Protein AF-V5GGE5-F1 (afdb_monomer_lite)

Organism: Kalmanozyma brasiliensis (strain GHG001) (NCBI:txid1365824)

Radius of gyration: 38.35 Å; chains: 1; bounding box: 83×91×104 Å

InterPro domains:
  IPR012340 Nucleic acid-binding, OB-fold [G3DSA:2.40.50.140] (105-230)
  IPR012340 Nucleic acid-binding, OB-fold [G3DSA:2.40.50.140] (231-319)
  IPR012340 Nucleic acid-binding, OB-fold [G3DSA:2.40.50.140] (383-501)
  IPR012340 Nucleic acid-binding, OB-fold [SSF50249] (105-232)
  IPR012340 Nucleic acid-binding, OB-fold [SSF50249] (233-500)
  IPR015187 BRCA2, OB1 [PF09103] (106-227)
  IPR015187 BRCA2, OB1 [cd04493] (118-226)
  IPR015525 Breast cancer type 2 susceptibility protein [PTHR11289] (1-304)
  IPR036315 BRCA2 helical domain superfamily [SSF81872] (1-104)

Sequence (501 aa):
MQMIAKGVPDEIVVILNDASKAAQYAFESSDGTLLTQHVALEELLARGCSAAKLPWVQNHWTLILWKLAALVRLEPSSAPERWSWDELIRQLLYRYEREVHLAQRSCLKRIQEHDSSAARPMVLLVSKIFEEETEVQDRSGAIVPRKSTILELSDGWYRIQAQIDATLTCACQRGRLRIGQKLAVTGATLDAVGDGNEVLAAYHMTSLILAANSVSLARWDAKLGFSATPFCASLRSLTPGGGLVSLMDVVLTRVHPLAYMDADRANFNPSAARGEQEEEEAREAWVKKREDAVQQLQLQAESDNGRLYDLVEALSDLLGDSFLPSVPDDPTGHLMAVANQLFDQLRAQPNPASAVNQLVVAAGHTSLVPWLHNLAKGAILAGEGMGGSRLSEDLDKLCPPRKVREFRVVKFRDARLPPPPPAAAQQSNGNGAGPKKKNPYAREVLLTVYDAGKLGDELREGRRFLVTNLMPSERSAWRKADEAADISLCTRRDTKWRPLS

Foldseek 3Di:
DVLVVLVADPVLVVCLVALLCLLVDFDADPVRDTHHLVNLQVVCVVVVLVPDDSLQSSFLSSLLSNVLSVVCVVPVVCCVVSVDPVNSSVVVVVCSCCCPVVVPDFQLQCVLQVVDFPQFKFKKFFNDKDWDWDFDQDPVRDTDTDIFIWTWIHLSNAIAIAGAFPVVVVCVVVVVDDGGWMKTAHGKHKDADDHRDGRSVCRVGIYIYGFQLRIDTDDSPDRGGGDPDGDAGALLSDALRRWWRFKAKWAFADWFAKWKDFPPPPDDDVVRIHHPVRVVVVVVVLVVQLVVLLVVLVVVLVVLLVLLVLQLVLLVVLVPPPVADDQPDDPPCPLLVVLVVLLVVLSPDPRSSVCCCVSCVVVPNSSSSNSSSVVSVVVSVCCVVCVVVVSVVVSCVSRNDGRMWMKIKTKIHGPPDDDDDPPVVVPPDPDDPDDDDADSPQEIEIEIETPCVVVPPVPDHRWIKIKGTKHFDPNVQDDHSRHRGYTYIYDDPPIDIDTDD

Secondary structure (DSSP, 8-state):
-TTGGGT--HHHHHHHH-GGGGGG--EEPTTS-EE-HHHHHHHHHHTT-TT--HHHHHHHHHHHHHHHHHHHHH-GGGHHHHSSHHHHHHHHHHHHIIIIIS----HHHHHHTTSS-TTS-EEEEEEEEEEEEEEEE-TTS-EEEEEEEEEEEE-SS-EEEEEE-HHHHHHHHTTSS-TT-EEEE-S-EEEESSS---TTGGGGTEEEEE-GGGEEEPPTTPPSEE-SSPPPPPTTT--TTS--EEEEEEEEEEEEEEEEEETTSSS--GGG-B-HHHHHHHHHHHHHHHHHHHHHHHHHHHHHHHHHHHHHHHHHHHHTT-SS--PPP-TTSHHHHHHHHHHHHHHTSSSHHHHHIIIIITTT-GGGHHHHHHHHHHHHHHHHHHHHHHHHHHHHHHSPPP-EEEEEEEEEEETTSPPPPPGGGTS--SS--SPPPP-TTSEEEEEEEETGGGGGGG--TT-EEEEEEEEE--GGG---TTS-EEEEEEE-TT--EEEE-

Structure (mmCIF, N/CA/C/O backbone):
data_AF-V5GGE5-F1
#
_entry.id   AF-V5GGE5-F1
#
loop_
_atom_site.group_PDB
_atom_site.id
_atom_site.type_symbol
_atom_site.label_atom_id
_atom_site.label_alt_id
_atom_site.label_comp_id
_atom_site.label_asym_id
_atom_site.label_entity_id
_atom_site.label_seq_id
_atom_site.pdbx_PDB_ins_code
_atom_site.Cartn_x
_atom_site.Cartn_y
_atom_site.Cartn_z
_atom_site.occupancy
_atom_site.B_iso_or_equiv
_atom_site.auth_seq_id
_atom_site.auth_comp_id
_atom_site.auth_asym_id
_atom_site.auth_atom_id
_atom_site.pdbx_PDB_model_num
ATOM 1 N N . MET A 1 1 ? 32.468 -12.314 -19.638 1.00 51.00 1 MET A N 1
ATOM 2 C CA . MET A 1 1 ? 33.446 -13.217 -20.290 1.00 51.00 1 MET A CA 1
ATOM 3 C C . MET A 1 1 ? 32.837 -13.959 -21.484 1.00 51.00 1 MET A C 1
ATOM 5 O O . MET A 1 1 ? 33.257 -13.673 -22.590 1.00 51.00 1 MET A O 1
ATOM 9 N N . GLN A 1 2 ? 31.802 -14.807 -21.340 1.00 61.22 2 GLN A N 1
ATOM 10 C CA . GLN A 1 2 ? 31.196 -15.497 -22.506 1.00 61.22 2 GLN A CA 1
ATOM 11 C C . GLN A 1 2 ? 30.422 -14.591 -23.493 1.00 61.22 2 GLN A C 1
ATOM 13 O O . GLN A 1 2 ? 30.280 -14.965 -24.650 1.00 61.22 2 GLN A O 1
ATOM 18 N N . MET A 1 3 ? 29.916 -13.424 -23.066 1.00 62.66 3 MET A N 1
ATOM 19 C CA . MET A 1 3 ? 29.215 -12.472 -23.953 1.00 62.66 3 MET A CA 1
ATOM 20 C C . MET A 1 3 ? 30.175 -11.648 -24.821 1.00 62.66 3 MET A C 1
ATOM 22 O O . MET A 1 3 ? 29.946 -11.511 -26.014 1.00 62.66 3 MET A O 1
ATOM 26 N N . ILE A 1 4 ? 31.274 -11.168 -24.236 1.00 62.56 4 ILE A N 1
ATOM 27 C CA . ILE A 1 4 ? 32.313 -10.389 -24.935 1.00 62.56 4 ILE A CA 1
ATOM 28 C C . ILE A 1 4 ? 32.948 -11.242 -26.042 1.00 62.56 4 ILE A C 1
ATOM 30 O O . ILE A 1 4 ? 33.092 -10.801 -27.175 1.00 62.56 4 ILE A O 1
ATOM 34 N N . ALA A 1 5 ? 33.189 -12.529 -25.760 1.00 61.50 5 ALA A N 1
ATOM 35 C CA . ALA A 1 5 ? 33.658 -13.501 -26.750 1.00 61.50 5 ALA A CA 1
ATOM 36 C C . ALA A 1 5 ? 32.681 -13.737 -27.926 1.00 61.50 5 ALA A C 1
ATOM 38 O O . ALA A 1 5 ? 33.061 -14.348 -28.919 1.00 61.50 5 ALA A O 1
ATOM 39 N N . LYS A 1 6 ? 31.428 -13.277 -27.816 1.00 66.12 6 LYS A N 1
ATOM 40 C CA . LYS A 1 6 ? 30.396 -13.346 -28.863 1.00 66.12 6 LYS A CA 1
ATOM 41 C C . LYS A 1 6 ? 30.150 -11.993 -29.549 1.00 66.12 6 LYS A C 1
ATOM 43 O O . LYS A 1 6 ? 29.143 -11.855 -30.232 1.00 66.12 6 LYS A O 1
ATOM 48 N N . GLY A 1 7 ? 31.039 -11.011 -29.365 1.00 69.62 7 GLY A N 1
ATOM 49 C CA . GLY A 1 7 ? 30.946 -9.698 -30.016 1.00 69.62 7 GLY A CA 1
ATOM 50 C C . GLY A 1 7 ? 29.936 -8.742 -29.377 1.00 69.62 7 GLY A C 1
ATOM 51 O O . GLY A 1 7 ? 29.459 -7.827 -30.038 1.00 69.62 7 GLY A O 1
ATOM 52 N N . VAL A 1 8 ? 29.574 -8.960 -28.108 1.00 76.88 8 VAL A N 1
ATOM 53 C CA . VAL A 1 8 ? 28.674 -8.057 -27.379 1.00 76.88 8 VAL A CA 1
ATOM 54 C C . VAL A 1 8 ? 29.472 -6.878 -26.800 1.00 76.88 8 VAL A C 1
ATOM 56 O O . VAL A 1 8 ? 30.440 -7.154 -26.087 1.00 76.88 8 VAL A O 1
ATOM 59 N N . PRO A 1 9 ? 29.065 -5.611 -27.036 1.00 81.75 9 PRO A N 1
ATOM 60 C CA . PRO A 1 9 ? 29.757 -4.433 -26.505 1.00 81.75 9 PRO A CA 1
ATOM 61 C C . PRO A 1 9 ? 29.842 -4.419 -24.971 1.00 81.75 9 PRO A C 1
ATOM 63 O O . PRO A 1 9 ? 28.913 -4.862 -24.283 1.00 81.75 9 PRO A O 1
ATOM 66 N N . ASP A 1 10 ? 30.937 -3.890 -24.424 1.00 84.94 10 ASP A N 1
ATOM 67 C CA . ASP A 1 10 ? 31.195 -3.865 -22.977 1.00 84.94 10 ASP A CA 1
ATOM 68 C C . ASP A 1 10 ? 30.185 -2.984 -22.221 1.00 84.94 10 ASP A C 1
ATOM 70 O O . ASP A 1 10 ? 29.801 -3.280 -21.083 1.00 84.94 10 ASP A O 1
ATOM 74 N N . GLU A 1 11 ? 29.663 -1.949 -22.877 1.00 87.31 11 GLU A N 1
ATOM 75 C CA . GLU A 1 11 ? 28.700 -0.998 -22.320 1.00 87.31 11 GLU A CA 1
ATOM 76 C C . GLU A 1 11 ? 27.378 -1.676 -21.944 1.00 87.31 11 GLU A C 1
ATOM 78 O O . GLU A 1 11 ? 26.719 -1.270 -20.98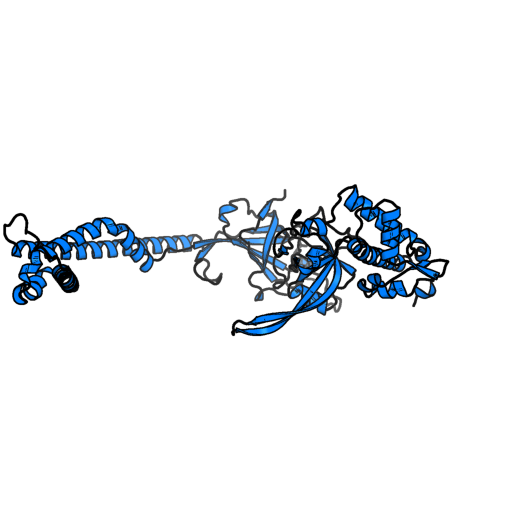3 1.00 87.31 11 GLU A O 1
ATOM 83 N N . ILE A 1 12 ? 27.016 -2.769 -22.626 1.00 87.69 12 ILE A N 1
ATOM 84 C CA . ILE A 1 12 ? 25.835 -3.577 -22.295 1.00 87.69 12 ILE A CA 1
ATOM 85 C C . ILE A 1 12 ? 25.955 -4.153 -20.885 1.00 87.69 12 ILE A C 1
ATOM 87 O O . ILE A 1 12 ? 24.986 -4.149 -20.124 1.00 87.69 12 ILE A O 1
ATOM 91 N N . VAL A 1 13 ? 27.142 -4.628 -20.502 1.00 86.75 13 VAL A N 1
ATOM 92 C CA . VAL A 1 13 ? 27.377 -5.186 -19.163 1.00 86.75 13 VAL A CA 1
ATOM 93 C C . VAL A 1 13 ? 27.299 -4.086 -18.105 1.00 86.75 13 VAL A C 1
ATOM 95 O O . VAL A 1 13 ? 26.706 -4.299 -17.046 1.00 86.75 13 VAL A O 1
ATOM 98 N N . VAL A 1 14 ? 27.835 -2.901 -18.406 1.00 89.94 14 VAL A N 1
ATOM 99 C CA . VAL A 1 14 ? 27.775 -1.731 -17.518 1.00 89.94 14 VAL A CA 1
ATOM 100 C C . VAL A 1 14 ? 26.322 -1.320 -17.258 1.00 89.94 14 VAL A C 1
ATOM 102 O O . VAL A 1 14 ? 25.913 -1.215 -16.102 1.00 89.94 14 VAL A O 1
ATOM 105 N N . ILE A 1 15 ? 25.519 -1.179 -18.316 1.00 92.44 15 ILE A N 1
ATOM 106 C CA . ILE A 1 15 ? 24.105 -0.778 -18.233 1.00 92.44 15 ILE A CA 1
ATOM 107 C C . ILE A 1 15 ? 23.247 -1.833 -17.521 1.00 92.44 15 ILE A C 1
ATOM 109 O O . ILE A 1 15 ? 22.285 -1.500 -16.831 1.00 92.44 15 ILE A O 1
ATOM 113 N N . LEU A 1 16 ? 23.578 -3.120 -17.652 1.00 89.75 16 LEU A N 1
ATOM 114 C CA . LEU A 1 16 ? 22.858 -4.183 -16.946 1.00 89.75 16 LEU A CA 1
ATOM 115 C C . LEU A 1 16 ? 23.094 -4.178 -15.438 1.00 89.75 16 LEU A C 1
ATOM 117 O O . LEU A 1 16 ? 22.194 -4.580 -14.697 1.00 89.75 16 LEU A O 1
ATOM 121 N N . ASN A 1 17 ? 24.279 -3.754 -15.003 1.00 85.62 17 ASN A N 1
ATOM 122 C CA . ASN A 1 17 ? 24.611 -3.626 -13.588 1.00 85.62 17 ASN A CA 1
ATOM 123 C C . ASN A 1 17 ? 24.004 -2.356 -12.983 1.00 85.62 17 ASN A C 1
ATOM 125 O O . ASN A 1 17 ? 23.528 -2.391 -11.849 1.00 85.62 17 ASN A O 1
ATOM 129 N N . ASP A 1 18 ? 23.993 -1.260 -13.742 1.00 87.31 18 ASP A N 1
ATOM 130 C CA . ASP A 1 18 ? 23.407 0.011 -13.330 1.00 87.31 18 ASP A CA 1
ATOM 131 C C . ASP A 1 18 ? 22.723 0.697 -14.517 1.00 87.31 18 ASP A C 1
ATOM 133 O O . ASP A 1 18 ? 23.366 1.296 -15.383 1.00 87.31 18 ASP A O 1
ATOM 137 N N . ALA A 1 19 ? 21.389 0.649 -14.523 1.00 87.69 19 ALA A N 1
ATOM 138 C CA . ALA A 1 19 ? 20.578 1.243 -15.578 1.00 87.69 19 ALA A CA 1
ATOM 139 C C . ALA A 1 19 ? 20.810 2.755 -15.715 1.00 87.69 19 ALA A C 1
ATOM 141 O O . ALA A 1 19 ? 20.673 3.289 -16.812 1.00 87.69 19 ALA A O 1
ATOM 142 N N . SER A 1 20 ? 21.199 3.456 -14.641 1.00 87.19 20 SER A N 1
ATOM 143 C CA . SER A 1 20 ? 21.439 4.903 -14.692 1.00 87.19 20 SER A CA 1
ATOM 144 C C . SER A 1 20 ? 22.628 5.276 -15.582 1.00 87.19 20 SER A C 1
ATOM 146 O O . SER A 1 20 ? 22.656 6.371 -16.142 1.00 87.19 20 SER A O 1
ATOM 148 N N . LYS A 1 21 ? 23.564 4.345 -15.812 1.00 90.56 21 LYS A N 1
ATOM 149 C CA . LYS A 1 21 ? 24.692 4.536 -16.734 1.00 90.56 21 LYS A CA 1
ATOM 150 C C . LYS A 1 21 ? 24.259 4.647 -18.190 1.00 90.56 21 LYS A C 1
ATOM 152 O O . LYS A 1 21 ? 24.955 5.285 -18.973 1.00 90.56 21 LYS A O 1
ATOM 157 N N . ALA A 1 22 ? 23.081 4.132 -18.547 1.00 91.38 22 ALA A N 1
ATOM 158 C CA . ALA A 1 22 ? 22.536 4.315 -19.889 1.00 91.38 22 ALA A CA 1
ATOM 159 C C . ALA A 1 22 ? 22.290 5.796 -20.223 1.00 91.38 22 ALA A C 1
ATOM 161 O O . ALA A 1 22 ? 22.334 6.166 -21.393 1.00 91.38 22 ALA A O 1
ATOM 162 N N . ALA A 1 23 ? 22.096 6.656 -19.216 1.00 89.44 23 ALA A N 1
ATOM 163 C CA . ALA A 1 23 ? 21.948 8.094 -19.417 1.00 89.44 23 ALA A CA 1
ATOM 164 C C . ALA A 1 23 ? 23.242 8.785 -19.897 1.00 89.44 23 ALA A C 1
ATOM 166 O O . ALA A 1 23 ? 23.177 9.908 -20.382 1.00 89.44 23 ALA A O 1
ATOM 167 N N . GLN A 1 24 ? 24.402 8.139 -19.767 1.00 89.31 24 GLN A N 1
ATOM 168 C CA . GLN A 1 24 ? 25.702 8.671 -20.202 1.00 89.31 24 GLN A CA 1
ATOM 169 C C . GLN A 1 24 ? 26.193 8.022 -21.502 1.00 89.31 24 GLN A C 1
ATOM 171 O O . GLN A 1 24 ? 27.220 8.422 -22.039 1.00 89.31 24 GLN A O 1
ATOM 176 N N . TYR A 1 25 ? 25.475 7.013 -21.998 1.00 93.38 25 TYR A N 1
ATOM 177 C CA . TYR A 1 25 ? 25.845 6.297 -23.210 1.00 93.38 25 TYR A CA 1
ATOM 178 C C . TYR A 1 25 ? 25.557 7.134 -24.461 1.00 93.38 25 TYR A C 1
ATOM 180 O O . TYR A 1 25 ? 24.529 7.811 -24.538 1.00 93.38 25 TYR A O 1
ATOM 188 N N . ALA A 1 26 ? 26.442 7.025 -25.449 1.00 93.44 26 ALA A N 1
ATOM 189 C CA . ALA A 1 26 ? 26.286 7.575 -26.788 1.00 93.44 26 ALA A CA 1
ATOM 190 C C . ALA A 1 26 ? 26.671 6.500 -27.809 1.00 93.44 26 ALA A C 1
ATOM 192 O O . ALA A 1 26 ? 27.587 5.715 -27.561 1.00 93.44 26 ALA A O 1
ATOM 193 N N . PHE A 1 27 ? 25.973 6.467 -28.942 1.00 93.00 27 PHE A N 1
ATOM 194 C CA . PHE A 1 27 ? 26.394 5.636 -30.069 1.00 93.00 27 PHE A CA 1
ATOM 195 C C . PHE A 1 27 ? 27.470 6.372 -30.867 1.00 93.00 27 PHE A C 1
ATOM 197 O O . PHE A 1 27 ? 27.483 7.599 -30.904 1.00 93.00 27 PHE A O 1
ATOM 204 N N . GLU A 1 28 ? 28.353 5.631 -31.521 1.00 91.81 28 GLU A N 1
ATOM 205 C CA . GLU A 1 28 ? 29.325 6.192 -32.457 1.00 91.81 28 GLU A CA 1
ATOM 206 C C . GLU A 1 28 ? 28.797 6.016 -33.884 1.00 91.81 28 GLU A C 1
ATOM 208 O O . GLU A 1 28 ? 28.394 4.919 -34.277 1.00 91.81 28 GLU A O 1
ATOM 213 N N . SER A 1 29 ? 28.735 7.113 -34.639 1.00 89.69 29 SER A N 1
ATOM 214 C CA . SER A 1 29 ? 28.386 7.091 -36.061 1.00 89.69 29 SER A CA 1
ATOM 215 C C . SER A 1 29 ? 29.547 6.554 -36.906 1.00 89.69 29 SER A C 1
ATOM 217 O O . SER A 1 29 ? 30.694 6.545 -36.461 1.00 89.69 29 SER A O 1
ATOM 219 N N . SER A 1 30 ? 29.284 6.196 -38.169 1.00 85.06 30 SER A N 1
ATOM 220 C CA . SER A 1 30 ? 30.328 5.835 -39.146 1.00 85.06 30 SER A CA 1
ATOM 221 C C . SER A 1 30 ? 31.410 6.906 -39.299 1.00 85.06 30 SER A C 1
ATOM 223 O O . SER A 1 30 ? 32.553 6.593 -39.620 1.00 85.06 30 SER A O 1
ATOM 225 N N . ASP A 1 31 ? 31.041 8.160 -39.039 1.00 86.38 31 ASP A N 1
ATOM 226 C CA . ASP A 1 31 ? 31.891 9.337 -39.211 1.00 86.38 31 ASP A CA 1
ATOM 227 C C . ASP A 1 31 ? 32.637 9.712 -37.912 1.00 86.38 31 ASP A C 1
ATOM 229 O O . ASP A 1 31 ? 33.262 10.770 -37.833 1.00 86.38 31 ASP A O 1
ATOM 233 N N . GLY A 1 32 ? 32.542 8.879 -36.866 1.00 85.38 32 GLY A N 1
ATOM 234 C CA . GLY A 1 32 ? 33.153 9.106 -35.549 1.00 85.38 32 GLY A CA 1
ATOM 235 C C . GLY A 1 32 ? 32.421 10.133 -34.676 1.00 85.38 32 GLY A C 1
ATOM 236 O O . GLY A 1 32 ? 32.898 10.504 -33.602 1.00 85.38 32 GLY A O 1
ATOM 237 N N . THR A 1 33 ? 31.260 10.629 -35.114 1.00 91.75 33 THR A N 1
ATOM 238 C CA . THR A 1 33 ? 30.434 11.551 -34.328 1.00 91.75 33 THR A CA 1
ATOM 239 C C . THR A 1 33 ? 29.647 10.808 -33.252 1.00 91.75 33 THR A C 1
ATOM 241 O O . THR A 1 33 ? 29.109 9.724 -33.479 1.00 91.75 33 THR A O 1
ATOM 244 N N . LEU A 1 34 ? 29.562 11.405 -32.062 1.00 93.56 34 LEU A N 1
ATOM 245 C CA . LEU A 1 34 ? 28.813 10.832 -30.947 1.00 93.56 34 LEU A CA 1
ATOM 246 C C . LEU A 1 34 ? 27.328 11.181 -31.058 1.00 93.56 34 LEU A C 1
ATOM 248 O O . LEU A 1 34 ? 26.922 12.340 -30.943 1.00 93.56 34 LEU A O 1
ATOM 252 N N . LEU A 1 35 ? 26.507 10.153 -31.222 1.00 95.00 35 LEU A N 1
ATOM 253 C CA . LEU A 1 35 ? 25.058 10.235 -31.273 1.00 95.00 35 LEU A CA 1
ATOM 254 C C . LEU A 1 35 ? 24.506 10.170 -29.843 1.00 95.00 35 LEU A C 1
ATOM 256 O O . LEU A 1 35 ? 24.386 9.106 -29.225 1.00 95.00 35 LEU A O 1
ATOM 260 N N . THR A 1 36 ? 24.218 11.349 -29.296 1.00 95.38 36 THR A N 1
ATOM 261 C CA . THR A 1 36 ? 23.756 11.541 -27.915 1.00 95.38 36 THR A CA 1
ATOM 262 C C . THR A 1 36 ? 22.234 11.708 -27.835 1.00 95.38 36 THR A C 1
ATOM 264 O O . THR A 1 36 ? 21.529 11.788 -28.840 1.00 95.38 36 THR A O 1
ATOM 267 N N . GLN A 1 37 ? 21.708 11.837 -26.615 1.00 96.00 37 GLN A N 1
ATOM 268 C CA . GLN A 1 37 ? 20.291 12.140 -26.364 1.00 96.00 37 GLN A CA 1
ATOM 269 C C . GLN A 1 37 ? 19.822 13.456 -27.004 1.00 96.00 37 GLN A C 1
ATOM 271 O O . GLN A 1 37 ? 18.651 13.569 -27.359 1.00 96.00 37 GLN A O 1
ATOM 276 N N . HIS A 1 38 ? 20.717 14.439 -27.160 1.00 96.38 38 HIS A N 1
ATOM 277 C CA . HIS A 1 38 ? 20.403 15.693 -27.849 1.00 96.38 38 HIS A CA 1
ATOM 278 C C . HIS A 1 38 ? 20.189 15.460 -29.345 1.00 96.38 38 HIS A C 1
ATOM 280 O O . HIS A 1 38 ? 19.181 15.903 -29.885 1.00 96.38 38 HIS A O 1
ATOM 286 N N . VAL A 1 39 ? 21.067 14.675 -29.976 1.00 96.44 39 VAL A N 1
ATOM 287 C CA . VAL A 1 39 ? 20.938 14.298 -31.392 1.00 96.44 39 VAL A CA 1
ATOM 288 C C . VAL A 1 39 ? 19.652 13.500 -31.622 1.00 96.44 39 VAL A C 1
ATOM 290 O O . VAL A 1 39 ? 18.932 13.739 -32.585 1.00 96.44 39 VAL A O 1
ATOM 293 N N . ALA A 1 40 ? 19.292 12.610 -30.690 1.00 97.12 40 ALA A N 1
ATOM 294 C CA . ALA A 1 40 ? 18.034 11.871 -30.776 1.00 97.12 40 ALA A CA 1
ATOM 295 C C . ALA A 1 40 ? 16.812 12.795 -30.688 1.00 97.12 40 ALA A C 1
ATOM 297 O O . ALA A 1 40 ? 15.828 12.577 -31.391 1.00 97.12 40 ALA A O 1
ATOM 298 N N . LEU A 1 41 ? 16.856 13.828 -29.840 1.00 97.75 41 LEU A N 1
ATOM 299 C CA . LEU A 1 41 ? 15.793 14.829 -29.777 1.00 97.75 41 LEU A CA 1
ATOM 300 C C . LEU A 1 41 ? 15.684 15.606 -31.094 1.00 97.75 41 LEU A C 1
ATOM 302 O O . LEU A 1 41 ? 14.579 15.759 -31.606 1.00 97.75 41 LEU A O 1
ATOM 306 N N . GLU A 1 42 ? 16.804 16.065 -31.649 1.00 97.25 42 GLU A N 1
ATOM 307 C CA . GLU A 1 42 ? 16.835 16.764 -32.939 1.00 97.25 42 GLU A CA 1
ATOM 308 C C . GLU A 1 42 ? 16.258 15.899 -34.065 1.00 97.25 42 GLU A C 1
ATOM 310 O O . GLU A 1 42 ? 15.428 16.371 -34.840 1.00 97.25 42 GLU A O 1
ATOM 315 N N . GLU A 1 43 ? 16.608 14.611 -34.109 1.00 97.06 43 GLU A N 1
ATOM 316 C CA . GLU A 1 43 ? 16.075 13.665 -35.092 1.00 97.06 43 GLU A CA 1
ATOM 317 C C . GLU A 1 43 ? 14.564 13.433 -34.925 1.00 97.06 43 GLU A C 1
ATOM 319 O O . GLU A 1 43 ? 13.825 13.383 -35.912 1.00 97.06 43 GLU A O 1
ATOM 324 N N . LEU A 1 44 ? 14.070 13.337 -33.685 1.00 97.56 44 LEU A N 1
ATOM 325 C CA . LEU A 1 44 ? 12.632 13.256 -33.410 1.00 97.56 44 LEU A CA 1
ATOM 326 C C . LEU A 1 44 ? 11.901 14.523 -33.879 1.00 97.56 44 LEU A C 1
ATOM 328 O O . LEU A 1 44 ? 10.855 14.423 -34.526 1.00 97.56 44 LEU A O 1
ATOM 332 N N . LEU A 1 45 ? 12.453 15.705 -33.592 1.00 97.56 45 LEU A N 1
ATOM 333 C CA . LEU A 1 45 ? 11.891 16.989 -34.021 1.00 97.56 45 LEU A CA 1
ATOM 334 C C . LEU A 1 45 ? 11.873 17.112 -35.548 1.00 97.56 45 LEU A C 1
ATOM 336 O O . LEU A 1 45 ? 10.848 17.489 -36.115 1.00 97.56 45 LEU A O 1
ATOM 340 N N . ALA A 1 46 ? 12.958 16.718 -36.220 1.00 97.19 46 ALA A N 1
ATOM 341 C CA . ALA A 1 46 ? 13.050 16.698 -37.679 1.00 97.19 46 ALA A CA 1
ATOM 342 C C . ALA A 1 46 ? 12.008 15.763 -38.320 1.00 97.19 46 ALA A C 1
ATOM 344 O O . ALA A 1 46 ? 11.522 16.029 -39.417 1.00 97.19 46 ALA A O 1
ATOM 345 N N . ARG A 1 47 ? 11.613 14.695 -37.616 1.00 96.31 47 ARG A N 1
ATOM 346 C CA . ARG A 1 47 ? 10.546 13.765 -38.025 1.00 96.31 47 ARG A CA 1
ATOM 347 C C . ARG A 1 47 ? 9.137 14.197 -37.602 1.00 96.31 47 ARG A C 1
ATOM 349 O O . ARG A 1 47 ? 8.203 13.409 -37.719 1.00 96.31 47 ARG A O 1
ATOM 356 N N . GLY A 1 48 ? 8.964 15.429 -37.122 1.00 94.81 48 GLY A N 1
ATOM 357 C CA . GLY A 1 48 ? 7.655 16.002 -36.796 1.00 94.81 48 GLY A CA 1
ATOM 358 C C . GLY A 1 48 ? 7.163 15.737 -35.370 1.00 94.81 48 GLY A C 1
ATOM 359 O O . GLY A 1 48 ? 6.023 16.075 -35.057 1.00 94.81 48 GLY A O 1
ATOM 360 N N . CYS A 1 49 ? 7.997 15.190 -34.479 1.00 95.50 49 CYS A N 1
ATOM 361 C CA . CYS A 1 49 ? 7.635 14.947 -33.078 1.00 95.50 49 CYS A CA 1
ATOM 362 C C . CYS A 1 49 ? 7.749 16.228 -32.228 1.00 95.50 49 CYS A C 1
ATOM 364 O O . CYS A 1 49 ? 8.522 16.288 -31.272 1.00 95.50 49 CYS A O 1
ATOM 366 N N . SER A 1 50 ? 6.995 17.273 -32.576 1.00 93.31 50 SER A N 1
ATOM 367 C CA . SER A 1 50 ? 7.147 18.642 -32.046 1.00 93.31 50 SER A CA 1
ATOM 368 C C . SER A 1 50 ? 6.973 18.780 -30.527 1.00 93.31 50 SER A C 1
ATOM 370 O O . SER A 1 50 ? 7.530 19.691 -29.920 1.00 93.31 50 SER A O 1
ATOM 372 N N . ALA A 1 51 ? 6.222 17.874 -29.897 1.00 92.94 51 ALA A N 1
ATOM 373 C CA . ALA A 1 51 ? 6.001 17.874 -28.447 1.00 92.94 51 ALA A CA 1
ATOM 374 C C . ALA A 1 51 ? 7.094 17.141 -27.641 1.00 92.94 51 ALA A C 1
ATOM 376 O O . ALA A 1 51 ? 7.033 17.119 -26.409 1.00 92.94 51 ALA A O 1
ATOM 377 N N . ALA A 1 52 ? 8.068 16.506 -28.305 1.00 94.62 52 ALA A N 1
ATOM 378 C CA . ALA A 1 52 ? 9.152 15.811 -27.623 1.00 94.62 52 ALA A CA 1
ATOM 379 C C . ALA A 1 52 ? 10.050 16.819 -26.891 1.00 94.62 52 ALA A C 1
ATOM 381 O O . ALA A 1 52 ? 10.467 17.832 -27.447 1.00 94.62 52 ALA A O 1
ATOM 382 N N . LYS A 1 53 ? 10.362 16.530 -25.625 1.00 96.12 53 LYS A N 1
ATOM 383 C CA . LYS A 1 53 ? 11.266 17.341 -24.797 1.00 96.12 53 LYS A CA 1
ATOM 384 C C . LYS A 1 53 ? 12.477 16.519 -24.393 1.00 96.12 53 LYS A C 1
ATOM 386 O O . LYS A 1 53 ? 12.381 15.300 -24.254 1.00 96.12 53 LYS A O 1
ATOM 391 N N . LEU A 1 54 ? 13.590 17.192 -24.108 1.00 96.56 54 LEU A N 1
ATOM 392 C CA . LEU A 1 54 ? 14.815 16.519 -23.682 1.00 96.56 54 LEU A CA 1
ATOM 393 C C . LEU A 1 54 ? 14.593 15.583 -22.474 1.00 96.56 54 LEU A C 1
ATOM 395 O O . LEU A 1 54 ? 14.933 14.412 -22.611 1.00 96.56 54 LEU A O 1
ATOM 399 N N . PRO A 1 55 ? 13.935 15.982 -21.362 1.00 96.25 55 PRO A N 1
ATOM 400 C CA . PRO A 1 55 ? 13.716 15.072 -20.228 1.00 96.25 55 PRO A CA 1
ATOM 401 C C . PRO A 1 55 ? 12.940 13.794 -20.591 1.00 96.25 55 PRO A C 1
ATOM 403 O O . PRO A 1 55 ? 13.214 12.717 -20.058 1.00 96.25 55 PRO A O 1
ATOM 406 N N . TRP A 1 56 ? 12.002 13.894 -21.538 1.00 96.81 56 TRP A N 1
ATOM 407 C CA . TRP A 1 56 ? 11.243 12.750 -22.048 1.00 96.81 56 TRP A CA 1
ATOM 408 C C . TRP A 1 56 ? 12.154 11.777 -22.808 1.00 96.81 56 TRP A C 1
ATOM 410 O O . TRP A 1 56 ? 12.135 10.571 -22.541 1.00 96.81 56 TRP A O 1
ATOM 420 N N . VAL A 1 57 ? 13.023 12.308 -23.679 1.00 97.56 57 VAL A N 1
ATOM 421 C CA . VAL A 1 57 ? 14.032 11.516 -24.399 1.00 97.56 57 VAL A CA 1
ATOM 422 C C . VAL A 1 57 ? 14.994 10.860 -23.414 1.00 97.56 57 VAL A C 1
ATOM 424 O O . VAL A 1 57 ? 15.189 9.653 -23.492 1.00 97.56 57 VAL A O 1
ATOM 427 N N . GLN A 1 58 ? 15.527 11.597 -22.437 1.00 96.38 58 GLN A N 1
ATOM 428 C CA . GLN A 1 58 ? 16.471 11.078 -21.436 1.00 96.38 58 GLN A CA 1
ATOM 429 C C . GLN A 1 58 ? 15.893 9.907 -20.630 1.00 96.38 58 GLN A C 1
ATOM 431 O O . GLN A 1 58 ? 16.547 8.874 -20.431 1.00 96.38 58 GLN A O 1
ATOM 436 N N . ASN A 1 59 ? 14.641 10.042 -20.188 1.00 96.12 59 ASN A N 1
ATOM 437 C CA . ASN A 1 59 ? 13.952 8.988 -19.459 1.00 96.12 59 ASN A CA 1
ATOM 438 C C . ASN A 1 59 ? 13.777 7.727 -20.318 1.00 96.12 59 ASN A C 1
ATOM 440 O O . ASN A 1 59 ? 14.130 6.625 -19.890 1.00 96.12 59 ASN A O 1
ATOM 444 N N . HIS A 1 60 ? 13.250 7.866 -21.535 1.00 97.44 60 HIS A N 1
ATOM 445 C CA . HIS A 1 60 ? 12.984 6.703 -22.377 1.00 97.44 60 HIS A CA 1
ATOM 446 C C . HIS A 1 60 ? 14.239 6.085 -22.973 1.00 97.44 60 HIS A C 1
ATOM 448 O O . HIS A 1 60 ? 14.299 4.862 -23.051 1.00 97.44 60 HIS A O 1
ATOM 454 N N . TRP A 1 61 ? 15.244 6.887 -23.312 1.00 97.44 61 TRP A N 1
ATOM 455 C CA . TRP A 1 61 ? 16.574 6.438 -23.715 1.00 97.44 61 TRP A CA 1
ATOM 456 C C . TRP A 1 61 ? 17.127 5.422 -22.715 1.00 97.44 61 TRP A C 1
ATOM 458 O O . TRP A 1 61 ? 17.429 4.284 -23.071 1.00 97.44 61 TRP A O 1
ATOM 468 N N . THR A 1 62 ? 17.140 5.796 -21.434 1.00 96.06 62 THR A N 1
ATOM 469 C CA . THR A 1 62 ? 17.627 4.955 -20.334 1.00 96.06 62 THR A CA 1
ATOM 470 C C . THR A 1 62 ? 16.884 3.615 -20.268 1.00 96.06 62 THR A C 1
ATOM 472 O O . THR A 1 62 ? 17.499 2.549 -20.221 1.00 96.06 62 THR A O 1
ATOM 475 N N . LEU A 1 63 ? 15.548 3.645 -20.314 1.00 96.38 63 LEU A N 1
ATOM 476 C CA . LEU A 1 63 ? 14.716 2.440 -20.212 1.00 96.38 63 LEU A CA 1
ATOM 477 C C . LEU A 1 63 ? 14.795 1.552 -21.463 1.00 96.38 63 LEU A C 1
ATOM 479 O O . LEU A 1 63 ? 14.743 0.325 -21.353 1.00 96.38 63 LEU A O 1
ATOM 483 N N . ILE A 1 64 ? 14.899 2.153 -22.651 1.00 97.62 64 ILE A N 1
ATOM 484 C CA . ILE A 1 64 ? 15.040 1.433 -23.918 1.00 97.62 64 ILE A CA 1
ATOM 485 C C . ILE A 1 64 ? 16.382 0.714 -23.948 1.00 97.62 64 ILE A C 1
ATOM 487 O O . ILE A 1 64 ? 16.393 -0.496 -24.169 1.00 97.62 64 ILE A O 1
ATOM 491 N N . LEU A 1 65 ? 17.484 1.411 -23.666 1.00 96.75 65 LEU A N 1
ATOM 492 C CA . LEU A 1 65 ? 18.807 0.796 -23.642 1.00 96.75 65 LEU A CA 1
ATOM 493 C C . LEU A 1 65 ? 18.891 -0.302 -22.589 1.00 96.75 65 LEU A C 1
ATOM 495 O O . LEU A 1 65 ? 19.352 -1.396 -22.892 1.00 96.75 65 LEU A O 1
ATOM 499 N N . TRP A 1 66 ? 18.358 -0.096 -21.384 1.00 96.00 66 TRP A N 1
ATOM 500 C CA . TRP A 1 66 ? 18.375 -1.157 -20.376 1.00 96.00 66 TRP A CA 1
ATOM 501 C C . TRP A 1 66 ? 17.601 -2.408 -20.823 1.00 96.00 66 TRP A C 1
ATOM 503 O O . TRP A 1 66 ? 18.059 -3.540 -20.640 1.00 96.00 66 TRP A O 1
ATOM 513 N N . LYS A 1 67 ? 16.460 -2.221 -21.498 1.00 95.94 67 LYS A N 1
ATOM 514 C CA . LYS A 1 67 ? 15.697 -3.318 -22.104 1.00 95.94 67 LYS A CA 1
ATOM 515 C C . LYS A 1 67 ? 16.481 -4.011 -23.222 1.00 95.94 67 LYS A C 1
ATOM 517 O O . LYS A 1 67 ? 16.524 -5.239 -23.248 1.00 95.94 67 LYS A O 1
ATOM 522 N N . LEU A 1 68 ? 17.071 -3.256 -24.148 1.00 95.75 68 LEU A N 1
ATOM 523 C CA . LEU A 1 68 ? 17.847 -3.800 -25.266 1.00 95.75 68 LEU A CA 1
ATOM 524 C C . LEU A 1 68 ? 19.061 -4.580 -24.757 1.00 95.75 68 LEU A C 1
ATOM 526 O O . LEU A 1 68 ? 19.268 -5.714 -25.175 1.00 95.75 68 LEU A O 1
ATOM 530 N N . ALA A 1 69 ? 19.770 -4.045 -23.764 1.00 94.31 69 ALA A N 1
ATOM 531 C CA . ALA A 1 69 ? 20.890 -4.706 -23.106 1.00 94.31 69 ALA A CA 1
ATOM 532 C C . ALA A 1 69 ? 20.463 -6.055 -22.503 1.00 94.31 69 ALA A C 1
ATOM 534 O O . ALA A 1 69 ? 21.148 -7.070 -22.653 1.00 94.31 69 ALA A O 1
ATOM 535 N N . ALA A 1 70 ? 19.289 -6.100 -21.862 1.00 93.12 70 ALA A N 1
ATOM 536 C CA . ALA A 1 70 ? 18.750 -7.327 -21.282 1.00 93.12 70 ALA A CA 1
ATOM 537 C C . ALA A 1 70 ? 18.352 -8.364 -22.342 1.00 93.12 70 ALA A C 1
ATOM 539 O O . ALA A 1 70 ? 18.566 -9.558 -22.123 1.00 93.12 70 ALA A O 1
ATOM 540 N N . LEU A 1 71 ? 17.810 -7.922 -23.482 1.00 93.06 71 LEU A N 1
ATOM 541 C CA . LEU A 1 71 ? 17.484 -8.793 -24.615 1.00 93.06 71 LEU A CA 1
ATOM 542 C C . LEU A 1 71 ? 18.746 -9.350 -25.278 1.00 93.06 71 LEU A C 1
ATOM 544 O O . LEU A 1 71 ? 18.816 -10.551 -25.515 1.00 93.06 71 LEU A O 1
ATOM 548 N N . VAL A 1 72 ? 19.767 -8.520 -25.487 1.00 93.38 72 VAL A N 1
ATOM 549 C CA . VAL A 1 72 ? 21.058 -8.957 -26.037 1.00 93.38 72 VAL A CA 1
ATOM 550 C C . VAL A 1 72 ? 21.765 -9.927 -25.090 1.00 93.38 72 VAL A C 1
ATOM 552 O O . VAL A 1 72 ? 22.367 -10.898 -25.534 1.00 93.38 72 VAL A O 1
ATOM 555 N N . ARG A 1 73 ? 21.645 -9.754 -23.768 1.00 90.56 73 ARG A N 1
ATOM 556 C CA . ARG A 1 73 ? 22.139 -10.766 -22.819 1.00 90.56 73 ARG A CA 1
ATOM 557 C C . ARG A 1 73 ? 21.445 -12.118 -22.986 1.00 90.56 73 ARG A C 1
ATOM 559 O O . ARG A 1 73 ? 22.097 -13.147 -22.819 1.00 90.56 73 ARG A O 1
ATOM 566 N N . LEU A 1 74 ? 20.141 -12.121 -23.254 1.00 89.38 74 LEU A N 1
ATOM 567 C CA . LEU A 1 74 ? 19.378 -13.350 -23.467 1.00 89.38 74 LEU A CA 1
ATOM 568 C C . LEU A 1 74 ? 19.733 -14.004 -24.812 1.00 89.38 74 LEU A C 1
ATOM 570 O O . LEU A 1 74 ? 19.882 -15.221 -24.877 1.00 89.38 74 LEU A O 1
ATOM 574 N N . GLU A 1 75 ? 19.909 -13.193 -25.854 1.00 90.31 75 GLU A N 1
ATOM 575 C CA . GLU A 1 75 ? 20.219 -13.612 -27.222 1.00 90.31 75 GLU A CA 1
ATOM 576 C C . GLU A 1 75 ? 21.387 -12.777 -27.793 1.00 90.31 75 GLU A C 1
ATOM 578 O O . GLU A 1 75 ? 21.157 -11.792 -28.503 1.00 90.31 75 GLU A O 1
ATOM 583 N N . PRO A 1 76 ? 22.652 -13.153 -27.508 1.00 89.50 76 PRO A N 1
ATOM 584 C CA . PRO A 1 76 ? 23.825 -12.375 -27.924 1.00 89.50 76 PRO A CA 1
ATOM 585 C C . PRO A 1 76 ? 23.963 -12.177 -29.437 1.00 89.50 76 PRO A C 1
ATOM 587 O O . PRO A 1 76 ? 24.473 -11.151 -29.869 1.00 89.50 76 PRO A O 1
ATOM 590 N N . SER A 1 77 ? 23.475 -13.122 -30.247 1.00 88.25 77 SER A N 1
ATOM 591 C CA . SER A 1 77 ? 23.495 -13.033 -31.715 1.00 88.25 77 SER A CA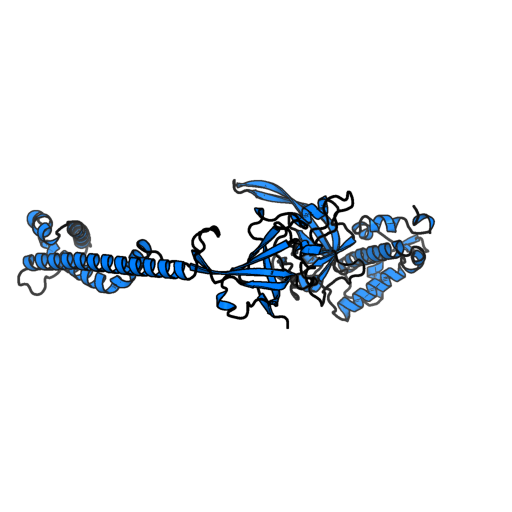 1
ATOM 592 C C . SER A 1 77 ? 22.661 -11.877 -32.266 1.00 88.25 77 SER A C 1
ATOM 594 O O . SER A 1 77 ? 22.917 -11.423 -33.373 1.00 88.25 77 SER A O 1
ATOM 596 N N . SER A 1 78 ? 21.690 -11.380 -31.496 1.00 89.56 78 SER A N 1
ATOM 597 C CA . SER A 1 78 ? 20.834 -10.261 -31.896 1.00 89.56 78 SER A CA 1
ATOM 598 C C . SER A 1 78 ? 21.452 -8.882 -31.631 1.00 89.56 78 SER A C 1
ATOM 600 O O . SER A 1 78 ? 20.809 -7.869 -31.902 1.00 89.56 78 SER A O 1
ATOM 602 N N . ALA A 1 79 ? 22.680 -8.814 -31.095 1.00 87.94 79 ALA A N 1
ATOM 603 C CA . ALA A 1 79 ? 23.336 -7.553 -30.744 1.00 87.94 79 ALA A CA 1
ATOM 604 C C . ALA A 1 79 ? 23.431 -6.547 -31.908 1.00 87.94 79 ALA A C 1
ATOM 606 O O . ALA A 1 79 ? 23.043 -5.404 -31.679 1.00 87.94 79 ALA A O 1
ATOM 607 N N . PRO A 1 80 ? 23.848 -6.923 -33.136 1.00 87.56 80 PRO A N 1
ATOM 608 C CA . PRO A 1 80 ? 23.986 -5.959 -34.233 1.00 87.56 80 PRO A CA 1
ATOM 609 C C . PRO A 1 80 ? 22.658 -5.311 -34.639 1.00 87.56 80 PRO A C 1
ATOM 611 O O . PRO A 1 80 ? 22.616 -4.140 -34.996 1.00 87.56 80 PRO A O 1
ATOM 614 N N . GLU A 1 81 ? 21.560 -6.064 -34.553 1.00 89.25 81 GLU A N 1
ATOM 615 C CA . GLU A 1 81 ? 20.225 -5.573 -34.902 1.00 89.25 81 GLU A CA 1
ATOM 616 C C . GLU A 1 81 ? 19.613 -4.755 -33.759 1.00 89.25 81 GLU A C 1
ATOM 618 O O . GLU A 1 81 ? 19.072 -3.670 -33.973 1.00 89.25 81 GLU A O 1
ATOM 623 N N . ARG A 1 82 ? 19.691 -5.274 -32.526 1.00 91.06 82 ARG A N 1
ATOM 624 C CA . ARG A 1 82 ? 19.002 -4.702 -31.361 1.00 91.06 82 ARG A CA 1
ATOM 625 C C . ARG A 1 82 ? 19.766 -3.561 -30.697 1.00 91.06 82 ARG A C 1
ATOM 627 O O . ARG A 1 82 ? 19.129 -2.691 -30.114 1.00 91.06 82 ARG A O 1
ATOM 634 N N . TRP A 1 83 ? 21.096 -3.583 -30.700 1.00 93.31 83 TRP A N 1
ATOM 635 C CA . TRP A 1 83 ? 21.942 -2.568 -30.065 1.00 93.31 83 TRP A CA 1
ATOM 636 C C . TRP A 1 83 ? 22.430 -1.550 -31.100 1.00 93.31 83 TRP A C 1
ATOM 638 O O . TRP A 1 83 ? 23.623 -1.419 -31.354 1.00 93.31 83 TRP A O 1
ATOM 648 N N . SER A 1 84 ? 21.486 -0.847 -31.724 1.00 93.50 84 SER A N 1
ATOM 649 C CA . SER A 1 84 ? 21.751 0.113 -32.798 1.00 93.50 84 SER A CA 1
ATOM 650 C C . SER A 1 84 ? 21.032 1.441 -32.558 1.00 93.50 84 SER A C 1
ATOM 652 O O . SER A 1 84 ? 20.010 1.499 -31.862 1.00 93.50 84 SER A O 1
ATOM 654 N N . TRP A 1 85 ? 21.565 2.509 -33.159 1.00 95.62 85 TRP A N 1
ATOM 655 C CA . TRP A 1 85 ? 20.930 3.828 -33.170 1.00 95.62 85 TRP A CA 1
ATOM 656 C C . TRP A 1 85 ? 19.522 3.763 -33.771 1.00 95.62 85 TRP A C 1
ATOM 658 O O . TRP A 1 85 ? 18.564 4.237 -33.161 1.00 95.62 85 TRP A O 1
ATOM 668 N N . ASP A 1 86 ? 19.379 3.087 -34.913 1.00 95.56 86 ASP A N 1
ATOM 669 C CA . ASP A 1 86 ? 18.103 2.956 -35.616 1.00 95.56 86 ASP A CA 1
ATOM 670 C C . ASP A 1 86 ? 17.037 2.273 -34.753 1.00 95.56 86 ASP A C 1
ATOM 672 O O . ASP A 1 86 ? 15.902 2.745 -34.673 1.00 95.56 86 ASP A O 1
ATOM 676 N N . GLU A 1 87 ? 17.388 1.192 -34.047 1.00 97.00 87 GLU A N 1
ATOM 677 C CA . GLU A 1 87 ? 16.457 0.499 -33.154 1.00 97.00 87 GLU A CA 1
ATOM 678 C C . GLU A 1 87 ? 16.044 1.375 -31.963 1.00 97.00 87 GLU A C 1
ATOM 680 O O . GLU A 1 87 ? 14.873 1.376 -31.561 1.00 97.00 87 GLU A O 1
ATOM 685 N N . LEU A 1 88 ? 16.980 2.145 -31.403 1.00 97.38 88 LEU A N 1
ATOM 686 C CA . LEU A 1 88 ? 16.680 3.098 -30.341 1.00 97.38 88 LEU A CA 1
ATOM 687 C C . LEU A 1 88 ? 15.708 4.181 -30.832 1.00 97.38 88 LEU A C 1
ATOM 689 O O . LEU A 1 88 ? 14.674 4.398 -30.190 1.00 97.38 88 LEU A O 1
ATOM 693 N N . ILE A 1 89 ? 16.004 4.839 -31.957 1.00 97.94 89 ILE A N 1
ATOM 694 C CA . ILE A 1 89 ? 15.144 5.897 -32.493 1.00 97.94 89 ILE A CA 1
ATOM 695 C C . ILE A 1 89 ? 13.779 5.336 -32.895 1.00 97.94 89 ILE A C 1
ATOM 697 O O . ILE A 1 89 ? 12.752 5.935 -32.571 1.00 97.94 89 ILE A O 1
ATOM 701 N N . ARG A 1 90 ? 13.728 4.147 -33.504 1.00 98.25 90 ARG A N 1
ATOM 702 C CA . ARG A 1 90 ? 12.471 3.455 -33.824 1.00 98.25 90 ARG A CA 1
ATOM 703 C C . ARG A 1 90 ? 11.605 3.257 -32.581 1.00 98.25 90 ARG A C 1
ATOM 705 O O . ARG A 1 90 ? 10.390 3.450 -32.631 1.00 98.25 90 ARG A O 1
ATOM 712 N N . GLN A 1 91 ? 12.205 2.891 -31.448 1.00 98.38 91 GLN A N 1
ATOM 713 C CA . GLN A 1 91 ? 11.470 2.757 -30.191 1.00 98.38 91 GLN A CA 1
ATOM 714 C C . GLN A 1 91 ? 11.069 4.095 -29.564 1.00 98.38 91 GLN A C 1
ATOM 716 O O . GLN A 1 91 ? 10.002 4.157 -28.951 1.00 98.38 91 GLN A O 1
ATOM 721 N N . LEU A 1 92 ? 11.878 5.147 -29.703 1.00 98.44 92 LEU A N 1
ATOM 722 C CA . LEU A 1 92 ? 11.496 6.496 -29.279 1.00 98.44 92 LEU A CA 1
ATOM 723 C C . LEU A 1 92 ? 10.301 7.004 -30.095 1.00 98.44 92 LEU A C 1
ATOM 725 O O . LEU A 1 92 ? 9.314 7.428 -29.502 1.00 98.44 92 LEU A O 1
ATOM 729 N N . LEU A 1 93 ? 10.325 6.851 -31.421 1.00 98.38 93 LEU A N 1
ATOM 730 C CA . LEU A 1 93 ? 9.192 7.161 -32.300 1.00 98.38 93 LEU A CA 1
ATOM 731 C C . LEU A 1 93 ? 7.941 6.369 -31.906 1.00 98.38 93 LEU A C 1
ATOM 733 O O . LEU A 1 93 ? 6.867 6.943 -31.761 1.00 98.38 93 LEU A O 1
ATOM 737 N N . TYR A 1 94 ? 8.078 5.064 -31.644 1.00 98.25 94 TYR A N 1
ATOM 738 C CA . TYR A 1 94 ? 6.963 4.244 -31.164 1.00 98.25 94 TYR A CA 1
ATOM 739 C C . TYR A 1 94 ? 6.383 4.763 -29.841 1.00 98.25 94 TYR A C 1
ATOM 741 O O . TYR A 1 94 ? 5.165 4.803 -29.671 1.00 98.25 94 TYR A O 1
ATOM 749 N N . ARG A 1 95 ? 7.232 5.151 -28.881 1.00 98.25 95 ARG A N 1
ATOM 750 C CA . ARG A 1 95 ? 6.764 5.706 -27.603 1.00 98.25 95 ARG A CA 1
ATOM 751 C C . ARG A 1 95 ? 6.066 7.045 -27.797 1.00 98.25 95 ARG A C 1
ATOM 753 O O . ARG A 1 95 ? 5.026 7.252 -27.181 1.00 98.25 95 ARG A O 1
ATOM 760 N N . TYR A 1 96 ? 6.600 7.900 -28.665 1.00 97.94 96 TYR A N 1
ATOM 761 C CA . TYR A 1 96 ? 6.005 9.189 -28.993 1.00 97.94 96 TYR A CA 1
ATOM 762 C C . TYR A 1 96 ? 4.619 9.015 -29.625 1.00 97.94 96 TYR A C 1
ATOM 764 O O . TYR A 1 96 ? 3.646 9.571 -29.128 1.00 97.94 96 TYR A O 1
ATOM 772 N N . GLU A 1 97 ? 4.501 8.148 -30.632 1.00 97.56 97 GLU A N 1
ATOM 773 C CA . GLU A 1 97 ? 3.226 7.806 -31.270 1.00 97.56 97 GLU A CA 1
ATOM 774 C C . GLU A 1 97 ? 2.195 7.322 -30.241 1.00 97.56 97 GLU A C 1
ATOM 776 O O . GLU A 1 97 ? 1.070 7.805 -30.162 1.00 97.56 97 GLU A O 1
ATOM 781 N N . ARG A 1 98 ? 2.590 6.376 -29.390 1.00 97.69 98 ARG A N 1
ATOM 782 C CA . ARG A 1 98 ? 1.707 5.780 -28.383 1.00 97.69 98 ARG A CA 1
ATOM 783 C C . ARG A 1 98 ? 1.244 6.790 -27.343 1.00 97.69 98 ARG A C 1
ATOM 785 O O . ARG A 1 98 ? 0.066 6.814 -27.003 1.00 97.69 98 ARG A O 1
ATOM 792 N N . GLU A 1 99 ? 2.170 7.553 -26.784 1.00 96.44 99 GLU A N 1
ATOM 793 C CA . GLU A 1 99 ? 1.896 8.398 -25.629 1.00 96.44 99 GLU A CA 1
ATOM 794 C C . GLU A 1 99 ? 1.330 9.759 -26.025 1.00 96.44 99 GLU A C 1
ATOM 796 O O . GLU A 1 99 ? 0.402 10.232 -25.375 1.00 96.44 99 GLU A O 1
ATOM 801 N N . VAL A 1 100 ? 1.876 10.370 -27.078 1.00 94.81 100 VAL A N 1
ATOM 802 C CA . VAL A 1 100 ? 1.536 11.730 -27.498 1.00 94.81 100 VAL A CA 1
ATOM 803 C C . VAL A 1 100 ? 0.421 11.707 -28.536 1.00 94.81 100 VAL A C 1
ATOM 805 O O . VAL A 1 100 ? -0.631 12.287 -28.288 1.00 94.81 100 VAL A O 1
ATOM 808 N N . HIS A 1 101 ? 0.595 11.008 -29.662 1.00 94.00 101 HIS A N 1
ATOM 809 C CA . HIS A 1 101 ? -0.417 11.011 -30.728 1.00 94.00 101 HIS A CA 1
ATOM 810 C C . HIS A 1 101 ? -1.671 10.215 -30.353 1.00 94.00 101 HIS A C 1
ATOM 812 O O . HIS A 1 101 ? -2.789 10.702 -30.497 1.00 94.00 101 HIS A O 1
ATOM 818 N N . LEU A 1 102 ? -1.498 8.999 -29.830 1.00 96.94 102 LEU A N 1
ATOM 819 C CA . LEU A 1 102 ? -2.608 8.124 -29.444 1.00 96.94 102 LEU A CA 1
ATOM 820 C C . LEU A 1 102 ? -3.093 8.357 -28.003 1.00 96.94 102 LEU A C 1
ATOM 822 O O . LEU A 1 102 ? -4.012 7.664 -27.558 1.00 96.94 102 LEU A O 1
ATOM 826 N N . ALA A 1 103 ? -2.468 9.277 -27.259 1.00 95.56 103 ALA A N 1
ATOM 827 C CA . ALA A 1 103 ? -2.791 9.599 -25.865 1.00 95.56 103 ALA A CA 1
ATOM 828 C C . ALA A 1 103 ? -2.834 8.374 -24.915 1.00 95.56 103 ALA A C 1
ATOM 830 O O . ALA A 1 103 ? -3.564 8.350 -23.917 1.00 95.56 103 ALA A O 1
ATOM 831 N N . GLN A 1 104 ? -2.058 7.321 -25.201 1.00 96.44 104 GLN A N 1
ATOM 832 C CA . GLN A 1 104 ? -2.052 6.082 -24.420 1.00 96.44 104 GLN A CA 1
ATOM 833 C C . GLN A 1 104 ? -1.068 6.174 -23.260 1.00 96.44 104 GLN A C 1
ATOM 835 O O . GLN A 1 104 ? 0.099 5.793 -23.353 1.00 96.44 104 GLN A O 1
ATOM 840 N N . ARG A 1 105 ? -1.578 6.652 -22.128 1.00 95.69 105 ARG A N 1
ATOM 841 C CA . ARG A 1 105 ? -0.787 6.876 -20.918 1.00 95.69 105 ARG A CA 1
ATOM 842 C C . ARG A 1 105 ? -0.467 5.576 -20.189 1.00 95.69 105 ARG A C 1
ATOM 844 O O . ARG A 1 105 ? -1.312 4.685 -20.053 1.00 95.69 105 ARG A O 1
ATOM 851 N N . SER A 1 106 ? 0.771 5.482 -19.712 1.00 97.12 106 SER A N 1
ATOM 852 C CA . SER A 1 106 ? 1.275 4.314 -18.994 1.00 97.12 106 SER A CA 1
ATOM 853 C C . SER A 1 106 ? 0.673 4.190 -17.586 1.00 97.12 106 SER A C 1
ATOM 855 O O . SER A 1 106 ? -0.057 5.062 -17.114 1.00 97.12 106 SER A O 1
ATOM 857 N N . CYS A 1 107 ? 0.979 3.084 -16.906 1.00 96.88 107 CYS A N 1
ATOM 858 C CA . CYS A 1 107 ? 0.478 2.800 -15.564 1.00 96.88 107 CYS A CA 1
ATOM 859 C C . CYS A 1 107 ? 0.894 3.879 -14.559 1.00 96.88 107 CYS A C 1
ATOM 861 O O . CYS A 1 107 ? 0.039 4.440 -13.882 1.00 96.88 107 CYS A O 1
ATOM 863 N N . LEU A 1 108 ? 2.192 4.183 -14.486 1.00 97.19 108 LEU A N 1
ATOM 864 C CA . LEU A 1 108 ? 2.720 5.170 -13.545 1.00 97.19 108 LEU A CA 1
ATOM 865 C C . LEU A 1 108 ? 2.335 6.594 -13.930 1.00 97.19 108 LEU A C 1
ATOM 867 O O . LEU A 1 108 ? 2.008 7.368 -13.039 1.00 97.19 108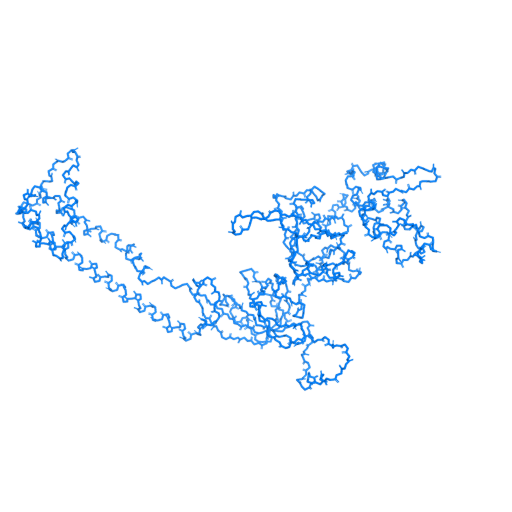 LEU A O 1
ATOM 871 N N . LYS A 1 109 ? 2.271 6.911 -15.231 1.00 96.75 109 LYS A N 1
ATOM 872 C CA . LYS A 1 109 ? 1.789 8.216 -15.700 1.00 96.75 109 LYS A CA 1
ATOM 873 C C . LYS A 1 109 ? 0.369 8.492 -15.210 1.00 96.75 109 LYS A C 1
ATOM 875 O O . LYS A 1 109 ? 0.127 9.505 -14.572 1.00 96.75 109 LYS A O 1
ATOM 880 N N . ARG A 1 110 ? -0.546 7.532 -15.390 1.00 97.00 110 ARG A N 1
ATOM 881 C CA . ARG A 1 110 ? -1.926 7.654 -14.893 1.00 97.00 110 ARG A CA 1
ATOM 882 C C . ARG A 1 110 ? -2.026 7.722 -13.370 1.00 97.00 110 ARG A C 1
ATOM 884 O O . ARG A 1 110 ? -2.970 8.316 -12.873 1.00 97.00 110 ARG A O 1
ATOM 891 N N . ILE A 1 111 ? -1.117 7.077 -12.639 1.00 96.06 111 ILE A N 1
ATOM 892 C CA . ILE A 1 111 ? -1.110 7.133 -11.171 1.00 96.06 111 ILE A CA 1
ATOM 893 C C . ILE A 1 111 ? -0.617 8.499 -10.686 1.00 96.06 111 ILE A C 1
ATOM 895 O O . ILE A 1 111 ? -1.277 9.092 -9.844 1.00 96.06 111 ILE A O 1
ATOM 899 N N . GLN A 1 112 ? 0.497 9.008 -11.219 1.00 94.31 112 GLN A N 1
ATOM 900 C CA . GLN A 1 112 ? 1.071 10.293 -10.798 1.00 94.31 112 GLN A CA 1
ATOM 901 C C . GLN A 1 112 ? 0.217 11.496 -11.224 1.00 94.31 112 GLN A C 1
ATOM 903 O O . GLN A 1 112 ? 0.108 12.460 -10.477 1.00 94.31 112 GLN A O 1
ATOM 908 N N . GLU A 1 113 ? -0.470 11.400 -12.365 1.00 93.81 113 GLU A N 1
ATOM 909 C CA . GLU A 1 113 ? -1.460 12.392 -12.814 1.00 93.81 113 GLU A CA 1
ATOM 910 C C . GLU A 1 113 ? -2.824 12.242 -12.102 1.00 93.81 113 GLU A C 1
ATOM 912 O O . GLU A 1 113 ? -3.781 12.912 -12.467 1.00 93.81 113 GLU A O 1
ATOM 917 N N . HIS A 1 114 ? -2.944 11.350 -11.109 1.00 92.56 114 HIS A N 1
ATOM 918 C CA . HIS A 1 114 ? -4.164 11.079 -10.325 1.00 92.56 114 HIS A CA 1
ATOM 919 C C . HIS A 1 114 ? -5.385 10.566 -11.125 1.00 92.56 114 HIS A C 1
ATOM 921 O O . HIS A 1 114 ? -6.488 10.440 -10.595 1.00 92.56 114 HIS A O 1
ATOM 927 N N . ASP A 1 115 ? -5.176 10.124 -12.362 1.00 94.25 115 ASP A N 1
ATOM 928 C CA . ASP A 1 115 ? -6.204 9.560 -13.248 1.00 94.25 115 ASP A CA 1
ATOM 929 C C . ASP A 1 115 ? -6.482 8.065 -13.016 1.00 94.25 115 ASP A C 1
ATOM 931 O O . ASP A 1 115 ? -7.321 7.433 -13.677 1.00 94.25 115 ASP A O 1
ATOM 935 N N . SER A 1 116 ? -5.724 7.414 -12.137 1.00 95.25 116 SER A N 1
ATOM 936 C CA . SER A 1 116 ? -5.935 6.023 -11.737 1.00 95.25 116 SER A CA 1
ATOM 937 C C . SER A 1 116 ? -5.414 5.758 -10.337 1.00 95.25 116 SER A C 1
ATOM 939 O O . SER A 1 116 ? -4.344 6.212 -9.956 1.00 95.25 116 SER A O 1
ATOM 941 N N . SER A 1 117 ? -6.150 4.940 -9.586 1.00 94.50 117 SER A N 1
ATOM 942 C CA . SER A 1 117 ? -5.745 4.558 -8.235 1.00 94.50 117 SER A CA 1
ATOM 943 C C . SER A 1 117 ? -4.487 3.684 -8.239 1.00 94.50 117 SER A C 1
ATOM 945 O O . SER A 1 117 ? -4.438 2.660 -8.929 1.00 94.50 117 SER A O 1
ATOM 947 N N . ALA A 1 118 ? -3.526 4.025 -7.375 1.00 95.38 118 ALA A N 1
ATOM 948 C CA . ALA A 1 118 ? -2.363 3.191 -7.061 1.00 95.38 118 ALA A CA 1
ATOM 949 C C . ALA A 1 118 ? -2.738 1.832 -6.436 1.00 95.38 118 ALA A C 1
ATOM 951 O O . ALA A 1 118 ? -1.946 0.892 -6.476 1.00 95.38 118 ALA A O 1
ATOM 952 N N . ALA A 1 119 ? -3.963 1.679 -5.920 1.00 94.44 119 ALA A N 1
ATOM 953 C CA . ALA A 1 119 ? -4.430 0.416 -5.355 1.00 94.44 119 ALA A CA 1
ATOM 954 C C . ALA A 1 119 ? -4.702 -0.657 -6.425 1.00 94.44 119 ALA A C 1
ATOM 956 O O . ALA A 1 119 ? -4.821 -1.845 -6.105 1.00 94.44 119 ALA A O 1
ATOM 957 N N . ARG A 1 120 ? -4.818 -0.261 -7.700 1.00 95.50 120 ARG A N 1
ATOM 958 C CA . ARG A 1 120 ? -5.104 -1.180 -8.804 1.00 95.50 120 ARG A CA 1
ATOM 959 C C . ARG A 1 120 ? -3.958 -2.195 -8.981 1.00 95.50 120 ARG A C 1
ATOM 961 O O . ARG A 1 120 ? -2.794 -1.807 -8.912 1.00 95.50 120 ARG A O 1
ATOM 968 N N . PRO A 1 121 ? -4.254 -3.482 -9.256 1.00 96.56 121 PRO A N 1
ATOM 969 C CA . PRO A 1 121 ? -3.222 -4.481 -9.510 1.00 96.56 121 PRO A CA 1
ATOM 970 C C . PRO A 1 121 ? -2.295 -4.069 -10.654 1.00 96.56 121 PRO A C 1
ATOM 972 O O . PRO A 1 121 ? -2.757 -3.696 -11.736 1.00 96.56 121 PRO A O 1
ATOM 975 N N . MET A 1 122 ? -0.990 -4.173 -10.434 1.00 97.81 122 MET A N 1
ATOM 976 C CA . MET A 1 122 ? 0.025 -3.800 -11.417 1.00 97.81 122 MET A CA 1
ATOM 977 C C . MET A 1 122 ? 1.296 -4.628 -11.263 1.00 97.81 122 MET A C 1
ATOM 979 O O . MET A 1 122 ? 1.564 -5.194 -10.204 1.00 97.81 122 MET A O 1
ATOM 983 N N . VAL A 1 123 ? 2.074 -4.703 -12.340 1.00 98.38 123 VAL A N 1
ATOM 984 C CA . VAL A 1 123 ? 3.408 -5.300 -12.342 1.00 98.38 123 VAL A CA 1
ATOM 985 C C . VAL A 1 123 ? 4.438 -4.210 -12.601 1.00 98.38 123 VAL A C 1
ATOM 987 O O . VAL A 1 123 ? 4.398 -3.553 -13.641 1.00 98.38 123 VAL A O 1
ATOM 990 N N . LEU A 1 124 ? 5.372 -4.042 -11.671 1.00 98.38 124 LEU A N 1
ATOM 991 C CA . LEU A 1 124 ? 6.445 -3.055 -11.752 1.00 98.38 124 LEU A CA 1
ATOM 992 C C . LEU A 1 124 ? 7.809 -3.744 -11.693 1.00 98.38 124 LEU A C 1
ATOM 994 O O . LEU A 1 124 ? 7.960 -4.802 -11.096 1.00 98.38 124 LEU A O 1
ATOM 998 N N . LEU A 1 125 ? 8.811 -3.159 -12.330 1.00 97.56 125 LEU A N 1
ATOM 999 C CA . LEU A 1 125 ? 10.197 -3.612 -12.336 1.00 97.56 125 LEU A CA 1
ATOM 1000 C C . LEU A 1 125 ? 10.989 -2.841 -11.282 1.00 97.56 125 LEU A C 1
ATOM 1002 O O . LEU A 1 125 ? 10.895 -1.621 -11.249 1.00 97.56 125 LEU A O 1
ATOM 1006 N N . VAL A 1 126 ? 11.809 -3.517 -10.479 1.00 97.19 126 VAL A N 1
ATOM 1007 C CA . VAL A 1 126 ? 12.771 -2.842 -9.593 1.00 97.19 126 VAL A CA 1
ATOM 1008 C C . VAL A 1 126 ? 13.922 -2.295 -10.432 1.00 97.19 126 VAL A C 1
ATOM 1010 O O . VAL A 1 126 ? 14.729 -3.079 -10.934 1.00 97.19 126 VAL A O 1
ATOM 1013 N N . SER A 1 127 ? 14.006 -0.975 -10.602 1.00 94.94 127 SER A N 1
ATOM 1014 C CA . SER A 1 127 ? 15.083 -0.313 -11.351 1.00 94.94 127 SER A CA 1
ATOM 1015 C C . SER A 1 127 ? 16.275 0.054 -10.480 1.00 94.94 127 SER A C 1
ATOM 1017 O O . SER A 1 127 ? 17.413 -0.075 -10.925 1.00 94.94 127 SER A O 1
ATOM 1019 N N . LYS A 1 128 ? 16.038 0.439 -9.225 1.00 94.38 128 LYS A N 1
ATOM 1020 C CA . LYS A 1 128 ? 17.098 0.793 -8.278 1.00 94.38 128 LYS A CA 1
ATOM 1021 C C . LYS A 1 128 ? 16.685 0.451 -6.850 1.00 94.38 128 LYS A C 1
ATOM 1023 O O . LYS A 1 128 ? 15.501 0.428 -6.526 1.00 94.38 128 LYS A O 1
ATOM 1028 N N . ILE A 1 129 ? 17.673 0.187 -6.003 1.00 95.00 129 ILE A N 1
ATOM 1029 C CA . ILE A 1 129 ? 17.519 0.059 -4.551 1.00 95.00 129 ILE A CA 1
ATOM 1030 C C . ILE A 1 129 ? 18.561 0.988 -3.941 1.00 95.00 129 ILE A C 1
ATOM 1032 O O . ILE A 1 129 ? 19.738 0.879 -4.287 1.00 95.00 129 ILE A O 1
ATOM 1036 N N . PHE A 1 130 ? 18.140 1.914 -3.090 1.00 93.06 130 PHE A N 1
ATOM 1037 C CA . PHE A 1 130 ? 19.037 2.852 -2.421 1.00 93.06 130 PHE A CA 1
ATOM 1038 C C . PHE A 1 130 ? 18.565 3.124 -0.992 1.00 93.06 130 PHE A C 1
ATOM 1040 O O . PHE A 1 130 ? 17.449 2.762 -0.619 1.00 93.06 130 PHE A O 1
ATOM 1047 N N . GLU A 1 131 ? 19.442 3.700 -0.178 1.00 92.31 131 GLU A N 1
ATOM 1048 C CA . GLU A 1 131 ? 19.124 4.117 1.186 1.00 92.31 131 GLU A CA 1
ATOM 1049 C C . GLU A 1 131 ? 19.031 5.639 1.239 1.00 92.31 131 GLU A C 1
ATOM 1051 O O . GLU A 1 131 ? 19.836 6.332 0.615 1.00 92.31 131 GLU A O 1
ATOM 1056 N N . GLU A 1 132 ? 18.051 6.141 1.978 1.00 88.31 132 GLU A N 1
ATOM 1057 C CA . GLU A 1 132 ? 17.879 7.555 2.286 1.00 88.31 132 GLU A CA 1
ATOM 1058 C C . GLU A 1 132 ? 17.901 7.738 3.806 1.00 88.31 132 GLU A C 1
ATOM 1060 O O . GLU A 1 132 ? 17.296 6.961 4.554 1.00 88.31 132 GLU A O 1
ATOM 1065 N N . GLU A 1 133 ? 18.638 8.745 4.268 1.00 85.88 133 GLU A N 1
ATOM 1066 C CA . GLU A 1 133 ? 18.690 9.137 5.673 1.00 85.88 133 GLU A CA 1
ATOM 1067 C C . GLU A 1 133 ? 17.682 10.257 5.909 1.00 85.88 133 GLU A C 1
ATOM 1069 O O . GLU A 1 133 ? 17.799 11.340 5.344 1.00 85.88 133 GLU A O 1
ATOM 1074 N N . THR A 1 134 ? 16.686 9.989 6.749 1.00 80.62 134 THR A N 1
ATOM 1075 C CA . THR A 1 134 ? 15.700 10.991 7.159 1.00 80.62 134 THR A CA 1
ATOM 1076 C C . THR A 1 134 ? 15.862 11.273 8.642 1.00 80.62 134 THR A C 1
ATOM 1078 O O . THR A 1 134 ? 15.926 10.350 9.457 1.00 80.62 134 THR A O 1
ATOM 1081 N N . GLU A 1 135 ? 15.909 12.544 9.013 1.00 81.56 135 GLU A N 1
ATOM 1082 C CA . GLU A 1 135 ? 15.887 12.963 10.409 1.00 81.56 135 GLU A CA 1
ATOM 1083 C C . GLU A 1 135 ? 14.470 12.820 10.967 1.00 81.56 135 GLU A C 1
ATOM 1085 O O . GLU A 1 135 ? 13.528 13.449 10.484 1.00 81.56 135 GLU A O 1
ATOM 1090 N N . VAL A 1 136 ? 14.301 11.959 11.971 1.00 78.00 136 VAL A N 1
ATOM 1091 C CA . VAL A 1 136 ? 13.005 11.733 12.617 1.00 78.00 136 VAL A CA 1
ATOM 1092 C C . VAL A 1 136 ? 13.112 12.131 14.079 1.00 78.00 136 VAL A C 1
ATOM 1094 O O . VAL A 1 136 ? 14.044 11.731 14.778 1.00 78.00 136 VAL A O 1
ATOM 1097 N N . GLN A 1 137 ? 12.138 12.907 14.550 1.00 75.75 137 GLN A N 1
ATOM 1098 C CA . GLN A 1 137 ? 12.017 13.232 15.963 1.00 75.75 137 GLN A CA 1
ATOM 1099 C C . GLN A 1 137 ? 11.500 12.007 16.726 1.00 75.75 137 GLN A C 1
ATOM 1101 O O . GLN A 1 137 ? 10.408 11.501 16.456 1.00 75.75 137 GLN A O 1
ATOM 1106 N N . ASP A 1 138 ? 12.297 11.509 17.664 1.00 75.94 138 ASP A N 1
ATOM 1107 C CA . ASP A 1 138 ? 11.905 10.402 18.527 1.00 75.94 138 ASP A CA 1
ATOM 1108 C C . ASP A 1 138 ? 10.912 10.869 19.608 1.00 75.94 138 ASP A C 1
ATOM 1110 O O . ASP A 1 138 ? 10.722 12.063 19.850 1.00 75.94 138 ASP A O 1
ATOM 1114 N N . ARG A 1 139 ? 10.289 9.922 20.316 1.00 74.25 139 ARG A N 1
ATOM 1115 C CA . ARG A 1 139 ? 9.342 10.185 21.418 1.00 74.25 139 ARG A CA 1
ATOM 1116 C C . ARG A 1 139 ? 9.947 11.003 22.565 1.00 74.25 139 ARG A C 1
ATOM 1118 O O . ARG A 1 139 ? 9.207 11.578 23.354 1.00 74.25 139 ARG A O 1
ATOM 1125 N N . SER A 1 140 ? 11.274 11.037 22.661 1.00 77.25 140 SER A N 1
ATOM 1126 C CA . SER A 1 140 ? 12.063 11.837 23.605 1.00 77.25 140 SER A CA 1
ATOM 1127 C C . SER A 1 140 ? 12.313 13.278 23.133 1.00 77.25 140 SER A C 1
ATOM 1129 O O . SER A 1 140 ? 12.939 14.051 23.851 1.00 77.25 140 SER A O 1
ATOM 1131 N N . GLY A 1 141 ? 11.858 13.641 21.928 1.00 77.25 141 GLY A N 1
ATOM 1132 C CA . GLY A 1 141 ? 12.107 14.938 21.300 1.00 77.25 141 GLY A CA 1
ATOM 1133 C C . GLY A 1 141 ? 13.469 15.055 20.608 1.00 77.25 141 GLY A C 1
ATOM 1134 O O . GLY A 1 141 ? 13.712 16.064 19.948 1.00 77.25 141 GLY A O 1
ATOM 1135 N N . ALA A 1 142 ? 14.338 14.041 20.715 1.00 79.38 142 ALA A N 1
ATOM 1136 C CA . ALA A 1 142 ? 15.644 14.009 20.062 1.00 79.38 142 ALA A CA 1
ATOM 1137 C C . ALA A 1 142 ? 15.519 13.725 18.557 1.00 79.38 142 ALA A C 1
ATOM 1139 O O . ALA A 1 142 ? 14.758 12.849 18.145 1.00 79.38 142 ALA A O 1
ATOM 1140 N N . ILE A 1 143 ? 16.289 14.444 17.742 1.00 82.19 143 ILE A N 1
ATOM 1141 C CA . ILE A 1 143 ? 16.368 14.224 16.296 1.00 82.19 143 ILE A CA 1
ATOM 1142 C C . ILE A 1 143 ? 17.373 13.101 16.047 1.00 82.19 143 ILE A C 1
ATOM 1144 O O . ILE A 1 143 ? 18.556 13.246 16.356 1.00 82.19 143 ILE A O 1
ATOM 1148 N N . VAL A 1 144 ? 16.899 11.968 15.527 1.00 81.81 144 VAL A N 1
ATOM 1149 C CA . VAL A 1 144 ? 17.739 10.801 15.237 1.00 81.81 144 VAL A CA 1
ATOM 1150 C C . VAL A 1 144 ? 17.705 10.515 13.733 1.00 81.81 144 VAL A C 1
ATOM 1152 O O . VAL A 1 144 ? 16.613 10.417 13.162 1.00 81.81 144 VAL A O 1
ATOM 1155 N N . PRO A 1 145 ? 18.867 10.348 13.071 1.00 79.81 145 PRO A N 1
ATOM 1156 C CA . PRO A 1 145 ? 18.906 9.965 11.668 1.00 79.81 145 PRO A CA 1
ATOM 1157 C C . PRO A 1 145 ? 18.428 8.519 11.512 1.00 79.81 145 PRO A C 1
ATOM 1159 O O . PRO A 1 145 ? 18.957 7.588 12.127 1.00 79.81 145 PRO A O 1
ATOM 1162 N N . ARG A 1 146 ? 17.415 8.316 10.671 1.00 81.31 146 ARG A N 1
ATOM 1163 C CA . ARG A 1 146 ? 16.851 7.005 10.363 1.00 81.31 146 ARG A CA 1
ATOM 1164 C C . ARG A 1 146 ? 17.113 6.658 8.906 1.00 81.31 146 ARG A C 1
ATOM 1166 O O . ARG A 1 146 ? 16.617 7.313 7.997 1.00 81.31 146 ARG A O 1
ATOM 1173 N N . LYS A 1 147 ? 17.845 5.564 8.698 1.00 85.44 147 LYS A N 1
ATOM 1174 C CA . LYS A 1 147 ? 18.044 4.967 7.374 1.00 85.44 147 LYS A CA 1
ATOM 1175 C C . LYS A 1 147 ? 16.785 4.241 6.930 1.00 85.44 147 LYS A C 1
ATOM 1177 O O . LYS A 1 147 ? 16.301 3.344 7.626 1.00 85.44 147 LYS A O 1
ATOM 1182 N N . SER A 1 148 ? 16.278 4.610 5.764 1.00 88.25 148 SER A N 1
ATOM 1183 C CA . SER A 1 148 ? 15.176 3.936 5.092 1.00 88.25 148 SER A CA 1
ATOM 1184 C C . SER A 1 148 ? 15.650 3.396 3.745 1.00 88.25 148 SER A C 1
ATOM 1186 O O . SER A 1 148 ? 16.347 4.071 2.994 1.00 88.25 148 SER A O 1
ATOM 1188 N N . THR A 1 149 ? 15.330 2.137 3.450 1.00 94.56 149 THR A N 1
ATOM 1189 C CA . THR A 1 149 ? 15.583 1.564 2.124 1.00 94.56 149 THR A CA 1
ATOM 1190 C C . THR A 1 149 ? 14.420 1.932 1.215 1.00 94.56 149 THR A C 1
ATOM 1192 O O . THR A 1 149 ? 13.273 1.654 1.556 1.00 94.56 149 THR A O 1
ATOM 1195 N N . ILE A 1 150 ? 14.716 2.507 0.054 1.00 95.38 150 ILE A N 1
ATOM 1196 C CA . ILE A 1 150 ? 13.738 2.938 -0.944 1.00 95.38 150 ILE A CA 1
ATOM 1197 C C . ILE A 1 150 ? 13.952 2.138 -2.225 1.00 95.38 150 ILE A C 1
ATOM 1199 O O . ILE A 1 150 ? 15.083 1.854 -2.638 1.00 95.38 150 ILE A O 1
ATOM 1203 N N . LEU A 1 151 ? 12.845 1.746 -2.855 1.00 96.44 151 LEU A N 1
ATOM 1204 C CA . LEU A 1 151 ? 12.866 1.147 -4.184 1.00 96.44 151 LEU A CA 1
ATOM 1205 C C . LEU A 1 151 ? 12.554 2.212 -5.225 1.00 96.44 151 LEU A C 1
ATOM 1207 O O . LEU A 1 151 ? 11.603 2.968 -5.077 1.00 96.44 151 LEU A O 1
ATOM 1211 N N . GLU A 1 152 ? 13.289 2.212 -6.326 1.00 96.50 152 GLU A N 1
ATOM 1212 C CA . GLU A 1 152 ? 12.810 2.816 -7.561 1.00 96.50 152 GLU A CA 1
ATOM 1213 C C . GLU A 1 152 ? 12.140 1.724 -8.393 1.00 96.50 152 GLU A C 1
ATOM 1215 O O . GLU A 1 152 ? 12.730 0.669 -8.657 1.00 96.50 152 GLU A O 1
ATOM 1220 N N . LEU A 1 153 ? 10.891 1.967 -8.780 1.00 97.69 153 LEU A N 1
ATOM 1221 C CA . LEU A 1 153 ? 10.077 1.046 -9.554 1.00 97.69 153 LEU A CA 1
ATOM 1222 C C . LEU A 1 153 ? 9.727 1.641 -10.913 1.00 97.69 153 LEU A C 1
ATOM 1224 O O . LEU A 1 153 ? 9.490 2.838 -11.027 1.00 97.69 153 LEU A O 1
ATOM 1228 N N . SER A 1 154 ? 9.628 0.799 -11.939 1.00 97.56 154 SER A N 1
ATOM 1229 C CA . SER A 1 154 ? 9.263 1.210 -13.295 1.00 97.56 154 SER A CA 1
ATOM 1230 C C . SER A 1 154 ? 8.163 0.341 -13.898 1.00 97.56 154 SER A C 1
ATOM 1232 O O . SER A 1 154 ? 8.171 -0.880 -13.764 1.00 97.56 154 SER A O 1
ATOM 1234 N N . ASP A 1 155 ? 7.241 0.952 -14.640 1.00 97.81 155 ASP A N 1
ATOM 1235 C CA . ASP A 1 155 ? 6.291 0.249 -15.515 1.00 97.81 155 ASP A CA 1
ATOM 1236 C C . ASP A 1 155 ? 6.835 0.041 -16.944 1.00 97.81 155 ASP A C 1
ATOM 1238 O O . ASP A 1 155 ? 6.105 -0.371 -17.847 1.00 97.81 155 ASP A O 1
ATOM 1242 N N . GLY A 1 156 ? 8.120 0.340 -17.166 1.00 96.56 156 GLY A N 1
ATOM 1243 C CA . GLY A 1 156 ? 8.780 0.334 -18.471 1.00 96.56 156 GLY A CA 1
ATOM 1244 C C . GLY A 1 156 ? 8.642 1.645 -19.251 1.00 96.56 156 GLY A C 1
ATOM 1245 O O . GLY A 1 156 ? 9.330 1.816 -20.264 1.00 96.56 156 GLY A O 1
ATOM 1246 N N . TRP A 1 157 ? 7.804 2.578 -18.789 1.00 97.62 157 TRP A N 1
ATOM 1247 C CA . TRP A 1 157 ? 7.620 3.912 -19.369 1.00 97.62 157 TRP A CA 1
ATOM 1248 C C . TRP A 1 157 ? 8.219 4.996 -18.488 1.00 97.62 157 TRP A C 1
ATOM 1250 O O . TRP A 1 157 ? 9.007 5.797 -18.983 1.00 97.62 157 TRP A O 1
ATOM 1260 N N . TYR A 1 158 ? 7.916 4.960 -17.195 1.00 97.31 158 TYR A N 1
ATOM 1261 C CA . TYR A 1 158 ? 8.394 5.919 -16.204 1.00 97.31 158 TYR A CA 1
ATOM 1262 C C . TYR A 1 158 ? 8.903 5.212 -14.957 1.00 97.31 158 TYR A C 1
ATOM 1264 O O . TYR A 1 158 ? 8.900 3.979 -14.878 1.00 97.31 158 TYR A O 1
ATOM 1272 N N . ARG A 1 159 ? 9.390 6.003 -14.003 1.00 96.06 159 ARG A N 1
ATOM 1273 C CA . ARG A 1 159 ? 9.918 5.550 -12.719 1.00 96.06 159 ARG A CA 1
ATOM 1274 C C . ARG A 1 159 ? 9.188 6.262 -11.586 1.00 96.06 159 ARG A C 1
ATOM 1276 O O . ARG A 1 159 ? 8.750 7.395 -11.754 1.00 96.06 159 ARG A O 1
ATOM 1283 N N . ILE A 1 160 ? 9.059 5.590 -10.453 1.00 96.25 160 ILE A N 1
ATOM 1284 C CA . ILE A 1 160 ? 8.475 6.130 -9.226 1.00 96.25 160 ILE A CA 1
ATOM 1285 C C . ILE A 1 160 ? 9.242 5.583 -8.026 1.00 96.25 160 ILE A C 1
ATOM 1287 O O . ILE A 1 160 ? 9.691 4.432 -8.047 1.00 96.25 160 ILE A O 1
ATOM 1291 N N . GLN A 1 161 ? 9.392 6.395 -6.987 1.00 96.19 161 GLN A N 1
ATOM 1292 C CA . GLN A 1 161 ? 9.949 5.941 -5.720 1.00 96.19 161 GLN A CA 1
ATOM 1293 C C . GLN A 1 161 ? 8.898 5.159 -4.928 1.00 96.19 161 GLN A C 1
ATOM 1295 O O . GLN A 1 161 ? 7.695 5.392 -5.052 1.00 96.19 161 GLN A O 1
ATOM 1300 N N . ALA A 1 162 ? 9.341 4.189 -4.138 1.00 96.88 162 ALA A N 1
ATOM 1301 C CA . ALA A 1 162 ? 8.469 3.386 -3.307 1.00 96.88 162 ALA A CA 1
ATOM 1302 C C . ALA A 1 162 ? 9.062 3.174 -1.912 1.00 96.88 162 ALA A C 1
ATOM 1304 O O . ALA A 1 162 ? 10.137 2.587 -1.753 1.00 96.88 162 ALA A O 1
ATOM 1305 N N . GLN A 1 163 ? 8.304 3.612 -0.912 1.00 95.38 163 GLN A N 1
ATOM 1306 C CA . GLN A 1 163 ? 8.514 3.317 0.494 1.00 95.38 163 GLN A CA 1
ATOM 1307 C C . GLN A 1 163 ? 8.045 1.894 0.792 1.00 95.38 163 GLN A C 1
ATOM 1309 O O . GLN A 1 163 ? 6.973 1.452 0.363 1.00 95.38 163 GLN A O 1
ATOM 1314 N N . ILE A 1 164 ? 8.861 1.165 1.545 1.00 95.25 164 ILE A N 1
ATOM 1315 C CA . ILE A 1 164 ? 8.644 -0.248 1.838 1.00 95.25 164 ILE A CA 1
ATOM 1316 C C . ILE A 1 164 ? 8.680 -0.511 3.340 1.00 95.25 164 ILE A C 1
ATOM 1318 O O . ILE A 1 164 ? 9.339 0.191 4.107 1.00 95.25 164 ILE A O 1
ATOM 1322 N N . ASP A 1 165 ? 7.971 -1.551 3.770 1.00 93.50 165 ASP A N 1
ATOM 1323 C CA . ASP A 1 165 ? 8.007 -1.989 5.161 1.00 93.50 165 ASP A CA 1
ATOM 1324 C C . ASP A 1 165 ? 9.311 -2.725 5.531 1.00 93.50 165 ASP A C 1
ATOM 1326 O O . ASP A 1 165 ? 10.134 -3.098 4.690 1.00 93.50 165 ASP A O 1
ATOM 1330 N N . ALA A 1 166 ? 9.479 -3.000 6.828 1.00 91.94 166 ALA A N 1
ATOM 1331 C CA . ALA A 1 166 ? 10.650 -3.704 7.347 1.00 91.94 166 ALA A CA 1
ATOM 1332 C C . ALA A 1 166 ? 10.846 -5.105 6.733 1.00 91.94 166 ALA A C 1
ATOM 1334 O O . ALA A 1 166 ? 11.979 -5.571 6.609 1.00 91.94 166 ALA A O 1
ATOM 1335 N N . THR A 1 167 ? 9.766 -5.785 6.332 1.00 93.44 167 THR A N 1
ATOM 1336 C CA . THR A 1 167 ? 9.849 -7.127 5.740 1.00 93.44 167 THR A CA 1
ATOM 1337 C C . THR A 1 167 ? 10.474 -7.059 4.346 1.00 93.44 167 THR A C 1
ATOM 1339 O O . THR A 1 167 ? 11.369 -7.852 4.038 1.00 93.44 167 THR A O 1
ATOM 1342 N N . LEU A 1 168 ? 10.038 -6.109 3.516 1.00 95.12 168 LEU A N 1
ATOM 1343 C CA . LEU A 1 168 ? 10.625 -5.854 2.201 1.00 95.12 168 LEU A CA 1
ATOM 1344 C C . LEU A 1 168 ? 12.056 -5.316 2.322 1.00 95.12 168 LEU A C 1
ATOM 1346 O O . LEU A 1 168 ? 12.930 -5.792 1.599 1.00 95.12 168 LEU A O 1
ATOM 1350 N N . THR A 1 169 ? 12.338 -4.439 3.290 1.00 94.88 169 THR A N 1
ATOM 1351 C CA . THR A 1 169 ? 13.705 -3.966 3.575 1.00 94.88 169 THR A CA 1
ATOM 1352 C C . THR A 1 169 ? 14.648 -5.128 3.881 1.00 94.88 169 THR A C 1
ATOM 1354 O O . THR A 1 169 ? 15.702 -5.267 3.256 1.00 94.88 169 THR A O 1
ATOM 1357 N N . CYS A 1 170 ? 14.246 -6.049 4.763 1.00 93.75 170 CYS A N 1
ATOM 1358 C CA . CYS A 1 170 ? 15.018 -7.263 5.022 1.00 93.75 170 CYS A CA 1
ATOM 1359 C C . CYS A 1 170 ? 15.164 -8.148 3.773 1.00 93.75 170 CYS A C 1
ATOM 1361 O O . CYS A 1 170 ? 16.175 -8.838 3.623 1.00 93.75 170 CYS A O 1
ATOM 1363 N N . ALA A 1 171 ? 14.171 -8.174 2.878 1.00 94.38 171 ALA A N 1
ATOM 1364 C CA . ALA A 1 171 ? 14.263 -8.920 1.626 1.00 94.38 171 ALA A CA 1
ATOM 1365 C C . ALA A 1 171 ? 15.310 -8.317 0.674 1.00 94.38 171 ALA A C 1
ATOM 1367 O O . ALA A 1 171 ? 16.038 -9.089 0.045 1.00 94.38 171 ALA A O 1
ATOM 1368 N N . CYS A 1 172 ? 15.434 -6.989 0.613 1.00 95.00 172 CYS A N 1
ATOM 1369 C CA . CYS A 1 172 ? 16.497 -6.295 -0.119 1.00 95.00 172 CYS A CA 1
ATOM 1370 C C . CYS A 1 172 ? 17.875 -6.597 0.480 1.00 95.00 172 CYS A C 1
ATOM 1372 O O . CYS A 1 172 ? 18.759 -7.077 -0.225 1.00 95.00 172 CYS A O 1
ATOM 1374 N N . GLN A 1 173 ? 18.036 -6.415 1.795 1.00 93.00 173 GLN A N 1
ATOM 1375 C CA . GLN A 1 173 ? 19.310 -6.627 2.501 1.00 93.00 173 GLN A CA 1
ATOM 1376 C C . GLN A 1 173 ? 19.816 -8.072 2.394 1.00 93.00 173 GLN A C 1
ATOM 1378 O O . GLN A 1 173 ? 21.009 -8.320 2.259 1.00 93.00 173 GLN A O 1
ATOM 1383 N N . ARG A 1 174 ? 18.903 -9.052 2.400 1.00 94.12 174 ARG A N 1
ATOM 1384 C CA . ARG A 1 174 ? 19.231 -10.476 2.198 1.00 94.12 174 ARG A CA 1
ATOM 1385 C C . ARG A 1 174 ? 19.417 -10.851 0.724 1.00 94.12 174 ARG A C 1
ATOM 1387 O O . ARG A 1 174 ? 19.537 -12.034 0.409 1.00 94.12 174 ARG A O 1
ATOM 1394 N N . GLY A 1 175 ? 19.337 -9.884 -0.187 1.00 92.75 175 GLY A N 1
ATOM 1395 C CA . GLY A 1 175 ? 19.434 -10.089 -1.627 1.00 92.75 175 GLY A CA 1
ATOM 1396 C C . GLY A 1 175 ? 18.311 -10.945 -2.211 1.00 92.75 175 GLY A C 1
ATOM 1397 O O . GLY A 1 175 ? 18.482 -11.494 -3.295 1.00 92.75 175 GLY A O 1
ATOM 1398 N N . ARG A 1 176 ? 17.176 -11.117 -1.521 1.00 93.44 176 ARG A N 1
ATOM 1399 C CA . ARG A 1 176 ? 16.008 -11.846 -2.050 1.00 93.44 176 ARG A CA 1
ATOM 1400 C C . ARG A 1 176 ? 15.218 -11.003 -3.045 1.00 93.44 176 ARG A C 1
ATOM 1402 O O . ARG A 1 176 ? 14.675 -11.572 -3.991 1.00 93.44 176 ARG A O 1
ATOM 1409 N N . LEU A 1 177 ? 15.170 -9.693 -2.806 1.00 95.62 177 LEU A N 1
ATOM 1410 C CA . LEU A 1 177 ? 14.677 -8.687 -3.736 1.00 95.62 177 LEU A CA 1
ATOM 1411 C C . LEU A 1 177 ? 15.876 -7.956 -4.355 1.00 95.62 177 LEU A C 1
ATOM 1413 O O . LEU A 1 177 ? 16.748 -7.487 -3.628 1.00 95.62 177 LEU A O 1
ATOM 1417 N N . ARG A 1 178 ? 15.954 -7.913 -5.686 1.00 94.50 178 ARG A N 1
ATOM 1418 C CA . ARG A 1 178 ? 17.089 -7.384 -6.455 1.00 94.50 178 ARG A CA 1
ATOM 1419 C C . ARG A 1 178 ? 16.618 -6.555 -7.644 1.00 94.50 178 ARG A C 1
ATOM 1421 O O . ARG A 1 178 ? 15.525 -6.769 -8.171 1.00 94.50 178 ARG A O 1
ATOM 1428 N N . ILE A 1 179 ? 17.496 -5.665 -8.099 1.00 94.62 179 ILE A N 1
ATOM 1429 C CA . ILE A 1 179 ? 17.322 -4.895 -9.335 1.00 94.62 179 ILE A CA 1
ATOM 1430 C C . ILE A 1 179 ? 17.066 -5.851 -10.513 1.00 94.62 179 ILE A C 1
ATOM 1432 O O . ILE A 1 179 ? 17.654 -6.931 -10.605 1.00 94.62 179 ILE A O 1
ATOM 1436 N N . GLY A 1 180 ? 16.139 -5.472 -11.390 1.00 93.50 180 GLY A N 1
ATOM 1437 C CA . GLY A 1 180 ? 15.709 -6.256 -12.546 1.00 93.50 180 GLY A CA 1
ATOM 1438 C C . GLY A 1 180 ? 14.596 -7.273 -12.259 1.00 93.50 180 GLY A C 1
ATOM 1439 O O . GLY A 1 180 ? 14.084 -7.891 -13.193 1.00 93.50 180 GLY A O 1
ATOM 1440 N N . GLN A 1 181 ? 14.187 -7.465 -10.999 1.00 95.94 181 GLN A N 1
ATOM 1441 C CA . GLN A 1 181 ? 13.045 -8.323 -10.675 1.00 95.94 181 GLN A CA 1
ATOM 1442 C C . GLN A 1 181 ? 11.716 -7.596 -10.867 1.00 95.94 181 GLN A C 1
ATOM 1444 O O . GLN A 1 181 ? 11.590 -6.403 -10.600 1.00 95.94 181 GLN A O 1
ATOM 1449 N N . LYS A 1 182 ? 10.702 -8.345 -11.305 1.00 97.88 182 LYS A N 1
ATOM 1450 C CA . LYS A 1 182 ? 9.334 -7.848 -11.450 1.00 97.88 182 LYS A CA 1
ATOM 1451 C C . LYS A 1 182 ? 8.535 -8.142 -10.186 1.00 97.88 182 LYS A C 1
ATOM 1453 O O . LYS A 1 182 ? 8.574 -9.255 -9.664 1.00 97.88 182 LYS A O 1
ATOM 1458 N N . LEU A 1 183 ? 7.793 -7.149 -9.724 1.00 97.69 183 LEU A N 1
ATOM 1459 C CA . LEU A 1 183 ? 6.918 -7.179 -8.567 1.00 97.69 183 LEU A CA 1
ATOM 1460 C C . LEU A 1 183 ? 5.470 -7.123 -9.027 1.00 97.69 183 LEU A C 1
ATOM 1462 O O . LEU A 1 183 ? 5.084 -6.209 -9.745 1.00 97.69 183 LEU A O 1
ATOM 1466 N N . ALA A 1 184 ? 4.675 -8.088 -8.588 1.00 97.19 184 ALA A N 1
ATOM 1467 C CA . ALA A 1 184 ? 3.227 -8.039 -8.637 1.00 97.19 184 ALA A CA 1
ATOM 1468 C C . ALA A 1 184 ? 2.732 -7.314 -7.381 1.00 97.19 184 ALA A C 1
ATOM 1470 O O . ALA A 1 184 ? 2.931 -7.796 -6.264 1.00 97.19 184 ALA A O 1
ATOM 1471 N N . VAL A 1 185 ? 2.119 -6.151 -7.580 1.00 96.62 185 VAL A N 1
ATOM 1472 C CA . VAL A 1 185 ? 1.677 -5.228 -6.532 1.00 96.62 185 VAL A CA 1
ATOM 1473 C C . VAL A 1 185 ? 0.157 -5.105 -6.588 1.00 96.62 185 VAL A C 1
ATOM 1475 O O . VAL A 1 185 ? -0.441 -5.054 -7.665 1.00 96.62 185 VAL A O 1
ATOM 1478 N N . THR A 1 186 ? -0.505 -5.080 -5.436 1.00 94.81 186 THR A N 1
ATOM 1479 C CA . THR A 1 186 ? -1.944 -4.794 -5.319 1.00 94.81 186 THR A CA 1
ATOM 1480 C C . THR A 1 186 ? -2.190 -3.965 -4.069 1.00 94.81 186 THR A C 1
ATOM 1482 O O . THR A 1 186 ? -1.520 -4.167 -3.068 1.00 94.81 186 THR A O 1
ATOM 1485 N N . GLY A 1 187 ? -3.136 -3.027 -4.112 1.00 92.88 187 GLY A N 1
ATOM 1486 C CA . GLY A 1 187 ? -3.504 -2.227 -2.943 1.00 92.88 187 GLY A CA 1
ATOM 1487 C C . GLY A 1 187 ? -2.381 -1.345 -2.392 1.00 92.88 187 GLY A C 1
ATOM 1488 O O . GLY A 1 187 ? -2.360 -1.095 -1.190 1.00 92.88 187 GLY A O 1
ATOM 1489 N N . ALA A 1 188 ? -1.459 -0.895 -3.249 1.00 95.12 188 ALA A N 1
ATOM 1490 C CA . ALA A 1 188 ? -0.506 0.147 -2.886 1.00 95.12 188 ALA A CA 1
ATOM 1491 C C . ALA A 1 188 ? -1.238 1.474 -2.648 1.00 95.12 188 ALA A C 1
ATOM 1493 O O . ALA A 1 188 ? -2.281 1.740 -3.253 1.00 95.12 188 ALA A O 1
ATOM 1494 N N . THR A 1 189 ? -0.678 2.316 -1.789 1.00 95.06 189 THR A N 1
ATOM 1495 C CA . THR A 1 189 ? -1.152 3.692 -1.608 1.00 95.06 189 THR A CA 1
ATOM 1496 C C . THR A 1 189 ? -0.161 4.659 -2.235 1.00 95.06 189 THR A C 1
ATOM 1498 O O . THR A 1 189 ? 1.022 4.347 -2.352 1.00 95.06 189 THR A O 1
ATOM 1501 N N . LEU A 1 190 ? -0.652 5.811 -2.681 1.00 94.88 190 LEU A N 1
ATOM 1502 C CA . LEU A 1 190 ? 0.184 6.891 -3.188 1.00 94.88 190 LEU A CA 1
ATOM 1503 C C . LEU A 1 190 ? 0.309 7.936 -2.082 1.00 94.88 190 LEU A C 1
ATOM 1505 O O . LEU A 1 190 ? -0.706 8.438 -1.606 1.00 94.88 190 LEU A O 1
ATOM 1509 N N . ASP A 1 191 ? 1.537 8.205 -1.668 1.00 92.94 191 ASP A N 1
ATOM 1510 C CA . ASP A 1 191 ? 1.894 9.345 -0.837 1.00 92.94 191 ASP A CA 1
ATOM 1511 C C . ASP A 1 191 ? 2.291 10.482 -1.777 1.00 92.94 191 ASP A C 1
ATOM 1513 O O . ASP A 1 191 ? 3.291 10.382 -2.490 1.00 92.94 191 ASP A O 1
ATOM 1517 N N . ALA A 1 192 ? 1.447 11.502 -1.875 1.00 86.06 192 ALA A N 1
ATOM 1518 C CA . ALA A 1 192 ? 1.618 12.612 -2.801 1.00 86.06 192 ALA A CA 1
ATOM 1519 C C . ALA A 1 192 ? 1.345 13.928 -2.081 1.00 86.06 192 ALA A C 1
ATOM 1521 O O . ALA A 1 192 ? 0.361 14.059 -1.350 1.00 86.06 192 ALA A O 1
ATOM 1522 N N . VAL A 1 193 ? 2.205 14.915 -2.323 1.00 74.88 193 VAL A N 1
ATOM 1523 C CA . VAL A 1 193 ? 1.998 16.283 -1.850 1.00 74.88 193 VAL A CA 1
ATOM 1524 C C . VAL A 1 193 ? 1.311 17.083 -2.958 1.00 74.88 193 VAL A C 1
ATOM 1526 O O . VAL A 1 193 ? 1.942 17.440 -3.950 1.00 74.88 193 VAL A O 1
ATOM 1529 N N . GLY A 1 194 ? 0.021 17.378 -2.779 1.00 77.12 194 GLY A N 1
ATOM 1530 C CA . GLY A 1 194 ? -0.765 18.209 -3.699 1.00 77.12 194 GLY A CA 1
ATOM 1531 C C . GLY A 1 194 ? -1.504 17.436 -4.799 1.00 77.12 194 GLY A C 1
ATOM 1532 O O . GLY A 1 194 ? -1.796 16.248 -4.658 1.00 77.12 194 GLY A O 1
ATOM 1533 N N . ASP A 1 195 ? -1.851 18.151 -5.871 1.00 81.38 195 ASP A N 1
ATOM 1534 C CA . ASP A 1 195 ? -2.585 17.618 -7.023 1.00 81.38 195 ASP A CA 1
ATOM 1535 C C . ASP A 1 195 ? -1.690 16.796 -7.967 1.00 81.38 195 ASP A C 1
ATOM 1537 O O . ASP A 1 195 ? -0.467 16.735 -7.816 1.00 81.38 195 ASP A O 1
ATOM 1541 N N . GLY A 1 196 ? -2.315 16.145 -8.953 1.00 81.06 196 GLY A N 1
ATOM 1542 C CA . GLY A 1 196 ? -1.613 15.347 -9.954 1.00 81.06 196 GLY A CA 1
ATOM 1543 C C . GLY A 1 196 ? -0.589 16.185 -10.723 1.00 81.06 196 GLY A C 1
ATOM 1544 O O . GLY A 1 196 ? -0.927 17.205 -11.323 1.00 81.06 196 GLY A O 1
ATOM 1545 N N . ASN A 1 197 ? 0.664 15.736 -10.713 1.00 84.81 197 ASN A N 1
ATOM 1546 C CA . ASN A 1 197 ? 1.778 16.404 -11.381 1.00 84.81 197 ASN A CA 1
ATOM 1547 C C . ASN A 1 197 ? 2.166 15.657 -12.662 1.00 84.81 197 ASN A C 1
ATOM 1549 O O . ASN A 1 197 ? 1.888 14.468 -12.827 1.00 84.81 197 ASN A O 1
ATOM 1553 N N . GLU A 1 198 ? 2.853 16.354 -13.569 1.00 90.44 198 GLU A N 1
ATOM 1554 C CA . GLU A 1 198 ? 3.467 15.708 -14.729 1.00 90.44 198 GLU A CA 1
ATOM 1555 C C . GLU A 1 198 ? 4.469 14.639 -14.262 1.00 90.44 198 GLU A C 1
ATOM 1557 O O . GLU A 1 198 ? 5.235 14.843 -13.321 1.00 90.44 198 GLU A O 1
ATOM 1562 N N . VAL A 1 199 ? 4.438 13.478 -14.916 1.00 92.75 199 VAL A N 1
ATOM 1563 C CA . VAL A 1 199 ? 5.078 12.245 -14.433 1.00 92.75 199 VAL A CA 1
ATOM 1564 C C . VAL A 1 199 ? 6.607 12.317 -14.268 1.00 92.75 199 VAL A C 1
ATOM 1566 O O . VAL A 1 199 ? 7.190 11.575 -13.480 1.00 92.75 199 VAL A O 1
ATOM 1569 N N . LEU A 1 200 ? 7.306 13.179 -15.008 1.00 92.69 200 LEU A N 1
ATOM 1570 C CA . LEU A 1 200 ? 8.749 13.362 -14.830 1.00 92.69 200 LEU A CA 1
ATOM 1571 C C . LEU A 1 200 ? 9.044 14.349 -13.698 1.00 92.69 200 LEU A C 1
ATOM 1573 O O . LEU A 1 200 ? 9.985 14.129 -12.937 1.00 92.69 200 LEU A O 1
ATOM 1577 N N . ALA A 1 201 ? 8.229 15.394 -13.551 1.00 90.50 201 ALA A N 1
ATOM 1578 C CA . ALA A 1 201 ? 8.335 16.342 -12.444 1.00 90.50 201 ALA A CA 1
ATOM 1579 C C . ALA A 1 201 ? 7.976 15.708 -11.086 1.00 90.50 201 ALA A C 1
ATOM 1581 O O . ALA A 1 201 ? 8.596 16.025 -10.071 1.00 90.50 201 ALA A O 1
ATOM 1582 N N . ALA A 1 202 ? 7.025 14.770 -11.058 1.00 89.00 202 ALA A N 1
ATOM 1583 C CA . ALA A 1 202 ? 6.517 14.190 -9.816 1.00 89.00 202 ALA A CA 1
ATOM 1584 C C . ALA A 1 202 ? 7.419 13.106 -9.194 1.00 89.00 202 ALA A C 1
ATOM 1586 O O . ALA A 1 202 ? 7.095 12.592 -8.119 1.00 89.00 202 ALA A O 1
ATOM 1587 N N . TYR A 1 203 ? 8.549 12.762 -9.827 1.00 89.50 203 TYR A N 1
ATOM 1588 C CA . TYR A 1 203 ? 9.437 11.674 -9.394 1.00 89.50 203 TYR A CA 1
ATOM 1589 C C . TYR A 1 203 ? 9.919 11.808 -7.937 1.00 89.50 203 TYR A C 1
ATOM 1591 O O . TYR A 1 203 ? 10.033 10.799 -7.245 1.00 89.50 203 TYR A O 1
ATOM 1599 N N . HIS A 1 204 ? 10.156 13.037 -7.465 1.00 88.12 204 HIS A N 1
ATOM 1600 C CA . HIS A 1 204 ? 10.554 13.334 -6.079 1.00 88.12 204 HIS A CA 1
ATOM 1601 C C . HIS A 1 204 ? 9.406 13.854 -5.199 1.00 88.12 204 HIS A C 1
ATOM 1603 O O . HIS A 1 204 ? 9.601 14.092 -4.013 1.00 88.12 204 HIS A O 1
ATOM 1609 N N . MET A 1 205 ? 8.219 14.067 -5.771 1.00 88.44 205 MET A N 1
ATOM 1610 C CA . MET A 1 205 ? 7.061 14.643 -5.069 1.00 88.44 205 MET A CA 1
ATOM 1611 C C . MET A 1 205 ? 6.061 13.574 -4.625 1.00 88.44 205 MET A C 1
ATOM 1613 O O . MET A 1 205 ? 5.195 13.834 -3.791 1.00 88.44 205 MET A O 1
ATOM 1617 N N . THR A 1 206 ? 6.154 12.385 -5.224 1.00 91.12 206 THR A N 1
ATOM 1618 C CA . THR A 1 206 ? 5.221 11.284 -5.008 1.00 91.12 206 THR A CA 1
ATOM 1619 C C . THR A 1 206 ? 5.969 9.981 -4.768 1.00 91.12 206 THR A C 1
ATOM 1621 O O . THR A 1 206 ? 6.974 9.685 -5.414 1.00 91.12 206 THR A O 1
ATOM 1624 N N . SER A 1 207 ? 5.465 9.180 -3.836 1.00 93.94 207 SER A N 1
ATOM 1625 C CA . SER A 1 207 ? 6.015 7.874 -3.491 1.00 93.94 207 SER A CA 1
ATOM 1626 C C . SER A 1 207 ? 4.904 6.841 -3.356 1.00 93.94 207 SER A C 1
ATOM 1628 O O . SER A 1 207 ? 3.848 7.098 -2.787 1.00 93.94 207 SER A O 1
ATOM 1630 N N . LEU A 1 208 ? 5.129 5.630 -3.861 1.00 96.44 208 LEU A N 1
ATOM 1631 C CA . LEU A 1 208 ? 4.252 4.498 -3.567 1.00 96.44 208 LEU A CA 1
ATOM 1632 C C . LEU A 1 208 ? 4.571 3.938 -2.184 1.00 96.44 208 LEU A C 1
ATOM 1634 O O . LEU A 1 208 ? 5.730 3.732 -1.855 1.00 96.44 208 LEU A O 1
ATOM 1638 N N . ILE A 1 209 ? 3.559 3.588 -1.404 1.00 96.44 209 ILE A N 1
ATOM 1639 C CA . ILE A 1 209 ? 3.745 2.849 -0.156 1.00 96.44 209 ILE A CA 1
ATOM 1640 C C . ILE A 1 209 ? 3.333 1.400 -0.395 1.00 96.44 209 ILE A C 1
ATOM 1642 O O . ILE A 1 209 ? 2.203 1.106 -0.804 1.00 96.44 209 ILE A O 1
ATOM 1646 N N . LEU A 1 210 ? 4.267 0.487 -0.135 1.00 96.25 210 LEU A N 1
ATOM 1647 C CA . LEU A 1 210 ? 4.107 -0.942 -0.367 1.00 96.25 210 LEU A CA 1
ATOM 1648 C C . LEU A 1 210 ? 4.127 -1.731 0.942 1.00 96.25 210 LEU A C 1
ATOM 1650 O O . LEU A 1 210 ? 5.063 -1.637 1.735 1.00 96.25 210 LEU A O 1
ATOM 1654 N N . ALA A 1 211 ? 3.120 -2.585 1.117 1.00 95.56 211 ALA A N 1
ATOM 1655 C CA . ALA A 1 211 ? 3.079 -3.590 2.175 1.00 95.56 211 ALA A CA 1
ATOM 1656 C C . ALA A 1 211 ? 3.573 -4.942 1.639 1.00 95.56 211 ALA A C 1
ATOM 1658 O O . ALA A 1 211 ? 3.118 -5.392 0.585 1.00 95.56 211 ALA A O 1
ATOM 1659 N N . ALA A 1 212 ? 4.466 -5.625 2.358 1.00 95.44 212 ALA A N 1
ATOM 1660 C CA . ALA A 1 212 ? 5.043 -6.899 1.926 1.00 95.44 212 ALA A CA 1
ATOM 1661 C C . ALA A 1 212 ? 3.988 -7.980 1.679 1.00 95.44 212 ALA A C 1
ATOM 1663 O O . ALA A 1 212 ? 4.120 -8.766 0.745 1.00 95.44 212 ALA A O 1
ATOM 1664 N N . ASN A 1 213 ? 2.925 -8.007 2.485 1.00 95.44 213 ASN A N 1
ATOM 1665 C CA . ASN A 1 213 ? 1.823 -8.958 2.345 1.00 95.44 213 ASN A CA 1
ATOM 1666 C C . ASN A 1 213 ? 0.955 -8.702 1.099 1.00 95.44 213 ASN A C 1
ATOM 1668 O O . ASN A 1 213 ? 0.128 -9.545 0.749 1.00 95.44 213 ASN A O 1
ATOM 1672 N N . SER A 1 214 ? 1.170 -7.580 0.413 1.00 95.00 214 SER A N 1
ATOM 1673 C CA . SER A 1 214 ? 0.494 -7.195 -0.827 1.00 95.00 214 SER A CA 1
ATOM 1674 C C . SER A 1 214 ? 1.430 -7.124 -2.037 1.00 95.00 214 SER A C 1
ATOM 1676 O O . SER A 1 214 ? 1.035 -6.666 -3.115 1.00 95.00 214 SER A O 1
ATOM 1678 N N . VAL A 1 215 ? 2.669 -7.593 -1.873 1.00 95.31 215 VAL A N 1
ATOM 1679 C CA . VAL A 1 215 ? 3.690 -7.642 -2.918 1.00 95.31 215 VAL A CA 1
ATOM 1680 C C . VAL A 1 215 ? 4.197 -9.071 -3.071 1.00 95.31 215 VAL A C 1
ATOM 1682 O O . VAL A 1 215 ? 4.485 -9.774 -2.107 1.00 95.31 215 VAL A O 1
ATOM 1685 N N . SER A 1 216 ? 4.350 -9.514 -4.313 1.00 93.94 216 SER A N 1
ATOM 1686 C CA . SER A 1 216 ? 4.968 -10.803 -4.626 1.00 93.94 216 SER A CA 1
ATOM 1687 C C . SER A 1 216 ? 5.881 -10.692 -5.841 1.00 93.94 216 SER A C 1
ATOM 1689 O O . SER A 1 216 ? 5.776 -9.753 -6.628 1.00 93.94 216 SER A O 1
ATOM 1691 N N . LEU A 1 217 ? 6.801 -11.644 -6.005 1.00 95.81 217 LEU A N 1
ATOM 1692 C CA . LEU A 1 217 ? 7.610 -11.716 -7.220 1.00 95.81 217 LEU A CA 1
ATOM 1693 C C . LEU A 1 217 ? 6.725 -12.157 -8.391 1.00 95.81 217 LEU A C 1
ATOM 1695 O O . LEU A 1 217 ? 6.091 -13.212 -8.337 1.00 95.81 217 LEU A O 1
ATOM 1699 N N . ALA A 1 218 ? 6.711 -11.361 -9.454 1.00 95.75 218 ALA A N 1
ATOM 1700 C CA . ALA A 1 218 ? 6.070 -11.713 -10.709 1.00 95.75 218 ALA A CA 1
ATOM 1701 C C . ALA A 1 218 ? 6.991 -12.601 -11.560 1.00 95.75 218 ALA A C 1
ATOM 1703 O O . ALA A 1 218 ? 8.213 -12.639 -11.380 1.00 95.75 218 ALA A O 1
ATOM 1704 N N . ARG A 1 219 ? 6.401 -13.313 -12.525 1.00 94.50 219 ARG A N 1
ATOM 1705 C CA . ARG A 1 219 ? 7.168 -14.072 -13.519 1.00 94.50 219 ARG A CA 1
ATOM 1706 C C . ARG A 1 219 ? 8.060 -13.143 -14.345 1.00 94.50 219 ARG A C 1
ATOM 1708 O O . ARG A 1 219 ? 7.721 -11.983 -14.575 1.00 94.50 219 ARG A O 1
ATOM 1715 N N . TRP A 1 220 ? 9.174 -13.674 -14.845 1.00 93.19 220 TRP A N 1
ATOM 1716 C CA . TRP A 1 220 ? 10.143 -12.906 -15.634 1.00 93.19 220 TRP A CA 1
ATOM 1717 C C . TRP A 1 220 ? 9.532 -12.312 -16.919 1.00 93.19 220 TRP A C 1
ATOM 1719 O O . TRP A 1 220 ? 9.883 -11.202 -17.316 1.00 93.19 220 TRP A O 1
ATOM 1729 N N . ASP A 1 221 ? 8.569 -13.008 -17.524 1.00 93.75 221 ASP A N 1
ATOM 1730 C CA . ASP A 1 221 ? 7.856 -12.640 -18.752 1.00 93.75 221 ASP A CA 1
ATOM 1731 C C . ASP A 1 221 ? 6.595 -11.794 -18.503 1.00 93.75 221 ASP A C 1
ATOM 1733 O O . ASP A 1 221 ? 5.972 -11.327 -19.454 1.00 93.75 221 ASP A O 1
ATOM 1737 N N . ALA A 1 222 ? 6.226 -11.533 -17.241 1.00 95.88 222 ALA A N 1
ATOM 1738 C CA . ALA A 1 222 ? 5.025 -10.766 -16.914 1.00 95.88 222 ALA A CA 1
ATOM 1739 C C . ALA A 1 222 ? 5.071 -9.356 -17.531 1.00 95.88 222 ALA A C 1
ATOM 1741 O O . ALA A 1 222 ? 6.082 -8.649 -17.433 1.00 95.88 222 ALA A O 1
ATOM 1742 N N . LYS A 1 223 ? 3.973 -8.936 -18.169 1.00 96.50 223 LYS A N 1
ATOM 1743 C CA . LYS A 1 223 ? 3.853 -7.606 -18.780 1.00 96.50 223 LYS A CA 1
ATOM 1744 C C . LYS A 1 223 ? 3.825 -6.528 -17.693 1.00 96.50 223 LYS A C 1
ATOM 1746 O O . LYS A 1 223 ? 3.064 -6.654 -16.741 1.00 96.50 223 LYS A O 1
ATOM 1751 N N . LEU A 1 224 ? 4.644 -5.486 -17.849 1.00 97.94 224 LEU A N 1
ATOM 1752 C CA . LEU A 1 224 ? 4.669 -4.340 -16.935 1.00 97.94 224 LEU A CA 1
ATOM 1753 C C . LEU A 1 224 ? 3.428 -3.450 -17.113 1.00 97.94 224 LEU A C 1
ATOM 1755 O O . LEU A 1 224 ? 2.864 -3.366 -18.208 1.00 97.94 224 LEU A O 1
ATOM 1759 N N . GLY A 1 225 ? 3.036 -2.771 -16.036 1.00 97.62 225 GLY A N 1
ATOM 1760 C CA . GLY A 1 225 ? 1.869 -1.892 -15.965 1.00 97.62 225 GLY A CA 1
ATOM 1761 C C . GLY A 1 225 ? 0.652 -2.552 -15.312 1.00 97.62 225 GLY A C 1
ATOM 1762 O O . GLY A 1 225 ? 0.784 -3.534 -14.581 1.00 97.62 225 GLY A O 1
ATOM 1763 N N . PHE A 1 226 ? -0.544 -2.003 -15.547 1.00 97.81 226 PHE A N 1
ATOM 1764 C CA . PHE A 1 226 ? -1.769 -2.522 -14.936 1.00 97.81 226 PHE A CA 1
ATOM 1765 C C . PHE A 1 226 ? -2.042 -3.975 -15.333 1.00 97.81 226 PHE A C 1
ATOM 1767 O O . PHE A 1 226 ? -1.997 -4.344 -16.507 1.00 97.81 226 PHE A O 1
ATOM 1774 N N . SER A 1 227 ? -2.405 -4.774 -14.336 1.00 95.50 227 SER A N 1
ATOM 1775 C CA . SER A 1 227 ? -2.870 -6.144 -14.500 1.00 95.50 227 SER A CA 1
ATOM 1776 C C . SER A 1 227 ? -4.397 -6.178 -14.465 1.00 95.50 227 SER A C 1
ATOM 1778 O O . SER A 1 227 ? -5.029 -5.506 -13.648 1.00 95.50 227 SER A O 1
ATOM 1780 N N . ALA A 1 228 ? -5.005 -6.968 -15.352 1.00 90.75 228 ALA A N 1
ATOM 1781 C CA . ALA A 1 228 ? -6.445 -7.227 -15.318 1.00 90.75 228 ALA A CA 1
ATOM 1782 C C . ALA A 1 228 ? -6.817 -8.173 -14.167 1.00 90.75 228 ALA A C 1
ATOM 1784 O O . ALA A 1 228 ? -7.871 -8.034 -13.552 1.00 90.75 228 ALA A O 1
ATOM 1785 N N . THR A 1 229 ? -5.933 -9.124 -13.859 1.00 88.38 229 THR A N 1
ATOM 1786 C CA . THR A 1 229 ? -6.136 -10.103 -12.795 1.00 88.38 229 THR A CA 1
ATOM 1787 C C . THR A 1 229 ? -5.515 -9.609 -11.493 1.00 88.38 229 THR A C 1
ATOM 1789 O O . THR A 1 229 ? -4.331 -9.246 -11.493 1.00 88.38 229 THR A O 1
ATOM 1792 N N . PRO A 1 230 ? -6.260 -9.618 -10.379 1.00 87.31 230 PRO A N 1
ATOM 1793 C CA . PRO A 1 230 ? -5.714 -9.216 -9.100 1.00 87.31 230 PRO A CA 1
ATOM 1794 C C . PRO A 1 230 ? -4.818 -10.304 -8.497 1.00 87.31 230 PRO A C 1
ATOM 1796 O O . PRO A 1 230 ? -5.045 -11.507 -8.674 1.00 87.31 230 PRO A O 1
ATOM 1799 N N . PHE A 1 231 ? -3.807 -9.879 -7.744 1.00 91.25 231 PHE A N 1
ATOM 1800 C CA . PHE A 1 231 ? -2.903 -10.779 -7.036 1.00 91.25 231 PHE A CA 1
ATOM 1801 C C . PHE A 1 231 ? -3.452 -11.029 -5.630 1.00 91.25 231 PHE A C 1
ATOM 1803 O O . PHE A 1 231 ? -3.708 -10.081 -4.894 1.00 91.25 231 PHE A O 1
ATOM 1810 N N . CYS A 1 232 ? -3.674 -12.294 -5.264 1.00 91.25 232 CYS A N 1
ATOM 1811 C CA . CYS A 1 232 ? -4.093 -12.649 -3.906 1.00 91.25 232 CYS A CA 1
ATOM 1812 C C . CYS A 1 232 ? -2.913 -13.209 -3.125 1.00 91.25 232 CYS A C 1
ATOM 1814 O O . CYS A 1 232 ? -2.135 -14.008 -3.657 1.00 91.25 232 CYS A O 1
ATOM 1816 N N . ALA A 1 233 ? -2.826 -12.814 -1.861 1.00 91.12 233 ALA A N 1
ATOM 1817 C CA . ALA A 1 233 ? -1.864 -13.364 -0.929 1.00 91.12 233 ALA A CA 1
ATOM 1818 C C . ALA A 1 233 ? -2.249 -14.798 -0.543 1.00 91.12 233 ALA A C 1
ATOM 1820 O O . ALA A 1 233 ? -3.424 -15.109 -0.356 1.00 91.12 233 ALA A O 1
ATOM 1821 N N . SER A 1 234 ? -1.237 -15.652 -0.391 1.00 89.31 234 SER A N 1
ATOM 1822 C CA . SER A 1 234 ? -1.396 -17.000 0.161 1.00 89.31 234 SER A CA 1
ATOM 1823 C C . SER A 1 234 ? -1.077 -17.010 1.653 1.00 89.31 234 SER A C 1
ATOM 1825 O O . SER A 1 234 ? -0.227 -16.247 2.116 1.00 89.31 234 SER A O 1
ATOM 1827 N N . LEU A 1 235 ? -1.662 -17.932 2.413 1.00 87.69 235 LEU A N 1
ATOM 1828 C CA . LEU A 1 235 ? -1.396 -18.049 3.858 1.00 87.69 235 LEU A CA 1
ATOM 1829 C C . LEU A 1 235 ? 0.073 -18.300 4.196 1.00 87.69 235 LEU A C 1
ATOM 1831 O O . LEU A 1 235 ? 0.618 -17.769 5.169 1.00 87.69 235 LEU A O 1
ATOM 1835 N N . ARG A 1 236 ? 0.748 -19.073 3.345 1.00 88.19 236 ARG A N 1
ATOM 1836 C CA . ARG A 1 236 ? 2.170 -19.373 3.501 1.00 88.19 236 ARG A CA 1
ATOM 1837 C C . ARG A 1 236 ? 3.056 -18.145 3.267 1.00 88.19 236 ARG A C 1
ATOM 1839 O O . ARG A 1 236 ? 4.152 -18.082 3.820 1.00 88.19 236 ARG A O 1
ATOM 1846 N N . SER A 1 237 ? 2.621 -17.193 2.435 1.00 88.75 237 SER A N 1
ATOM 1847 C CA . SER A 1 237 ? 3.393 -15.975 2.145 1.00 88.75 237 SER A CA 1
ATOM 1848 C C . SER A 1 237 ? 3.253 -14.889 3.208 1.00 88.75 237 SER A C 1
ATOM 1850 O O . SER A 1 237 ? 4.110 -14.013 3.253 1.00 88.75 237 SER A O 1
ATOM 1852 N N . LEU A 1 238 ? 2.219 -14.944 4.055 1.00 91.94 238 LEU A N 1
ATOM 1853 C CA . LEU A 1 238 ? 1.964 -13.898 5.043 1.00 91.94 238 LEU A CA 1
ATOM 1854 C C . LEU A 1 238 ? 3.053 -13.835 6.118 1.00 91.94 238 LEU A C 1
ATOM 1856 O O . LEU A 1 238 ? 3.466 -14.857 6.690 1.00 91.94 238 LEU A O 1
ATOM 1860 N N . THR A 1 239 ? 3.451 -12.608 6.443 1.00 90.94 239 THR A N 1
ATOM 1861 C CA . THR A 1 239 ? 4.345 -12.285 7.554 1.00 90.94 239 THR A CA 1
ATOM 1862 C C . THR A 1 239 ? 3.659 -11.341 8.547 1.00 90.94 239 THR A C 1
ATOM 1864 O O . THR A 1 239 ? 2.899 -10.454 8.146 1.00 90.94 239 THR A O 1
ATOM 1867 N N . PRO A 1 240 ? 3.943 -11.477 9.857 1.00 90.12 240 PRO A N 1
ATOM 1868 C CA . PRO A 1 240 ? 3.297 -10.653 10.881 1.00 90.12 240 PRO A CA 1
ATOM 1869 C C . PRO A 1 240 ? 3.684 -9.170 10.767 1.00 90.12 240 PRO A C 1
ATOM 1871 O O . PRO A 1 240 ? 2.896 -8.286 11.089 1.00 90.12 240 PRO A O 1
ATOM 1874 N N . GLY A 1 241 ? 4.901 -8.889 10.289 1.00 88.06 241 GLY A N 1
ATOM 1875 C CA . GLY A 1 241 ? 5.412 -7.538 10.044 1.00 88.06 241 GLY A CA 1
ATOM 1876 C C . GLY A 1 241 ? 5.223 -7.032 8.611 1.00 88.06 241 GLY A C 1
ATOM 1877 O O . GLY A 1 241 ? 5.794 -6.001 8.279 1.00 88.06 241 GLY A O 1
ATOM 1878 N N . GLY A 1 242 ? 4.487 -7.750 7.755 1.00 86.50 242 GLY A N 1
ATOM 1879 C CA . GLY A 1 242 ? 4.345 -7.434 6.326 1.00 86.50 242 GLY A CA 1
ATOM 1880 C C . GLY A 1 242 ? 3.232 -6.444 5.981 1.00 86.50 242 GLY A C 1
ATOM 1881 O O . GLY A 1 242 ? 2.792 -6.392 4.836 1.00 86.50 242 GLY A O 1
ATOM 1882 N N . GLY A 1 243 ? 2.710 -5.720 6.973 1.00 91.75 243 GLY A N 1
ATOM 1883 C CA . GLY A 1 243 ? 1.648 -4.738 6.775 1.00 91.75 243 GLY A CA 1
ATOM 1884 C C . GLY A 1 243 ? 0.310 -5.340 6.330 1.00 91.75 243 GLY A C 1
ATOM 1885 O O . GLY A 1 243 ? -0.013 -6.491 6.635 1.00 91.75 243 GLY A O 1
ATOM 1886 N N . LEU A 1 244 ? -0.486 -4.512 5.648 1.00 93.56 244 LEU A N 1
ATOM 1887 C CA . LEU A 1 244 ? -1.830 -4.832 5.164 1.00 93.56 244 LEU A CA 1
ATOM 1888 C C . LEU A 1 244 ? -1.806 -5.995 4.164 1.00 93.56 244 LEU A C 1
ATOM 1890 O O . LEU A 1 244 ? -0.925 -6.067 3.317 1.00 93.56 244 LEU A O 1
ATOM 1894 N N . VAL A 1 245 ? -2.816 -6.860 4.225 1.00 94.88 245 VAL A N 1
ATOM 1895 C CA . VAL A 1 245 ? -3.106 -7.870 3.208 1.00 94.88 245 VAL A CA 1
ATOM 1896 C C . VAL A 1 245 ? -4.222 -7.340 2.308 1.00 94.88 245 VAL A C 1
ATOM 1898 O O . VAL A 1 245 ? -5.391 -7.315 2.695 1.00 94.88 245 VAL A O 1
ATOM 1901 N N . SER A 1 246 ? -3.878 -6.880 1.107 1.00 93.31 246 SER A N 1
ATOM 1902 C CA . SER A 1 246 ? -4.838 -6.175 0.244 1.00 93.31 246 SER A CA 1
ATOM 1903 C C . SER A 1 246 ? -5.925 -7.081 -0.324 1.00 93.31 246 SER A C 1
ATOM 1905 O O . SER A 1 246 ? -7.053 -6.624 -0.504 1.00 93.31 246 SER A O 1
ATOM 1907 N N . LEU A 1 247 ? -5.612 -8.349 -0.605 1.00 93.81 247 LEU A N 1
ATOM 1908 C CA . LEU A 1 247 ? -6.566 -9.283 -1.192 1.00 93.81 247 LEU A CA 1
ATOM 1909 C C . LEU A 1 247 ? -6.259 -10.733 -0.824 1.00 93.81 247 LEU A C 1
ATOM 1911 O O . LEU A 1 247 ? -5.139 -11.209 -1.027 1.00 93.81 247 LEU A O 1
ATOM 1915 N N . MET A 1 248 ? -7.279 -11.449 -0.363 1.00 93.19 248 MET A N 1
ATOM 1916 C CA . MET A 1 248 ? -7.234 -12.888 -0.124 1.00 93.19 248 MET A CA 1
ATOM 1917 C C . MET A 1 248 ? -8.458 -13.583 -0.705 1.00 93.19 248 MET A C 1
ATOM 1919 O O . MET A 1 248 ? -9.549 -13.021 -0.750 1.00 93.19 248 MET A O 1
ATOM 1923 N N . ASP A 1 249 ? -8.257 -14.824 -1.128 1.00 93.12 249 ASP A N 1
ATOM 1924 C CA . ASP A 1 249 ? -9.290 -15.712 -1.647 1.00 93.12 249 ASP A CA 1
ATOM 1925 C C . ASP A 1 249 ? -9.471 -16.851 -0.644 1.00 93.12 249 ASP A C 1
ATOM 1927 O O . ASP A 1 249 ? -8.562 -17.658 -0.434 1.00 93.12 249 ASP A O 1
ATOM 1931 N N . VAL A 1 250 ? -10.600 -16.846 0.056 1.00 92.19 250 VAL A N 1
ATOM 1932 C CA . VAL A 1 250 ? -10.779 -17.604 1.296 1.00 92.19 250 VAL A CA 1
ATOM 1933 C C . VAL A 1 250 ? -12.004 -18.500 1.219 1.00 92.19 250 VAL A C 1
ATOM 1935 O O . VAL A 1 250 ? -13.024 -18.123 0.650 1.00 92.19 250 VAL A O 1
ATOM 1938 N N . VAL A 1 251 ? -11.915 -19.680 1.828 1.00 91.69 251 VAL A N 1
ATOM 1939 C CA . VAL A 1 251 ? -13.062 -20.556 2.103 1.00 91.69 251 VAL A CA 1
ATOM 1940 C C . VAL A 1 251 ? -13.230 -20.653 3.607 1.00 91.69 251 VAL A C 1
ATOM 1942 O O . VAL A 1 251 ? -12.293 -21.053 4.304 1.00 91.69 251 VAL A O 1
ATOM 1945 N N . LEU A 1 252 ? -14.414 -20.293 4.102 1.00 91.31 252 LEU A N 1
ATOM 1946 C CA . LEU A 1 252 ? -14.719 -20.354 5.529 1.00 91.31 252 LEU A CA 1
ATOM 1947 C C . LEU A 1 252 ? -14.807 -21.816 5.968 1.00 91.31 252 LEU A C 1
ATOM 1949 O O . LEU A 1 252 ? -15.536 -22.604 5.371 1.00 91.31 252 LEU A O 1
ATOM 1953 N N . THR A 1 253 ? -14.053 -22.191 6.994 1.00 90.25 253 THR A N 1
ATOM 1954 C CA . THR A 1 253 ? -14.038 -23.555 7.537 1.00 90.25 253 THR A CA 1
ATOM 1955 C C . THR A 1 253 ? -14.862 -23.667 8.805 1.00 90.25 253 THR A C 1
ATOM 1957 O O . THR A 1 253 ? -15.519 -24.682 8.997 1.00 90.25 253 THR A O 1
ATOM 1960 N N . ARG A 1 254 ? -14.841 -22.634 9.653 1.00 91.06 254 ARG A N 1
ATOM 1961 C CA . ARG A 1 254 ? -15.628 -22.589 10.885 1.00 91.06 254 ARG A CA 1
ATOM 1962 C C . ARG A 1 254 ? -16.086 -21.173 11.184 1.00 91.06 254 ARG A C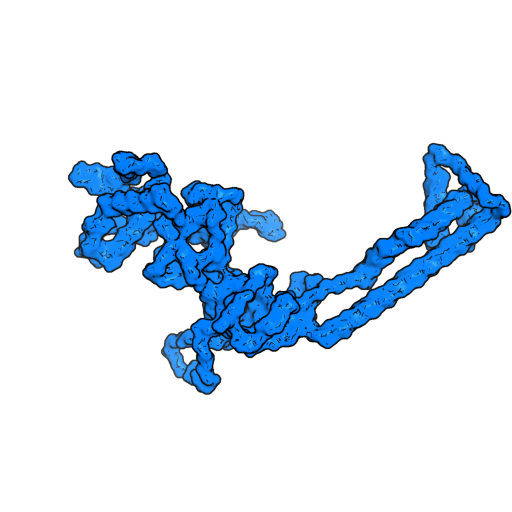 1
ATOM 1964 O O . ARG A 1 254 ? -15.294 -20.240 11.067 1.00 91.06 254 ARG A O 1
ATOM 1971 N N . VAL A 1 255 ? -17.334 -21.014 11.603 1.00 90.38 255 VAL A N 1
ATOM 1972 C CA . VAL A 1 255 ? -17.892 -19.716 12.004 1.00 90.38 255 VAL A CA 1
ATOM 1973 C C . VAL A 1 255 ? -18.288 -19.796 13.474 1.00 90.38 255 VAL A C 1
ATOM 1975 O O . VAL A 1 255 ? -19.152 -20.587 13.838 1.00 90.38 255 VAL A O 1
ATOM 1978 N N . HIS A 1 256 ? -17.632 -19.012 14.331 1.00 89.44 256 HIS A N 1
ATOM 1979 C CA . HIS A 1 256 ? -17.964 -18.977 15.756 1.00 89.44 256 HIS A CA 1
ATOM 1980 C C . HIS A 1 256 ? -19.169 -18.055 16.029 1.00 89.44 256 HIS A C 1
ATOM 1982 O O . HIS A 1 256 ? -19.468 -17.189 15.200 1.00 89.44 256 HIS A O 1
ATOM 1988 N N . PRO A 1 257 ? -19.857 -18.219 17.177 1.00 86.44 257 PRO A N 1
ATOM 1989 C CA . PRO A 1 257 ? -20.915 -17.309 17.615 1.00 86.44 257 PRO A CA 1
ATOM 1990 C C . PRO A 1 257 ? -20.447 -15.851 17.748 1.00 86.44 257 PRO A C 1
ATOM 1992 O O . PRO A 1 257 ? -19.247 -15.560 17.743 1.00 86.44 257 PRO A O 1
ATOM 1995 N N . LEU A 1 258 ? -21.409 -14.930 17.849 1.00 87.00 258 LEU A N 1
ATOM 1996 C CA . LEU A 1 258 ? -21.125 -13.521 18.128 1.00 87.00 258 LEU A CA 1
ATOM 1997 C C . LEU A 1 258 ? -20.510 -13.367 19.519 1.00 87.00 258 LEU A C 1
ATOM 1999 O O . LEU A 1 258 ? -20.901 -14.046 20.467 1.00 87.00 258 LEU A O 1
ATOM 2003 N N . ALA A 1 259 ? -19.549 -12.458 19.614 1.00 86.31 259 ALA A N 1
ATOM 2004 C CA . ALA A 1 259 ? -18.918 -12.063 20.856 1.00 86.31 259 ALA A CA 1
ATOM 2005 C C . ALA A 1 259 ? -18.894 -10.536 20.958 1.00 86.31 259 ALA A C 1
ATOM 2007 O O . ALA A 1 259 ? -18.877 -9.819 19.951 1.00 86.31 259 ALA A O 1
ATOM 2008 N N . TYR A 1 260 ? -18.877 -10.040 22.188 1.00 84.19 260 TYR A N 1
ATOM 2009 C CA . TYR A 1 260 ? -18.955 -8.620 22.501 1.00 84.19 260 TYR A CA 1
ATOM 2010 C C . TYR A 1 260 ? -17.744 -8.184 23.322 1.00 84.19 260 TYR A C 1
ATOM 2012 O O . TYR A 1 260 ? -17.180 -8.954 24.101 1.00 84.19 260 TYR A O 1
ATOM 2020 N N . MET A 1 261 ? -17.312 -6.941 23.130 1.00 81.38 261 MET A N 1
ATOM 2021 C CA . MET A 1 261 ? -16.207 -6.350 23.885 1.00 81.38 261 MET A CA 1
ATOM 2022 C C . MET A 1 261 ? -16.422 -4.860 24.127 1.00 81.38 261 MET A C 1
ATOM 2024 O O . MET A 1 261 ? -17.028 -4.177 23.308 1.00 81.38 261 MET A O 1
ATOM 2028 N N . ASP A 1 262 ? -15.878 -4.329 25.221 1.00 76.50 262 ASP A N 1
ATOM 2029 C CA . ASP A 1 262 ? -15.914 -2.888 25.484 1.00 76.50 262 ASP A CA 1
ATOM 2030 C C . ASP A 1 262 ? -14.847 -2.158 24.644 1.00 76.50 262 ASP A C 1
ATOM 2032 O O . ASP A 1 262 ? -13.652 -2.444 24.734 1.00 76.50 262 ASP A O 1
ATOM 2036 N N . ALA A 1 263 ? -15.276 -1.189 23.837 1.00 66.00 263 ALA A N 1
ATOM 2037 C CA . ALA A 1 263 ? -14.455 -0.397 22.924 1.00 66.00 263 ALA A CA 1
ATOM 2038 C C . ALA A 1 263 ? -13.567 0.642 23.632 1.00 66.00 263 ALA A C 1
ATOM 2040 O O . ALA A 1 263 ? -12.588 1.100 23.046 1.00 66.00 263 ALA A O 1
ATOM 2041 N N . ASP A 1 264 ? -13.885 1.008 24.878 1.00 58.47 264 ASP A N 1
ATOM 2042 C CA . ASP A 1 264 ? -13.142 2.019 25.646 1.00 58.47 264 ASP A CA 1
ATOM 2043 C C . ASP A 1 264 ? -11.817 1.494 26.228 1.00 58.47 264 ASP A C 1
ATOM 2045 O O . ASP A 1 264 ? -10.982 2.271 26.698 1.00 58.47 264 ASP A O 1
ATOM 2049 N N . ARG A 1 265 ? -11.548 0.183 26.146 1.00 53.19 265 ARG A N 1
ATOM 2050 C CA . ARG A 1 265 ? -10.204 -0.338 26.414 1.00 53.19 265 ARG A CA 1
ATOM 2051 C C . ARG A 1 265 ? -9.339 -0.093 25.182 1.00 53.19 265 ARG A C 1
ATOM 2053 O O . ARG A 1 265 ? -9.404 -0.829 24.205 1.00 53.19 265 ARG A O 1
ATOM 2060 N N . ALA A 1 266 ? -8.481 0.925 25.265 1.00 42.47 266 ALA A N 1
ATOM 2061 C CA . ALA A 1 266 ? -7.516 1.325 24.234 1.00 42.47 266 ALA A CA 1
ATOM 2062 C C . ALA A 1 266 ? -6.621 0.183 23.691 1.00 42.47 266 ALA A C 1
ATOM 2064 O O . ALA A 1 266 ? -5.993 0.342 22.648 1.00 42.47 266 ALA A O 1
ATOM 2065 N N . ASN A 1 267 ? -6.587 -0.973 24.361 1.00 49.06 267 ASN A N 1
ATOM 2066 C CA . ASN A 1 267 ? -5.985 -2.202 23.865 1.00 49.06 267 ASN A CA 1
ATOM 2067 C C . ASN A 1 267 ? -7.039 -3.306 23.727 1.00 49.06 267 ASN A C 1
ATOM 2069 O O . ASN A 1 267 ? -7.731 -3.641 24.689 1.00 49.06 267 ASN A O 1
ATOM 2073 N N . PHE A 1 268 ? -7.077 -3.917 22.539 1.00 52.62 268 PHE A N 1
ATOM 2074 C CA . PHE A 1 268 ? -7.755 -5.185 22.272 1.00 52.62 268 PHE A CA 1
ATOM 2075 C C . PHE A 1 268 ? -7.278 -6.230 23.290 1.00 52.62 268 PHE A C 1
ATOM 2077 O O . PHE A 1 268 ? -6.151 -6.717 23.195 1.00 52.62 268 PHE A O 1
ATOM 2084 N N . ASN A 1 269 ? -8.112 -6.542 24.284 1.00 57.88 269 ASN A N 1
ATOM 2085 C CA . ASN A 1 269 ? -7.883 -7.663 25.185 1.00 57.88 269 ASN A CA 1
ATOM 2086 C C . ASN A 1 269 ? -8.889 -8.773 24.846 1.00 57.88 269 ASN A C 1
ATOM 2088 O O . ASN A 1 269 ? -10.019 -8.725 25.335 1.00 57.88 269 ASN A O 1
ATOM 2092 N N . PRO A 1 270 ? -8.504 -9.767 24.026 1.00 54.88 270 PRO A N 1
ATOM 2093 C CA . PRO A 1 270 ? -9.390 -10.865 23.644 1.00 54.88 270 PRO A CA 1
ATOM 2094 C C . PRO A 1 270 ? -9.806 -11.740 24.839 1.00 54.88 270 PRO A C 1
ATOM 2096 O O . PRO A 1 270 ? -10.813 -12.430 24.753 1.00 54.88 270 PRO A O 1
ATOM 2099 N N . SER A 1 271 ? -9.097 -11.662 25.973 1.00 57.00 271 SER A N 1
ATOM 2100 C CA . SER A 1 271 ? -9.473 -12.327 27.233 1.00 57.00 271 SER A CA 1
ATOM 2101 C C . SER A 1 271 ? -10.684 -11.681 27.925 1.00 57.00 271 SER A C 1
ATOM 2103 O O . SER A 1 271 ? -11.287 -12.268 28.812 1.00 57.00 271 SER A O 1
ATOM 2105 N N . ALA A 1 272 ? -11.052 -10.458 27.531 1.00 63.00 272 ALA A N 1
ATOM 2106 C CA . ALA A 1 272 ? -12.224 -9.752 28.048 1.00 63.00 272 ALA A CA 1
ATOM 2107 C C . ALA A 1 272 ? -13.441 -9.848 27.109 1.00 63.00 272 ALA A C 1
ATOM 2109 O O . ALA A 1 272 ? -14.383 -9.069 27.252 1.00 63.00 272 ALA A O 1
ATOM 2110 N N . ALA A 1 273 ? -13.392 -10.742 26.117 1.00 72.62 273 ALA A N 1
ATOM 2111 C CA . ALA A 1 273 ? -14.515 -11.001 25.231 1.00 72.62 273 ALA A CA 1
ATOM 2112 C C . ALA A 1 273 ? -15.630 -11.724 25.989 1.00 72.62 273 ALA A C 1
ATOM 2114 O O . ALA A 1 273 ? -15.362 -12.696 26.690 1.00 72.62 273 ALA A O 1
ATOM 2115 N N . ARG A 1 274 ? -16.864 -11.253 25.814 1.00 79.25 274 ARG A N 1
ATOM 2116 C CA . ARG A 1 274 ? -18.065 -11.831 26.418 1.00 79.25 274 ARG A CA 1
ATOM 2117 C C . ARG A 1 274 ? -18.902 -12.536 25.364 1.00 79.25 274 ARG A C 1
ATOM 2119 O O . ARG A 1 274 ? -19.000 -12.065 24.226 1.00 79.25 274 ARG A O 1
ATOM 2126 N N . GLY A 1 275 ? -19.488 -13.666 25.747 1.00 82.75 275 GLY A N 1
ATOM 2127 C CA . GLY A 1 275 ? -20.497 -14.347 24.935 1.00 82.75 275 GLY A CA 1
ATOM 2128 C C . GLY A 1 275 ? -21.805 -13.555 24.847 1.00 82.75 275 GLY A C 1
ATOM 2129 O O . GLY A 1 275 ? -21.962 -12.515 25.481 1.00 82.75 275 GLY A O 1
ATOM 2130 N N . GLU A 1 276 ? -22.765 -14.059 24.072 1.00 82.44 276 GLU A N 1
ATOM 2131 C CA . GLU A 1 276 ? -24.093 -13.441 23.944 1.00 82.44 276 GLU A CA 1
ATOM 2132 C C . GLU A 1 276 ? -24.844 -13.396 25.283 1.00 82.44 276 GLU A C 1
ATOM 2134 O O . GLU A 1 276 ? -25.323 -12.337 25.671 1.00 82.44 276 GLU A O 1
ATOM 2139 N N . GLN A 1 277 ? -24.847 -14.507 26.029 1.00 81.56 277 GLN A N 1
ATOM 2140 C CA . GLN A 1 277 ? -25.479 -14.587 27.353 1.00 81.56 277 GLN A CA 1
ATOM 2141 C C . GLN A 1 277 ? -24.791 -13.677 28.380 1.00 81.56 277 GLN A C 1
ATOM 2143 O O . GLN A 1 277 ? -25.445 -12.905 29.068 1.00 81.56 277 GLN A O 1
ATOM 2148 N N . GLU A 1 278 ? -23.458 -13.707 28.442 1.00 83.62 278 GLU A N 1
ATOM 2149 C CA . GLU A 1 278 ? -22.695 -12.874 29.380 1.00 83.62 278 GLU A CA 1
ATOM 2150 C C . GLU A 1 278 ? -22.832 -11.372 29.078 1.00 83.62 278 GLU A C 1
ATOM 2152 O O . GLU A 1 278 ? -22.810 -10.545 29.990 1.00 83.62 278 GLU A O 1
ATOM 2157 N N . GLU A 1 279 ? -22.952 -10.986 27.803 1.00 85.19 279 GLU A N 1
ATOM 2158 C CA . GLU A 1 279 ? -23.216 -9.593 27.437 1.00 85.19 279 GLU A CA 1
ATOM 2159 C C . GLU A 1 279 ? -24.651 -9.183 27.771 1.00 85.19 279 GLU A C 1
ATOM 2161 O O . GLU A 1 279 ? -24.855 -8.046 28.190 1.00 85.19 279 GLU A O 1
ATOM 2166 N N . GLU A 1 280 ? -25.629 -10.079 27.634 1.00 83.69 280 GLU A N 1
ATOM 2167 C CA . GLU A 1 280 ? -27.003 -9.819 28.060 1.00 83.69 280 GLU A CA 1
ATOM 2168 C C . GLU A 1 280 ? -27.079 -9.577 29.572 1.00 83.69 280 GLU A C 1
ATOM 2170 O O . GLU A 1 280 ? -27.574 -8.529 29.986 1.00 83.69 280 GLU A O 1
ATOM 2175 N N . GLU A 1 281 ? -26.464 -10.440 30.381 1.00 86.75 281 GLU A N 1
ATOM 2176 C CA . GLU A 1 281 ? -26.361 -10.255 31.835 1.00 86.75 281 GLU A CA 1
ATOM 2177 C C . GLU A 1 281 ? -25.629 -8.951 32.199 1.00 86.75 281 GLU A C 1
ATOM 2179 O O . GLU A 1 281 ? -26.059 -8.193 33.072 1.00 86.75 281 GLU A O 1
ATOM 2184 N N . ALA A 1 282 ? -24.528 -8.634 31.508 1.00 84.12 282 ALA A N 1
ATOM 2185 C CA . ALA A 1 282 ? -23.785 -7.395 31.734 1.00 84.12 282 ALA A CA 1
ATOM 2186 C C . ALA A 1 282 ? -24.575 -6.148 31.305 1.00 84.12 282 ALA A C 1
ATOM 2188 O O . ALA A 1 282 ? -24.444 -5.080 31.916 1.00 84.12 282 ALA A O 1
ATOM 2189 N N . ARG A 1 283 ? -25.382 -6.255 30.245 1.00 85.31 283 ARG A N 1
ATOM 2190 C CA . ARG A 1 283 ? -26.284 -5.198 29.786 1.00 85.31 283 ARG A CA 1
ATOM 2191 C C . ARG A 1 283 ? -27.384 -4.977 30.810 1.00 85.31 283 ARG A C 1
ATOM 2193 O O . ARG A 1 283 ? -27.585 -3.833 31.195 1.00 85.31 283 ARG A O 1
ATOM 2200 N N . GLU A 1 284 ? -28.028 -6.031 31.293 1.00 87.81 284 GLU A N 1
ATOM 2201 C CA . GLU A 1 284 ? -29.052 -5.948 32.337 1.00 87.81 284 GLU A CA 1
ATOM 2202 C C . GLU A 1 284 ? -28.493 -5.360 33.633 1.00 87.81 284 GLU A C 1
ATOM 2204 O O . GLU A 1 284 ? -29.075 -4.436 34.197 1.00 87.81 284 GLU A O 1
ATOM 2209 N N . ALA A 1 285 ? -27.312 -5.805 34.067 1.00 88.56 285 ALA A N 1
ATOM 2210 C CA . ALA A 1 285 ? -26.649 -5.250 35.241 1.00 88.56 285 ALA A CA 1
ATOM 2211 C C . ALA A 1 285 ? -26.296 -3.763 35.070 1.00 88.56 285 ALA A C 1
ATOM 2213 O O . ALA A 1 285 ? -26.361 -2.999 36.034 1.00 88.56 285 ALA A O 1
ATOM 2214 N N . TRP A 1 286 ? -25.910 -3.333 33.863 1.00 87.75 286 TRP A N 1
ATOM 2215 C CA . TRP A 1 286 ? -25.655 -1.921 33.571 1.00 87.75 286 TRP A CA 1
ATOM 2216 C C . TRP A 1 286 ? -26.945 -1.101 33.513 1.00 87.75 286 TRP A C 1
ATOM 2218 O O . TRP A 1 286 ? -26.981 -0.024 34.098 1.00 87.75 286 TRP A O 1
ATOM 2228 N N . VAL A 1 287 ? -28.000 -1.615 32.871 1.00 88.38 287 VAL A N 1
ATOM 2229 C CA . VAL A 1 287 ? -29.325 -0.977 32.833 1.00 88.38 287 VAL A CA 1
ATOM 2230 C C . VAL A 1 287 ? -29.838 -0.788 34.253 1.00 88.38 287 VAL A C 1
ATOM 2232 O O . VAL A 1 287 ? -30.137 0.338 34.627 1.00 88.38 287 VAL A O 1
ATOM 2235 N N . LYS A 1 288 ? -29.798 -1.838 35.078 1.00 90.38 288 LYS A N 1
ATOM 2236 C CA . LYS A 1 288 ? -30.203 -1.773 36.482 1.00 90.38 288 LYS A CA 1
ATOM 2237 C C . LYS A 1 288 ? -29.394 -0.744 37.271 1.00 90.38 288 LYS A C 1
ATOM 2239 O O . LYS A 1 288 ? -29.964 0.079 37.966 1.00 90.38 288 LYS A O 1
ATOM 2244 N N . LYS A 1 289 ? -28.064 -0.718 37.119 1.00 88.19 289 LYS A N 1
ATOM 2245 C CA . LYS A 1 289 ? -27.226 0.312 37.763 1.00 88.19 289 LYS A CA 1
ATOM 2246 C C . LYS A 1 289 ? -27.555 1.725 37.289 1.00 88.19 289 LYS A C 1
ATOM 2248 O O . LYS A 1 289 ? -27.467 2.659 38.080 1.00 88.19 289 LYS A O 1
ATOM 2253 N N . ARG A 1 290 ? -27.884 1.899 36.006 1.00 87.31 290 ARG A N 1
ATOM 2254 C CA . ARG A 1 290 ? -28.273 3.196 35.446 1.00 87.31 290 ARG A CA 1
ATOM 2255 C C . ARG A 1 290 ? -29.646 3.615 35.972 1.00 87.31 290 ARG A C 1
ATOM 2257 O O . ARG A 1 290 ? -29.805 4.777 36.315 1.00 87.31 290 ARG A O 1
ATOM 2264 N N . GLU A 1 291 ? -30.587 2.684 36.103 1.00 87.38 291 GLU A N 1
ATOM 2265 C CA . GLU A 1 291 ? -31.894 2.900 36.736 1.00 87.38 291 GLU A CA 1
ATOM 2266 C C . GLU A 1 291 ? -31.752 3.267 38.219 1.00 87.38 291 GLU A C 1
ATOM 2268 O O . GLU A 1 291 ? -32.298 4.284 38.641 1.00 87.38 291 GLU A O 1
ATOM 2273 N N . ASP A 1 292 ? -30.954 2.517 38.984 1.00 89.19 292 ASP A N 1
ATOM 2274 C CA . ASP A 1 292 ? -30.666 2.796 40.397 1.00 89.19 292 ASP A CA 1
ATOM 2275 C C . ASP A 1 292 ? -30.015 4.185 40.565 1.00 89.19 292 ASP A C 1
ATOM 2277 O O . ASP A 1 292 ? -30.388 4.956 41.449 1.00 89.19 292 ASP A O 1
ATOM 2281 N N . ALA A 1 293 ? -29.072 4.548 39.685 1.00 88.12 293 ALA A N 1
ATOM 2282 C CA . ALA A 1 293 ? -28.435 5.866 39.690 1.00 88.12 293 ALA A CA 1
ATOM 2283 C C . ALA A 1 293 ? -29.416 6.995 39.330 1.00 88.12 293 ALA A C 1
ATOM 2285 O O . ALA A 1 293 ? -29.367 8.060 39.945 1.00 88.12 293 ALA A O 1
ATOM 2286 N N . VAL A 1 294 ? -30.326 6.770 38.373 1.00 87.44 294 VAL A N 1
ATOM 2287 C CA . VAL A 1 294 ? -31.404 7.720 38.055 1.00 87.44 294 VAL A CA 1
ATOM 2288 C C . VAL A 1 294 ? -32.308 7.921 39.268 1.00 87.44 294 VAL A C 1
ATOM 2290 O O . VAL A 1 294 ? -32.564 9.065 39.629 1.00 87.44 294 VAL A O 1
ATOM 2293 N N . GLN A 1 295 ? -32.741 6.844 39.929 1.00 87.38 295 GLN A N 1
ATOM 2294 C CA . GLN A 1 295 ? -33.577 6.931 41.132 1.00 87.38 295 GLN A CA 1
ATOM 2295 C C . GLN A 1 295 ? -32.863 7.675 42.262 1.00 87.38 295 GLN A C 1
ATOM 2297 O O . GLN A 1 295 ? -33.456 8.531 42.912 1.00 87.38 295 GLN A O 1
ATOM 2302 N N . GLN A 1 296 ? -31.574 7.400 42.478 1.00 88.19 296 GLN A N 1
ATOM 2303 C CA . GLN A 1 296 ? -30.785 8.098 43.487 1.00 88.19 296 GLN A CA 1
ATOM 2304 C C . GLN A 1 296 ? -30.674 9.600 43.188 1.00 88.19 296 GLN A C 1
ATOM 2306 O O . GLN A 1 296 ? -30.857 10.412 44.094 1.00 88.19 296 GLN A O 1
ATOM 2311 N N . LEU A 1 297 ? -30.395 9.977 41.937 1.00 85.81 297 LEU A N 1
ATOM 2312 C CA . LEU A 1 297 ? -30.325 11.380 41.525 1.00 85.81 297 LEU A CA 1
ATOM 2313 C C . LEU A 1 297 ? -31.688 12.077 41.625 1.00 85.81 297 LEU A C 1
ATOM 2315 O O . LEU A 1 297 ? -31.745 13.235 42.025 1.00 85.81 297 LEU A O 1
ATOM 2319 N N . GLN A 1 298 ? -32.781 11.375 41.312 1.00 84.94 298 GLN A N 1
ATOM 2320 C CA . GLN A 1 298 ? -34.144 11.885 41.485 1.00 84.94 298 GLN A CA 1
ATOM 2321 C C . GLN A 1 298 ? -34.466 12.129 42.959 1.00 84.94 298 GLN A C 1
ATOM 2323 O O . GLN A 1 298 ? -34.884 13.228 43.301 1.00 84.94 298 GLN A O 1
ATOM 2328 N N . LEU A 1 299 ? -34.187 11.167 43.843 1.00 87.25 299 LEU A N 1
ATOM 2329 C CA . LEU A 1 299 ? -34.386 11.323 45.288 1.00 87.25 299 LEU A CA 1
ATOM 2330 C C . LEU A 1 299 ? -33.536 12.461 45.869 1.00 87.25 299 LEU A C 1
ATOM 2332 O O . LEU A 1 299 ? -33.996 13.203 46.735 1.00 87.25 299 LEU A O 1
ATOM 2336 N N . GLN A 1 300 ? -32.295 12.619 45.398 1.00 85.69 300 GLN A N 1
ATOM 2337 C CA . GLN A 1 300 ? -31.441 13.744 45.784 1.00 85.69 300 GLN A CA 1
ATOM 2338 C C . GLN A 1 300 ? -32.028 15.076 45.311 1.00 85.69 300 GLN A C 1
ATOM 2340 O O . GLN A 1 300 ? -32.123 16.005 46.109 1.00 85.69 300 GLN A O 1
ATOM 2345 N N . ALA A 1 301 ? -32.486 15.153 44.060 1.00 82.81 301 ALA A N 1
ATOM 2346 C CA . ALA A 1 301 ? -33.132 16.344 43.519 1.00 82.81 301 ALA A CA 1
ATOM 2347 C C . ALA A 1 301 ? -34.447 16.679 44.246 1.00 82.81 301 ALA A C 1
ATOM 2349 O O . ALA A 1 301 ? -34.697 17.844 44.535 1.00 82.81 301 ALA A O 1
ATOM 2350 N N . GLU A 1 302 ? -35.265 15.682 44.591 1.00 84.00 302 GLU A N 1
ATOM 2351 C CA . GLU A 1 302 ? -36.491 15.851 45.381 1.00 84.00 302 GLU A CA 1
ATOM 2352 C C . GLU A 1 302 ? -36.187 16.341 46.799 1.00 84.00 302 GLU A C 1
ATOM 2354 O O . GLU A 1 302 ? -36.825 17.281 47.270 1.00 84.00 302 GLU A O 1
ATOM 2359 N N . SER A 1 303 ? -35.183 15.762 47.466 1.00 85.81 303 SER A N 1
ATOM 2360 C CA . SER A 1 303 ? -34.727 16.216 48.785 1.00 85.81 303 SER A CA 1
ATOM 2361 C C . SER A 1 303 ? -34.201 17.653 48.736 1.00 85.81 303 SER A C 1
ATOM 2363 O O . SER A 1 303 ? -34.504 18.453 49.621 1.00 85.81 303 SER A O 1
ATOM 2365 N N . ASP A 1 304 ? -33.400 17.994 47.728 1.00 82.81 304 ASP A N 1
ATOM 2366 C CA . ASP A 1 304 ? -32.856 19.342 47.565 1.00 82.81 304 ASP A CA 1
ATOM 2367 C C . ASP A 1 304 ? -33.954 20.357 47.215 1.00 82.81 304 ASP A C 1
ATOM 2369 O O . ASP A 1 304 ? -33.955 21.463 47.756 1.00 82.81 304 ASP A O 1
ATOM 2373 N N . ASN A 1 305 ? -34.936 19.972 46.395 1.00 83.62 305 ASN A N 1
ATOM 2374 C CA . ASN A 1 305 ? -36.123 20.781 46.130 1.00 83.62 305 ASN A CA 1
ATOM 2375 C C . ASN A 1 305 ? -36.968 20.971 47.394 1.00 83.62 305 ASN A C 1
ATOM 2377 O O . ASN A 1 305 ? -37.371 22.094 47.673 1.00 83.62 305 ASN A O 1
ATOM 2381 N N . GLY A 1 306 ? -37.187 19.920 48.190 1.00 85.12 306 GLY A N 1
ATOM 2382 C CA . GLY A 1 306 ? -37.886 20.006 49.476 1.00 85.12 306 GLY A CA 1
ATOM 2383 C C . GLY A 1 306 ? -37.229 21.016 50.418 1.00 85.12 306 GLY A C 1
ATOM 2384 O O . GLY A 1 306 ? -37.890 21.923 50.910 1.00 85.12 306 GLY A O 1
ATOM 2385 N N . ARG A 1 307 ? -35.897 20.963 50.554 1.00 86.12 307 ARG A N 1
ATOM 2386 C CA . ARG A 1 307 ? -35.129 21.952 51.334 1.00 86.12 307 ARG A CA 1
ATOM 2387 C C . ARG A 1 307 ? -35.285 23.382 50.813 1.00 86.12 307 ARG A C 1
ATOM 2389 O O . ARG A 1 307 ? -35.268 24.323 51.604 1.00 86.12 307 ARG A O 1
ATOM 2396 N N . LEU A 1 308 ? -35.381 23.562 49.494 1.00 84.81 308 LEU A N 1
ATOM 2397 C CA . LEU A 1 308 ? -35.623 24.872 48.889 1.00 84.81 308 LEU A CA 1
ATOM 2398 C C . LEU A 1 308 ? -37.055 25.356 49.141 1.00 84.81 308 LEU A C 1
ATOM 2400 O O . LEU A 1 308 ? -37.224 26.539 49.418 1.00 84.81 308 LEU A O 1
ATOM 2404 N N . TYR A 1 309 ? -38.060 24.476 49.092 1.00 85.81 309 TYR A N 1
ATOM 2405 C CA . TYR A 1 309 ? -39.436 24.813 49.465 1.00 85.81 309 TYR A CA 1
ATOM 2406 C C . TYR A 1 309 ? -39.531 25.237 50.934 1.00 85.81 309 TYR A C 1
ATOM 2408 O O . TYR A 1 309 ? -40.047 26.321 51.198 1.00 85.81 309 TYR A O 1
ATOM 2416 N N . ASP A 1 310 ? -38.939 24.472 51.857 1.00 87.06 310 ASP A N 1
ATOM 2417 C CA . ASP A 1 310 ? -38.896 24.813 53.287 1.00 87.06 310 ASP A CA 1
ATOM 2418 C C . ASP A 1 310 ? -38.196 26.167 53.525 1.00 87.06 310 ASP A C 1
ATOM 2420 O O . ASP A 1 310 ? -38.604 26.967 54.367 1.00 87.06 310 ASP A O 1
ATOM 2424 N N . LEU A 1 311 ? -37.130 26.456 52.766 1.00 86.25 311 LEU A N 1
ATOM 2425 C CA . LEU A 1 311 ? -36.436 27.746 52.812 1.00 86.25 311 LEU A CA 1
ATOM 2426 C C . LEU A 1 311 ? -37.314 28.885 52.277 1.00 86.25 311 LEU A C 1
ATOM 2428 O O . LEU A 1 311 ? -37.321 29.968 52.860 1.00 86.25 311 LEU A O 1
ATOM 2432 N N . VAL A 1 312 ? -38.039 28.669 51.175 1.00 86.38 312 VAL A N 1
ATOM 2433 C CA . VAL A 1 312 ? -38.986 29.656 50.636 1.00 86.38 312 VAL A CA 1
ATOM 2434 C C . VAL A 1 312 ? -40.087 29.937 51.653 1.00 86.38 312 VAL A C 1
ATOM 2436 O O . VAL A 1 312 ? -40.413 31.104 51.851 1.00 86.38 312 VAL A O 1
ATOM 2439 N N . GLU A 1 313 ? -40.622 28.916 52.320 1.00 86.31 313 GLU A N 1
ATOM 2440 C CA . GLU A 1 313 ? -41.650 29.063 53.355 1.00 86.31 313 GLU A CA 1
ATOM 2441 C C . GLU A 1 313 ? -41.121 29.866 54.552 1.00 86.31 313 GLU A C 1
ATOM 2443 O O . GLU A 1 313 ? -41.675 30.915 54.870 1.00 86.31 313 GLU A O 1
ATOM 2448 N N . ALA A 1 314 ? -39.961 29.493 55.105 1.00 84.31 314 ALA A N 1
ATOM 2449 C CA . ALA A 1 314 ? -39.334 30.220 56.213 1.00 84.31 314 ALA A CA 1
ATOM 2450 C C . ALA A 1 314 ? -38.996 31.686 55.873 1.00 84.31 314 ALA A C 1
ATOM 2452 O O . ALA A 1 314 ? -39.088 32.570 56.726 1.00 84.31 314 ALA A O 1
ATOM 2453 N N . LEU A 1 315 ? -38.600 31.971 54.627 1.00 83.56 315 LEU A N 1
ATOM 2454 C CA . LEU A 1 315 ? -38.395 33.343 54.151 1.00 83.56 315 LEU A CA 1
ATOM 2455 C C . LEU A 1 315 ? -39.723 34.079 53.914 1.00 83.56 315 LEU A C 1
ATOM 2457 O O . LEU A 1 315 ? -39.769 35.294 54.096 1.00 83.56 315 LEU A O 1
ATOM 2461 N N . SER A 1 316 ? -40.791 33.375 53.527 1.00 83.25 316 SER A N 1
ATOM 2462 C CA . SER A 1 316 ? -42.134 33.951 53.350 1.00 83.25 316 SER A CA 1
ATOM 2463 C C . SER A 1 316 ? -42.740 34.362 54.691 1.00 83.25 316 SER A C 1
ATOM 2465 O O . SER A 1 316 ? -43.271 35.466 54.803 1.00 83.25 316 SER A O 1
ATOM 2467 N N . ASP A 1 317 ? -42.570 33.540 55.727 1.00 82.62 317 ASP A N 1
ATOM 2468 C CA . ASP A 1 317 ? -43.035 33.832 57.089 1.00 82.62 317 ASP A CA 1
ATOM 2469 C C . ASP A 1 317 ? -42.425 35.126 57.651 1.00 82.62 317 ASP A C 1
ATOM 2471 O O . ASP A 1 317 ? -43.081 35.881 58.369 1.00 82.62 317 ASP A O 1
ATOM 2475 N N . LEU A 1 318 ? -41.174 35.426 57.284 1.00 79.00 318 LEU A N 1
ATOM 2476 C CA . LEU A 1 318 ? -40.481 36.655 57.682 1.00 79.00 318 LEU A CA 1
ATOM 2477 C C . LEU A 1 318 ? -40.941 37.901 56.913 1.00 79.00 318 LEU A C 1
ATOM 2479 O O . LEU A 1 318 ? -40.713 39.019 57.377 1.00 79.00 318 LEU A O 1
ATOM 2483 N N . LEU A 1 319 ? -41.566 37.729 55.747 1.00 73.62 319 LEU A N 1
ATOM 2484 C CA . LEU A 1 319 ? -42.106 38.824 54.935 1.00 73.62 319 LEU A CA 1
ATOM 2485 C C . LEU A 1 319 ? -43.529 39.230 55.373 1.00 73.62 319 LEU A C 1
ATOM 2487 O O . LEU A 1 319 ? -43.962 40.347 55.073 1.00 73.62 319 LEU A O 1
ATOM 2491 N N . GLY A 1 320 ? -44.236 38.373 56.124 1.00 65.44 320 GLY A N 1
ATOM 2492 C CA . GLY A 1 320 ? -45.619 38.602 56.568 1.00 65.44 320 GLY A CA 1
ATOM 2493 C C . GLY A 1 320 ? -46.625 38.706 55.408 1.00 65.44 320 GLY A C 1
ATOM 2494 O O . GLY A 1 320 ? -46.261 38.532 54.249 1.00 65.44 320 GLY A O 1
ATOM 2495 N N . ASP A 1 321 ? -47.890 39.051 55.696 1.00 55.34 321 ASP A N 1
ATOM 2496 C CA . ASP A 1 321 ? -49.029 39.156 54.741 1.00 55.34 321 ASP A CA 1
ATOM 2497 C C . ASP A 1 321 ? -48.864 40.196 53.600 1.00 55.34 321 ASP A C 1
ATOM 2499 O O . ASP A 1 321 ? -49.813 40.549 52.891 1.00 55.34 321 ASP A O 1
ATOM 2503 N N . SER A 1 322 ? -47.660 40.727 53.389 1.00 55.22 322 SER A N 1
ATOM 2504 C CA . SER A 1 322 ? -47.368 41.640 52.292 1.00 55.22 322 SER A CA 1
ATOM 2505 C C . SER A 1 322 ? -47.318 40.864 50.966 1.00 55.22 322 SER A C 1
ATOM 2507 O O . SER A 1 322 ? -46.315 40.276 50.581 1.00 55.22 322 SER A O 1
ATOM 2509 N N . PHE A 1 323 ? -48.451 40.866 50.254 1.00 49.06 323 PHE A N 1
ATOM 2510 C CA . PHE A 1 323 ? -48.725 40.073 49.044 1.00 49.06 323 PHE A CA 1
ATOM 2511 C C . PHE A 1 323 ? -47.667 40.203 47.920 1.00 49.06 323 PHE A C 1
ATOM 2513 O O . PHE A 1 323 ? -47.597 39.339 47.049 1.00 49.06 323 PHE A O 1
ATOM 2520 N N . LEU A 1 324 ? -46.824 41.248 47.941 1.00 54.12 324 LEU A N 1
ATOM 2521 C CA . LEU A 1 324 ? -45.665 41.444 47.061 1.00 54.12 324 LEU A CA 1
ATOM 2522 C C . LEU A 1 324 ? -44.572 42.266 47.783 1.00 54.12 324 LEU A C 1
ATOM 2524 O O . LEU A 1 324 ? -44.733 43.481 47.926 1.00 54.12 324 LEU A O 1
ATOM 2528 N N . PRO A 1 325 ? -43.443 41.667 48.203 1.00 57.19 325 PRO A N 1
ATOM 2529 C CA . PRO A 1 325 ? -42.317 42.427 48.735 1.00 57.19 325 PRO A CA 1
ATOM 2530 C C . PRO A 1 325 ? -41.709 43.293 47.626 1.00 57.19 325 PRO A C 1
ATOM 2532 O O . PRO A 1 325 ? -41.238 42.768 46.615 1.00 57.19 325 PRO A O 1
ATOM 2535 N N . SER A 1 326 ? -41.694 44.617 47.792 1.00 60.12 326 SER A N 1
ATOM 2536 C CA . SER A 1 326 ? -40.942 45.492 46.891 1.00 60.12 326 SER A CA 1
ATOM 2537 C C . SER A 1 326 ? -39.453 45.199 47.067 1.00 60.12 326 SER A C 1
ATOM 2539 O O . SER A 1 326 ? -38.893 45.465 48.133 1.00 60.12 326 SER A O 1
ATOM 2541 N N . VAL A 1 327 ? -38.817 44.626 46.046 1.00 64.12 327 VAL A N 1
ATOM 2542 C CA . VAL A 1 327 ? -37.365 44.428 46.033 1.00 64.12 327 VAL A CA 1
ATOM 2543 C C . VAL A 1 327 ? -36.708 45.811 46.143 1.00 64.12 327 VAL A C 1
ATOM 2545 O O . VAL A 1 327 ? -37.022 46.671 45.320 1.00 64.12 327 VAL A O 1
ATOM 2548 N N . PRO A 1 328 ? -35.853 46.069 47.149 1.00 67.25 328 PRO A N 1
ATOM 2549 C CA . PRO A 1 328 ? -35.165 47.352 47.265 1.00 67.25 328 PRO A CA 1
ATOM 2550 C C . PRO A 1 328 ? -34.328 47.639 46.011 1.00 67.25 328 PRO A C 1
ATOM 2552 O O . PRO A 1 328 ? -33.588 46.756 45.571 1.00 67.25 328 PRO A O 1
ATOM 2555 N N . ASP A 1 329 ? -34.428 48.855 45.462 1.00 62.34 329 ASP A N 1
ATOM 2556 C CA . ASP A 1 329 ? -33.629 49.286 44.308 1.00 62.34 329 ASP A CA 1
ATOM 2557 C C . ASP A 1 329 ? -32.127 49.227 44.640 1.00 62.34 329 ASP A C 1
ATOM 2559 O O . ASP A 1 329 ? -31.660 49.871 45.582 1.00 62.34 329 ASP A O 1
ATOM 2563 N N . ASP A 1 330 ? -31.364 48.468 43.847 1.00 68.38 330 ASP A N 1
ATOM 2564 C CA . ASP A 1 330 ? -29.911 48.301 43.985 1.00 68.38 330 ASP A CA 1
ATOM 2565 C C . ASP A 1 330 ? -29.177 48.821 42.732 1.00 68.38 330 ASP A C 1
ATOM 2567 O O . ASP A 1 330 ? -28.790 48.041 41.859 1.00 68.38 330 ASP A O 1
ATOM 2571 N N . PRO A 1 331 ? -28.976 50.145 42.602 1.00 64.62 331 PRO A N 1
ATOM 2572 C CA . PRO A 1 331 ? -28.307 50.734 41.441 1.00 64.62 331 PRO A CA 1
ATOM 2573 C C . PRO A 1 331 ? -26.810 50.386 41.336 1.00 64.62 331 PRO A C 1
ATOM 2575 O O . PRO A 1 331 ? -26.210 50.622 40.288 1.00 64.62 331 PRO A O 1
ATOM 2578 N N . THR A 1 332 ? -26.187 49.843 42.391 1.00 73.56 332 THR A N 1
ATOM 2579 C CA . THR A 1 332 ? -24.757 49.478 42.431 1.00 73.56 332 THR A CA 1
ATOM 2580 C C . THR A 1 332 ? -24.500 47.968 42.349 1.00 73.56 332 THR A C 1
ATOM 2582 O O . THR A 1 332 ? -23.352 47.567 42.159 1.00 73.56 332 THR A O 1
ATOM 2585 N N . GLY A 1 333 ? -25.533 47.125 42.466 1.00 76.31 333 GLY A N 1
ATOM 2586 C CA . GLY A 1 333 ? -25.445 45.659 42.391 1.00 76.31 333 GLY A CA 1
ATOM 2587 C C . GLY A 1 333 ? -24.802 44.989 43.614 1.00 76.31 333 GLY A C 1
ATOM 2588 O O . GLY A 1 333 ? -24.538 43.783 43.600 1.00 76.31 333 GLY A O 1
ATOM 2589 N N . HIS A 1 334 ? -24.506 45.756 44.667 1.00 79.19 334 HIS A N 1
ATOM 2590 C CA . HIS A 1 334 ? -23.811 45.259 45.852 1.00 79.19 334 HIS A CA 1
ATOM 2591 C C . HIS A 1 334 ? -24.727 44.415 46.746 1.00 79.19 334 HIS A C 1
ATOM 2593 O O . HIS A 1 334 ? -24.302 43.378 47.255 1.00 79.19 334 HIS A O 1
ATOM 2599 N N . LEU A 1 335 ? -25.991 44.819 46.904 1.00 74.94 335 LEU A N 1
ATOM 2600 C CA . LEU A 1 335 ? -26.968 44.094 47.721 1.00 74.94 335 LEU A CA 1
ATOM 2601 C C . LEU A 1 335 ? -27.301 42.743 47.087 1.00 74.94 335 LEU A C 1
ATOM 2603 O O . LEU A 1 335 ? -27.374 41.738 47.792 1.00 74.94 335 LEU A O 1
ATOM 2607 N N . MET A 1 336 ? -27.403 42.693 45.756 1.00 79.75 336 MET A N 1
ATOM 2608 C CA . MET A 1 336 ? -27.573 41.442 45.016 1.00 79.75 336 MET A CA 1
ATOM 2609 C C . MET A 1 336 ? -26.380 40.488 45.205 1.00 79.75 336 MET A C 1
ATOM 2611 O O . MET A 1 336 ? -26.572 39.285 45.384 1.00 79.75 336 MET A O 1
ATOM 2615 N N . ALA A 1 337 ? -25.142 40.993 45.188 1.00 81.94 337 ALA A N 1
ATOM 2616 C CA . ALA A 1 337 ? -23.946 40.169 45.392 1.00 81.94 337 ALA A CA 1
ATOM 2617 C C . ALA A 1 337 ? -23.887 39.572 46.810 1.00 81.94 337 ALA A C 1
ATOM 2619 O O . ALA A 1 337 ? -23.617 38.380 46.969 1.00 81.94 337 ALA A O 1
ATOM 2620 N N . VAL A 1 338 ? -24.202 40.377 47.831 1.00 83.75 338 VAL A N 1
ATOM 2621 C CA . VAL A 1 338 ? -24.264 39.921 49.228 1.00 83.75 338 VAL A CA 1
ATOM 2622 C C . VAL A 1 338 ? -25.407 38.920 49.427 1.00 83.75 338 VAL A C 1
ATOM 2624 O O . VAL A 1 338 ? -25.209 37.898 50.080 1.00 83.75 338 VAL A O 1
ATOM 2627 N N . ALA A 1 339 ? -26.575 39.152 48.817 1.00 83.06 339 ALA A N 1
ATOM 2628 C CA . ALA A 1 339 ? -27.697 38.215 48.863 1.00 83.06 339 ALA A CA 1
ATOM 2629 C C . ALA A 1 339 ? -27.358 36.864 48.211 1.00 83.06 339 ALA A C 1
ATOM 2631 O O . ALA A 1 339 ? -27.691 35.828 48.777 1.00 83.06 339 ALA A O 1
ATOM 2632 N N . ASN A 1 340 ? -26.647 36.849 47.078 1.00 84.69 340 ASN A N 1
ATOM 2633 C CA . ASN A 1 340 ? -26.177 35.606 46.453 1.00 84.69 340 ASN A CA 1
ATOM 2634 C C . ASN A 1 340 ? -25.199 34.841 47.355 1.00 84.69 340 ASN A C 1
ATOM 2636 O O . ASN A 1 340 ? -25.371 33.645 47.574 1.00 84.69 340 ASN A O 1
ATOM 2640 N N . GLN A 1 341 ? -24.212 35.531 47.935 1.00 86.75 341 GLN A N 1
ATOM 2641 C CA . GLN A 1 341 ? -23.250 34.899 48.840 1.00 86.75 341 GLN A CA 1
ATOM 2642 C C . GLN A 1 341 ? -23.937 34.312 50.082 1.00 86.75 341 GLN A C 1
ATOM 2644 O O . GLN A 1 341 ? -23.599 33.213 50.523 1.00 86.75 341 GLN A O 1
ATOM 2649 N N . LEU A 1 342 ? -24.912 35.031 50.640 1.00 86.56 342 LEU A N 1
ATOM 2650 C CA . LEU A 1 342 ? -25.685 34.569 51.788 1.00 86.56 342 LEU A CA 1
ATOM 2651 C C . LEU A 1 342 ? -26.618 33.403 51.414 1.00 86.56 342 LEU A C 1
ATOM 2653 O O . LEU A 1 342 ? -26.768 32.460 52.188 1.00 86.56 342 LEU A O 1
ATOM 2657 N N . PHE A 1 343 ? -27.204 33.423 50.214 1.00 86.94 343 PHE A N 1
ATOM 2658 C CA . PHE A 1 343 ? -28.008 32.323 49.680 1.00 86.94 343 PHE A CA 1
ATOM 2659 C C . PHE A 1 343 ? -27.181 31.042 49.511 1.00 86.94 343 PHE A C 1
ATOM 2661 O O . PHE A 1 343 ? -27.620 29.972 49.931 1.00 86.94 343 PHE A O 1
ATOM 2668 N N . ASP A 1 344 ? -25.958 31.142 48.988 1.00 85.75 344 ASP A N 1
ATOM 2669 C CA . ASP A 1 344 ? -25.045 30.000 48.876 1.00 85.75 344 ASP A CA 1
ATOM 2670 C C . ASP A 1 344 ? -24.646 29.446 50.254 1.00 85.75 344 ASP A C 1
ATOM 2672 O O . ASP A 1 344 ? -24.605 28.230 50.452 1.00 85.75 344 ASP A O 1
ATOM 2676 N N . GLN A 1 345 ? -24.422 30.322 51.241 1.00 85.12 345 GLN A N 1
ATOM 2677 C CA . GLN A 1 345 ? -24.153 29.918 52.625 1.00 85.12 345 GLN A CA 1
ATOM 2678 C C . GLN A 1 345 ? -25.346 29.209 53.273 1.00 85.12 345 GLN A C 1
ATOM 2680 O O . GLN A 1 345 ? -25.146 28.224 53.983 1.00 85.12 345 GLN A O 1
ATOM 2685 N N . LEU A 1 346 ? -26.574 29.676 53.022 1.00 85.31 346 LEU A N 1
ATOM 2686 C CA . LEU A 1 346 ? -27.797 29.026 53.498 1.00 85.31 346 LEU A CA 1
ATOM 2687 C C . LEU A 1 346 ? -27.976 27.648 52.851 1.00 85.31 346 LEU A C 1
ATOM 2689 O O . LEU A 1 346 ? -28.257 26.682 53.555 1.00 85.31 346 LEU A O 1
ATOM 2693 N N . ARG A 1 347 ? -27.744 27.525 51.539 1.00 83.56 347 ARG A N 1
ATOM 2694 C CA . ARG A 1 347 ? -27.825 26.245 50.811 1.00 83.56 347 ARG A CA 1
ATOM 2695 C C . ARG A 1 347 ? -26.779 25.222 51.245 1.00 83.56 347 ARG A C 1
ATOM 2697 O O . ARG A 1 347 ? -27.020 24.027 51.112 1.00 83.56 347 ARG A O 1
ATOM 2704 N N . ALA A 1 348 ? -25.635 25.672 51.754 1.00 84.88 348 ALA A N 1
ATOM 2705 C CA . ALA A 1 348 ? -24.598 24.792 52.282 1.00 84.88 348 ALA A CA 1
ATOM 2706 C C . ALA A 1 348 ? -24.961 24.174 53.648 1.00 84.88 348 ALA A C 1
ATOM 2708 O O . ALA A 1 348 ? -24.300 23.227 54.079 1.00 84.88 348 ALA A O 1
ATOM 2709 N N . GLN A 1 349 ? -25.984 24.690 54.341 1.00 85.06 349 GLN A N 1
ATOM 2710 C CA . GLN A 1 349 ? -26.421 24.156 55.631 1.00 85.06 349 GLN A CA 1
ATOM 2711 C C . GLN A 1 349 ? -27.314 22.916 55.466 1.00 85.06 349 GLN A C 1
ATOM 2713 O O . GLN A 1 349 ? -28.110 22.843 54.530 1.00 85.06 349 GLN A O 1
ATOM 2718 N N . PRO A 1 350 ? -27.257 21.953 56.407 1.00 79.81 350 PRO A N 1
ATOM 2719 C CA . PRO A 1 350 ? -28.072 20.739 56.344 1.00 79.81 350 PRO A CA 1
ATOM 2720 C C . PRO A 1 350 ? -29.581 21.011 56.464 1.00 79.81 350 PRO A C 1
ATOM 2722 O O . PRO A 1 350 ? -30.380 20.231 55.952 1.00 79.81 350 PRO A O 1
ATOM 2725 N N . ASN A 1 351 ? -29.971 22.108 57.124 1.00 84.50 351 ASN A N 1
ATOM 2726 C CA . ASN A 1 351 ? -31.351 22.583 57.194 1.00 84.50 351 ASN A CA 1
ATOM 2727 C C . ASN A 1 351 ? -31.387 24.108 56.951 1.00 84.50 351 ASN A C 1
ATOM 2729 O O . ASN A 1 351 ? -31.215 24.880 57.905 1.00 84.50 351 ASN A O 1
ATOM 2733 N N . PRO A 1 352 ? -31.601 24.551 55.697 1.00 83.00 352 PRO A N 1
ATOM 2734 C CA . PRO A 1 352 ? -31.536 25.964 55.333 1.00 83.00 352 PRO A CA 1
ATOM 2735 C C . PRO A 1 352 ? -32.629 26.798 56.010 1.00 83.00 352 PRO A C 1
ATOM 2737 O O . PRO A 1 352 ? -32.344 27.917 56.425 1.00 83.00 352 PRO A O 1
ATOM 2740 N N . ALA A 1 353 ? -33.833 26.247 56.204 1.00 82.69 353 ALA A N 1
ATOM 2741 C CA . ALA A 1 353 ? -34.960 26.928 56.845 1.00 82.69 353 ALA A CA 1
ATOM 2742 C C . ALA A 1 353 ? -34.655 27.309 58.305 1.00 82.69 353 ALA A C 1
ATOM 2744 O O . ALA A 1 353 ? -34.872 28.443 58.727 1.00 82.69 353 ALA A O 1
ATOM 2745 N N . SER A 1 354 ? -34.056 26.389 59.070 1.00 81.50 354 SER A N 1
ATOM 2746 C CA . SER A 1 354 ? -33.642 26.662 60.457 1.00 81.50 354 SER A CA 1
ATOM 2747 C C . SER A 1 354 ? -32.500 27.685 60.553 1.00 81.50 354 SER A C 1
ATOM 2749 O O . SER A 1 354 ? -32.451 28.489 61.487 1.00 81.50 354 SER A O 1
ATOM 2751 N N . ALA A 1 355 ? -31.608 27.690 59.558 1.00 82.94 355 ALA A N 1
ATOM 2752 C CA . ALA A 1 355 ? -30.458 28.583 59.498 1.00 82.94 355 ALA A CA 1
ATOM 2753 C C . ALA A 1 355 ? -30.844 30.040 59.187 1.00 82.94 355 ALA A C 1
ATOM 2755 O O . ALA A 1 355 ? -30.071 30.943 59.510 1.00 82.94 355 ALA A O 1
ATOM 2756 N N . VAL A 1 356 ? -32.041 30.291 58.636 1.00 83.94 356 VAL A N 1
ATOM 2757 C CA . VAL A 1 356 ? -32.550 31.645 58.354 1.00 83.94 356 VAL A CA 1
ATOM 2758 C C . VAL A 1 356 ? -32.547 32.515 59.615 1.00 83.94 356 VAL A C 1
ATOM 2760 O O . VAL A 1 356 ? -32.053 33.641 59.597 1.00 83.94 356 VAL A O 1
ATOM 2763 N N . ASN A 1 357 ? -33.011 31.991 60.750 1.00 80.50 357 ASN A N 1
ATOM 2764 C CA . ASN A 1 357 ? -33.070 32.772 61.990 1.00 80.50 357 ASN A CA 1
ATOM 2765 C C . ASN A 1 357 ? -31.681 33.190 62.497 1.00 80.50 357 ASN A C 1
ATOM 2767 O O . ASN A 1 357 ? -31.512 34.289 63.024 1.00 80.50 357 ASN A O 1
ATOM 2771 N N . GLN A 1 358 ? -30.668 32.346 62.317 1.00 80.81 358 GLN A N 1
ATOM 2772 C CA . GLN A 1 358 ? -29.315 32.639 62.784 1.00 80.81 358 GLN A CA 1
ATOM 2773 C C . GLN A 1 358 ? -28.528 33.503 61.788 1.00 80.81 358 GLN A C 1
ATOM 2775 O O . GLN A 1 358 ? -27.887 34.472 62.189 1.00 80.81 358 GLN A O 1
ATOM 2780 N N . LEU A 1 359 ? -28.571 33.162 60.499 1.00 79.69 359 LEU A N 1
ATOM 2781 C CA . LEU A 1 359 ? -27.747 33.790 59.461 1.00 79.69 359 LEU A CA 1
ATOM 2782 C C . LEU A 1 359 ? -28.407 35.011 58.813 1.00 79.69 359 LEU A C 1
ATOM 2784 O O . LEU A 1 359 ? -27.700 35.846 58.259 1.00 79.69 359 LEU A O 1
ATOM 2788 N N . VAL A 1 360 ? -29.734 35.142 58.886 1.00 80.12 360 VAL A N 1
ATOM 2789 C CA . VAL A 1 360 ? -30.472 36.279 58.310 1.00 80.12 360 VAL A CA 1
ATOM 2790 C C . VAL A 1 360 ? -30.977 37.210 59.409 1.00 80.12 360 VAL A C 1
ATOM 2792 O O . VAL A 1 360 ? -30.698 38.407 59.374 1.00 80.12 360 VAL A O 1
ATOM 2795 N N . VAL A 1 361 ? -31.687 36.678 60.410 1.00 78.62 361 VAL A N 1
ATOM 2796 C CA . VAL A 1 361 ? -32.348 37.503 61.438 1.00 78.62 361 VAL A CA 1
ATOM 2797 C C . VAL A 1 361 ? -31.359 37.975 62.507 1.00 78.62 361 VAL A C 1
ATOM 2799 O O . VAL A 1 361 ? -31.200 39.179 62.699 1.00 78.62 361 VAL A O 1
ATOM 2802 N N . ALA A 1 362 ? -30.642 37.061 63.170 1.00 78.31 362 ALA A N 1
ATOM 2803 C CA . ALA A 1 362 ? -29.703 37.415 64.241 1.00 78.31 362 ALA A CA 1
ATOM 2804 C C . ALA A 1 362 ? -28.466 38.188 63.742 1.00 78.31 362 ALA A C 1
ATOM 2806 O O . ALA A 1 362 ? -27.887 38.972 64.491 1.00 78.31 362 ALA A O 1
ATOM 2807 N N . ALA A 1 363 ? -28.089 38.004 62.474 1.00 79.75 363 ALA A N 1
ATOM 2808 C CA . ALA A 1 363 ? -27.014 38.747 61.816 1.00 79.75 363 ALA A CA 1
ATOM 2809 C C . ALA A 1 363 ? -27.448 40.130 61.278 1.00 79.75 363 ALA A C 1
ATOM 2811 O O . ALA A 1 363 ? -26.609 40.892 60.804 1.00 79.75 363 ALA A O 1
ATOM 2812 N N . GLY A 1 364 ? -28.740 40.481 61.357 1.00 76.62 364 GLY A N 1
ATOM 2813 C CA . GLY A 1 364 ? -29.249 41.798 60.955 1.00 76.62 364 GLY A CA 1
ATOM 2814 C C . GLY A 1 364 ? -29.416 42.001 59.442 1.00 76.62 364 GLY A C 1
ATOM 2815 O O . GLY A 1 364 ? -29.452 43.137 58.978 1.00 76.62 364 GLY A O 1
ATOM 2816 N N . HIS A 1 365 ? -29.542 40.925 58.662 1.00 80.62 365 HIS A N 1
ATOM 2817 C CA . HIS A 1 365 ? -29.679 40.950 57.198 1.00 80.62 365 HIS A CA 1
ATOM 2818 C C . HIS A 1 365 ? -31.142 40.918 56.714 1.00 80.62 365 HIS A C 1
ATOM 2820 O O . HIS A 1 365 ? -31.437 40.463 55.608 1.00 80.62 365 HIS A O 1
ATOM 2826 N N . THR A 1 366 ? -32.082 41.424 57.516 1.00 76.88 366 THR A N 1
ATOM 2827 C CA . THR A 1 366 ? -33.531 41.375 57.238 1.00 76.88 366 THR A CA 1
ATOM 2828 C C . THR A 1 366 ? -33.952 42.143 55.980 1.00 76.88 366 THR A C 1
ATOM 2830 O O . THR A 1 366 ? -34.929 41.776 55.335 1.00 76.88 366 THR A O 1
ATOM 2833 N N . SER A 1 367 ? -33.190 43.158 55.563 1.00 76.56 367 SER A N 1
ATOM 2834 C CA . SER A 1 367 ? -33.429 43.906 54.318 1.00 76.56 367 SER A CA 1
ATOM 2835 C C . SER A 1 367 ? -33.167 43.098 53.038 1.00 76.56 367 SER A C 1
ATOM 2837 O O . SER A 1 367 ? -33.638 43.483 51.968 1.00 76.56 367 SER A O 1
ATOM 2839 N N . LEU A 1 368 ? -32.446 41.973 53.128 1.00 81.38 368 LEU A N 1
ATOM 2840 C CA . LEU A 1 368 ? -32.103 41.106 51.992 1.00 81.38 368 LEU A CA 1
ATOM 2841 C C . LEU A 1 368 ? -33.109 39.962 51.777 1.00 81.38 368 LEU A C 1
ATOM 2843 O O . LEU A 1 368 ? -33.018 39.250 50.778 1.00 81.38 368 LEU A O 1
ATOM 2847 N N . VAL A 1 369 ? -34.089 39.792 52.670 1.00 81.88 369 VAL A N 1
ATOM 2848 C CA . VAL A 1 369 ? -35.085 38.704 52.616 1.00 81.88 369 VAL A CA 1
ATOM 2849 C C . VAL A 1 369 ? -35.865 38.663 51.285 1.00 81.88 369 VAL A C 1
ATOM 2851 O O . VAL A 1 369 ? -35.968 37.573 50.721 1.00 81.88 369 VAL A O 1
ATOM 2854 N N . PRO A 1 370 ? -36.331 39.790 50.695 1.00 82.50 370 PRO A N 1
ATOM 2855 C CA . PRO A 1 370 ? -36.976 39.778 49.374 1.00 82.50 370 PRO A CA 1
ATOM 2856 C C . PRO A 1 370 ? -36.079 39.239 48.249 1.00 82.50 370 PRO A C 1
ATOM 2858 O O . PRO A 1 370 ? -36.546 38.515 47.368 1.00 82.50 370 PRO A O 1
ATOM 2861 N N . TRP A 1 371 ? -34.782 39.567 48.289 1.00 82.19 371 TRP A N 1
ATOM 2862 C CA . TRP A 1 371 ? -33.792 39.089 47.322 1.00 82.19 371 TRP A CA 1
ATOM 2863 C C . TRP A 1 371 ? -33.539 37.588 47.491 1.00 82.19 371 TRP A C 1
ATOM 2865 O O . TRP A 1 371 ? -33.585 36.850 46.510 1.00 82.19 371 TRP A O 1
ATOM 2875 N N . LEU A 1 372 ? -33.351 37.119 48.729 1.00 84.12 372 LEU A N 1
ATOM 2876 C CA . LEU A 1 372 ? -33.166 35.698 49.048 1.00 84.12 372 LEU A CA 1
ATOM 2877 C C . LEU A 1 372 ? -34.378 34.854 48.644 1.00 84.12 372 LEU A C 1
ATOM 2879 O O . LEU A 1 372 ? -34.219 33.774 48.083 1.00 84.12 372 LEU A O 1
ATOM 2883 N N . HIS A 1 373 ? -35.587 35.361 48.879 1.00 84.94 373 HIS A N 1
ATOM 2884 C CA . HIS A 1 373 ? -36.828 34.691 48.506 1.00 84.94 373 HIS A CA 1
ATOM 2885 C C . HIS A 1 373 ? -36.971 34.559 46.978 1.00 84.94 373 HIS A C 1
ATOM 2887 O O . HIS A 1 373 ? -37.315 33.486 46.479 1.00 84.94 373 HIS A O 1
ATOM 2893 N N . ASN A 1 374 ? -36.641 35.607 46.213 1.00 84.62 374 ASN A N 1
ATOM 2894 C CA . ASN A 1 374 ? -36.637 35.541 44.747 1.00 84.62 374 ASN A CA 1
ATOM 2895 C C . ASN A 1 374 ? -35.540 34.618 44.200 1.00 84.62 374 ASN A C 1
ATOM 2897 O O . ASN A 1 374 ? -35.788 33.896 43.236 1.00 84.62 374 ASN A O 1
ATOM 2901 N N . LEU A 1 375 ? -34.356 34.590 44.822 1.00 86.12 375 LEU A N 1
ATOM 2902 C CA . LEU A 1 375 ? -33.284 33.653 44.472 1.00 86.12 375 LEU A CA 1
ATOM 2903 C C . LEU A 1 375 ? -33.688 32.199 44.756 1.00 86.12 375 LEU A C 1
ATOM 2905 O O . LEU A 1 375 ? -33.461 31.332 43.915 1.00 86.12 375 LEU A O 1
ATOM 2909 N N . ALA A 1 376 ? -34.349 31.937 45.885 1.00 84.88 376 ALA A N 1
ATOM 2910 C CA . ALA A 1 376 ? -34.855 30.614 46.240 1.00 84.88 376 ALA A CA 1
ATOM 2911 C C . ALA A 1 376 ? -35.959 30.140 45.276 1.00 84.88 376 ALA A C 1
ATOM 2913 O O . ALA A 1 376 ? -35.866 29.037 44.736 1.00 84.88 376 ALA A O 1
ATOM 2914 N N . LYS A 1 377 ? -36.944 30.995 44.959 1.00 84.12 377 LYS A N 1
ATOM 2915 C CA . LYS A 1 377 ? -37.973 30.702 43.940 1.00 84.12 377 LYS A CA 1
ATOM 2916 C C . LYS A 1 377 ? -37.377 30.518 42.544 1.00 84.12 377 LYS A C 1
ATOM 2918 O O . LYS A 1 377 ? -37.762 29.600 41.823 1.00 84.12 377 LYS A O 1
ATOM 2923 N N . GLY A 1 378 ? -36.416 31.361 42.171 1.00 83.06 378 GLY A N 1
ATOM 2924 C CA . GLY A 1 378 ? -35.687 31.251 40.911 1.00 83.06 378 GLY A CA 1
ATOM 2925 C C . GLY A 1 378 ? -34.886 29.953 40.808 1.00 83.06 378 GLY A C 1
ATOM 2926 O O . GLY A 1 378 ? -34.851 29.349 39.740 1.00 83.06 378 GLY A O 1
ATOM 2927 N N . ALA A 1 379 ? -34.296 29.479 41.909 1.00 82.94 379 ALA A N 1
ATOM 2928 C CA . ALA A 1 379 ? -33.568 28.214 41.956 1.00 82.94 379 ALA A CA 1
ATOM 2929 C C . ALA A 1 379 ? -34.483 26.993 41.753 1.00 82.94 379 ALA A C 1
ATOM 2931 O O . ALA A 1 379 ? -34.082 26.068 41.048 1.00 82.94 379 ALA A O 1
ATOM 2932 N N . ILE A 1 380 ? -35.707 27.013 42.297 1.00 83.19 380 ILE A N 1
ATOM 2933 C CA . ILE A 1 380 ? -36.722 25.965 42.077 1.00 83.19 380 ILE A CA 1
ATOM 2934 C C . ILE A 1 380 ? -37.112 25.911 40.592 1.00 83.19 380 ILE A C 1
ATOM 2936 O O . ILE A 1 380 ? -36.980 24.870 39.951 1.00 83.19 380 ILE A O 1
ATOM 2940 N N . LEU A 1 381 ? -37.483 27.057 40.008 1.00 80.50 381 LEU A N 1
ATOM 2941 C CA . LEU A 1 381 ? -37.870 27.157 38.592 1.00 80.50 381 LEU A CA 1
ATOM 2942 C C . LEU A 1 381 ? -36.719 26.787 37.638 1.00 80.50 381 LEU A C 1
ATOM 2944 O O . LEU A 1 381 ? -36.922 26.141 36.609 1.00 80.50 381 LEU A O 1
ATOM 2948 N N . ALA A 1 382 ? -35.485 27.173 37.976 1.00 75.00 382 ALA A N 1
ATOM 2949 C CA . ALA A 1 382 ? -34.299 26.804 37.208 1.00 75.00 382 ALA A CA 1
ATOM 2950 C C . ALA A 1 382 ? -33.986 25.299 37.303 1.00 75.00 382 ALA A C 1
ATOM 2952 O O . ALA A 1 382 ? -33.498 24.716 36.331 1.00 75.00 382 ALA A O 1
ATOM 2953 N N . GLY A 1 383 ? -34.272 24.670 38.448 1.00 68.62 383 GLY A N 1
ATOM 2954 C CA . GLY A 1 383 ? -34.177 23.223 38.643 1.00 68.62 383 GLY A CA 1
ATOM 2955 C C . GLY A 1 383 ? -35.152 22.444 37.756 1.00 68.62 383 GLY A C 1
ATOM 2956 O O . GLY A 1 383 ? -34.755 21.452 37.148 1.00 68.62 383 GLY A O 1
ATOM 2957 N N . GLU A 1 384 ? -36.382 22.938 37.596 1.00 64.50 384 GLU A N 1
ATOM 2958 C CA . GLU A 1 384 ? -37.404 22.335 36.726 1.00 64.50 384 GLU A CA 1
ATOM 2959 C C . GLU A 1 384 ? -37.058 22.447 35.229 1.00 64.50 384 GLU A C 1
ATOM 2961 O O . GLU A 1 384 ? -37.273 21.502 34.470 1.00 64.50 384 GLU A O 1
ATOM 2966 N N . GLY A 1 385 ? -36.469 23.568 34.791 1.00 60.06 385 GLY A N 1
ATOM 2967 C CA . GLY A 1 385 ? -36.132 23.805 33.378 1.00 60.06 385 GLY A CA 1
ATOM 2968 C C . GLY A 1 385 ? -34.817 23.174 32.893 1.00 60.06 385 GLY A C 1
ATOM 2969 O O . GLY A 1 385 ? -34.718 22.777 31.733 1.00 60.06 385 GLY A O 1
ATOM 2970 N N . MET A 1 386 ? -33.800 23.066 33.759 1.00 55.84 386 MET A N 1
ATOM 2971 C CA . MET A 1 386 ? -32.456 22.550 33.418 1.00 55.84 386 MET A CA 1
ATOM 2972 C C . MET A 1 386 ? -32.160 21.159 34.001 1.00 55.84 386 MET A C 1
ATOM 2974 O O . MET A 1 386 ? -31.071 20.615 33.777 1.00 55.84 386 MET A O 1
ATOM 2978 N N . GLY A 1 387 ? -33.115 20.568 34.729 1.00 60.09 387 GLY A N 1
ATOM 2979 C CA . GLY A 1 387 ? -32.963 19.278 35.403 1.00 60.09 387 GLY A CA 1
ATOM 2980 C C . GLY A 1 387 ? -32.557 18.148 34.459 1.00 60.09 387 GLY A C 1
ATOM 2981 O O . GLY A 1 387 ? -31.650 17.391 34.780 1.00 60.09 387 GLY A O 1
ATOM 2982 N N . GLY A 1 388 ? -33.123 18.086 33.249 1.00 64.56 388 GLY A N 1
ATOM 2983 C CA . GLY A 1 388 ? -32.818 17.017 32.289 1.00 64.56 388 GLY A CA 1
ATOM 2984 C C . GLY A 1 388 ? -31.357 16.984 31.815 1.00 64.56 388 GLY A C 1
ATOM 2985 O O . GLY A 1 388 ? -30.772 15.909 31.703 1.00 64.56 388 GLY A O 1
ATOM 2986 N N . SER A 1 389 ? -30.741 18.149 31.578 1.00 68.75 389 SER A N 1
ATOM 2987 C CA . SER A 1 389 ? -29.353 18.224 31.089 1.00 68.75 389 SER A CA 1
ATOM 2988 C C . SER A 1 389 ? -28.342 17.912 32.192 1.00 68.75 389 SER A C 1
ATOM 2990 O O . SER A 1 389 ? -27.408 17.147 31.965 1.00 68.75 389 SER A O 1
ATOM 2992 N N . ARG A 1 390 ? -28.541 18.463 33.398 1.00 72.50 390 ARG A N 1
ATOM 2993 C CA . ARG A 1 390 ? -27.662 18.199 34.551 1.00 72.50 390 ARG A CA 1
ATOM 2994 C C . ARG A 1 390 ? -27.768 16.752 35.020 1.00 72.50 390 ARG A C 1
ATOM 2996 O O . ARG A 1 390 ? -26.746 16.109 35.232 1.00 72.50 390 ARG A O 1
ATOM 3003 N N . LEU A 1 391 ? -28.990 16.219 35.076 1.00 75.81 391 LEU A N 1
ATOM 3004 C CA . LEU A 1 391 ? -29.234 14.815 35.396 1.00 75.81 391 LEU A CA 1
ATOM 3005 C C . LEU A 1 391 ? -28.532 13.891 34.396 1.00 75.81 391 LEU A C 1
ATOM 3007 O O . LEU A 1 391 ? -27.944 12.903 34.813 1.00 75.81 391 LEU A O 1
ATOM 3011 N N . SER A 1 392 ? -28.535 14.216 33.098 1.00 77.38 392 SER A N 1
ATOM 3012 C CA . SER A 1 392 ? -27.816 13.422 32.093 1.00 77.38 392 SER A CA 1
ATOM 3013 C C . SER A 1 392 ? -26.297 13.447 32.295 1.00 77.38 392 SER A C 1
ATOM 3015 O O . SER A 1 392 ? -25.660 12.402 32.191 1.00 77.38 392 SER A O 1
ATOM 3017 N N . GLU A 1 393 ? -25.704 14.607 32.591 1.00 81.81 393 GLU A N 1
ATOM 3018 C CA . GLU A 1 393 ? -24.259 14.721 32.837 1.00 81.81 393 GLU A CA 1
ATOM 3019 C C . GLU A 1 393 ? -23.830 13.992 34.114 1.00 81.81 393 GLU A C 1
ATOM 3021 O O . GLU A 1 393 ? -22.813 13.297 34.126 1.00 81.81 393 GLU A O 1
ATOM 3026 N N . ASP A 1 394 ? -24.603 14.124 35.191 1.00 82.06 394 ASP A N 1
ATOM 3027 C CA . ASP A 1 394 ? -24.324 13.449 36.457 1.00 82.06 394 ASP A CA 1
ATOM 3028 C C . ASP A 1 394 ? -24.580 11.940 36.359 1.00 82.06 394 ASP A C 1
ATOM 3030 O O . ASP A 1 394 ? -23.817 11.144 36.914 1.00 82.06 394 ASP A O 1
ATOM 3034 N N . LEU A 1 395 ? -25.567 11.528 35.558 1.00 83.00 395 LEU A N 1
ATOM 3035 C CA . LEU A 1 395 ? -25.790 10.129 35.211 1.00 83.00 395 LEU A CA 1
ATOM 3036 C C . LEU A 1 395 ? -24.615 9.553 34.425 1.00 83.00 395 LEU A C 1
ATOM 3038 O O . LEU A 1 395 ? -24.183 8.444 34.722 1.00 83.00 395 LEU A O 1
ATOM 3042 N N . ASP A 1 396 ? -24.063 10.288 33.462 1.00 84.06 396 ASP A N 1
ATOM 3043 C CA . ASP A 1 396 ? -22.903 9.824 32.700 1.00 84.06 396 ASP A CA 1
ATOM 3044 C C . ASP A 1 396 ? -21.611 9.817 33.545 1.00 84.06 396 ASP A C 1
ATOM 3046 O O . ASP A 1 396 ? -20.720 9.006 33.282 1.00 84.06 396 ASP A O 1
ATOM 3050 N N . LYS A 1 397 ? -21.508 10.638 34.605 1.00 83.81 397 LYS A N 1
ATOM 3051 C CA . LYS A 1 397 ? -20.422 10.546 35.607 1.00 83.81 397 LYS A CA 1
ATOM 3052 C C . LYS A 1 397 ? -20.560 9.313 36.503 1.00 83.81 397 LYS A C 1
ATOM 3054 O O . LYS A 1 397 ? -19.564 8.638 36.760 1.00 83.81 397 LYS A O 1
ATOM 3059 N N . LEU A 1 398 ? -21.767 9.030 36.999 1.00 82.38 398 LEU A N 1
ATOM 3060 C CA . LEU A 1 398 ? -22.040 7.897 37.894 1.00 82.38 398 LEU A CA 1
ATOM 3061 C C . LEU A 1 398 ? -22.052 6.558 37.146 1.00 82.38 398 LEU A C 1
ATOM 3063 O O . LEU A 1 398 ? -21.569 5.543 37.650 1.00 82.38 398 LEU A O 1
ATOM 3067 N N . CYS A 1 399 ? -22.604 6.555 35.936 1.00 82.69 399 CYS A N 1
ATOM 3068 C CA . CYS A 1 399 ? -22.792 5.385 35.095 1.00 82.69 399 CYS A CA 1
ATOM 3069 C C . CYS A 1 399 ? -22.503 5.730 33.621 1.00 82.69 399 CYS A C 1
ATOM 3071 O O . CYS A 1 399 ? -23.431 5.942 32.828 1.00 82.69 399 CYS A O 1
ATOM 3073 N N . PRO A 1 400 ? -21.217 5.771 33.222 1.00 83.88 400 PRO A N 1
ATOM 3074 C CA . PRO A 1 400 ? -20.840 6.140 31.866 1.00 83.88 400 PRO A CA 1
ATOM 3075 C C . PRO A 1 400 ? -21.450 5.196 30.817 1.00 83.88 400 PRO A C 1
ATOM 3077 O O . PRO A 1 400 ? -21.634 3.997 31.079 1.00 83.88 400 PRO A O 1
ATOM 3080 N N . PRO A 1 401 ? -21.762 5.714 29.613 1.00 81.06 401 PRO A N 1
ATOM 3081 C CA . PRO A 1 401 ? -22.317 4.910 28.535 1.00 81.06 401 PRO A CA 1
ATOM 3082 C C . PRO A 1 401 ? -21.329 3.823 28.110 1.00 81.06 401 PRO A C 1
ATOM 3084 O O . PRO A 1 401 ? -20.170 4.099 27.796 1.00 81.06 401 PRO A O 1
ATOM 3087 N N . ARG A 1 402 ? -21.794 2.570 28.068 1.00 79.75 402 ARG A N 1
ATOM 3088 C CA . ARG A 1 402 ? -20.980 1.450 27.585 1.00 79.75 402 ARG A CA 1
ATOM 3089 C C . ARG A 1 402 ? -20.838 1.538 26.071 1.00 79.75 402 ARG A C 1
ATOM 3091 O O . ARG A 1 402 ? -21.815 1.392 25.340 1.00 79.75 402 ARG A O 1
ATOM 3098 N N . LYS A 1 403 ? -19.612 1.705 25.578 1.00 79.69 403 LYS A N 1
ATOM 3099 C CA . LYS A 1 403 ? -19.316 1.535 24.153 1.00 79.69 403 LYS A CA 1
ATOM 3100 C C . LYS A 1 403 ? -18.987 0.075 23.895 1.00 79.69 403 LYS A C 1
ATOM 3102 O O . LYS A 1 403 ? -17.840 -0.327 24.037 1.00 79.69 403 LYS A O 1
ATOM 3107 N N . VAL A 1 404 ? -19.982 -0.731 23.546 1.00 81.62 404 VAL A N 1
ATOM 3108 C CA . VAL A 1 404 ? -19.781 -2.151 23.223 1.00 81.62 404 VAL A CA 1
ATOM 3109 C C . VAL A 1 404 ? -19.595 -2.312 21.718 1.00 81.62 404 VAL A C 1
ATOM 3111 O O . VAL A 1 404 ? -20.293 -1.685 20.922 1.00 81.62 404 VAL A O 1
ATOM 3114 N N . ARG A 1 405 ? -18.642 -3.152 21.319 1.00 82.69 405 ARG A N 1
ATOM 3115 C CA . ARG A 1 405 ? -18.409 -3.547 19.934 1.00 82.69 405 ARG A CA 1
ATOM 3116 C C . ARG A 1 405 ? -18.648 -5.038 19.772 1.00 82.69 405 ARG A C 1
ATOM 3118 O O . ARG A 1 405 ? -18.071 -5.850 20.493 1.00 82.69 405 ARG A O 1
ATOM 3125 N N . GLU A 1 406 ? -19.461 -5.378 18.785 1.00 87.19 406 GLU A N 1
ATOM 3126 C CA . GLU A 1 406 ? -19.676 -6.752 18.351 1.00 87.19 406 GLU A CA 1
ATOM 3127 C C . GLU A 1 406 ? -18.556 -7.217 17.412 1.00 87.19 406 GLU A C 1
ATOM 3129 O O . GLU A 1 406 ? -18.029 -6.469 16.575 1.00 87.19 406 GLU A O 1
ATOM 3134 N N . PHE A 1 407 ? -18.196 -8.486 17.527 1.00 88.31 407 PHE A N 1
ATOM 3135 C CA . PHE A 1 407 ? -17.298 -9.144 16.599 1.00 88.31 407 PHE A CA 1
ATOM 3136 C C . PHE A 1 407 ? -17.640 -10.627 16.476 1.00 88.31 407 PHE A C 1
ATOM 3138 O O . PHE A 1 407 ? -18.310 -11.222 17.316 1.00 88.31 407 PHE A O 1
ATOM 3145 N N . ARG A 1 408 ? -17.165 -11.238 15.398 1.00 89.00 408 ARG A N 1
ATOM 3146 C CA . ARG A 1 408 ? -17.281 -12.670 15.153 1.00 89.00 408 ARG A CA 1
ATOM 3147 C C . ARG A 1 408 ? -15.928 -13.218 14.752 1.00 89.00 408 ARG A C 1
ATOM 3149 O O . ARG A 1 408 ? -15.222 -12.613 13.948 1.00 89.00 408 ARG A O 1
ATOM 3156 N N . VAL A 1 409 ? -15.570 -14.371 15.295 1.00 89.88 409 VAL A N 1
ATOM 3157 C CA . VAL A 1 409 ? -14.331 -15.052 14.927 1.00 89.88 409 VAL A CA 1
ATOM 3158 C C . VAL A 1 409 ? -14.636 -16.114 13.878 1.00 89.88 409 VAL A C 1
ATOM 3160 O O . VAL A 1 409 ? -15.542 -16.929 14.038 1.00 89.88 409 VAL A O 1
ATOM 3163 N N . VAL A 1 410 ? -13.890 -16.103 12.781 1.00 91.38 410 VAL A N 1
ATOM 3164 C CA . VAL A 1 410 ? -14.083 -17.025 11.661 1.00 91.38 410 VAL A CA 1
ATOM 3165 C C . VAL A 1 410 ? -12.765 -17.707 11.343 1.00 91.38 410 VAL A C 1
ATOM 3167 O O . VAL A 1 410 ? -11.741 -17.042 11.206 1.00 91.38 410 VAL A O 1
ATOM 3170 N N . LYS A 1 411 ? -12.783 -19.030 11.188 1.00 92.19 411 LYS A N 1
ATOM 3171 C CA . LYS A 1 411 ? -11.656 -19.760 10.615 1.00 92.19 411 LYS A CA 1
ATOM 3172 C C . LYS A 1 411 ? -11.821 -19.902 9.115 1.00 92.19 411 LYS A C 1
ATOM 3174 O O . LYS A 1 411 ? -12.920 -20.167 8.620 1.00 92.19 411 LYS A O 1
ATOM 3179 N N . PHE A 1 412 ? -10.725 -19.737 8.386 1.00 91.44 412 PHE A N 1
ATOM 3180 C CA . PHE A 1 412 ? -10.719 -19.933 6.943 1.00 91.44 412 PHE A CA 1
ATOM 3181 C C . PHE A 1 412 ? -9.417 -20.563 6.453 1.00 91.44 412 PHE A C 1
ATOM 3183 O O . PHE A 1 412 ? -8.377 -20.512 7.114 1.00 91.44 412 PHE A O 1
ATOM 3190 N N . ARG A 1 413 ? -9.484 -21.125 5.244 1.00 89.19 413 ARG A N 1
ATOM 3191 C CA . ARG A 1 413 ? -8.332 -21.617 4.480 1.00 89.19 413 ARG A CA 1
ATOM 3192 C C . ARG A 1 413 ? -8.222 -20.914 3.130 1.00 89.19 413 ARG A C 1
ATOM 3194 O O . ARG A 1 413 ? -9.196 -20.341 2.644 1.00 89.19 413 ARG A O 1
ATOM 3201 N N . ASP A 1 414 ? -7.045 -20.992 2.518 1.00 89.12 414 ASP A N 1
ATOM 3202 C CA . ASP A 1 414 ? -6.816 -20.493 1.159 1.00 89.12 414 ASP A CA 1
ATOM 3203 C C . ASP A 1 414 ? -7.656 -21.297 0.153 1.00 89.12 414 ASP A C 1
ATOM 3205 O O . ASP A 1 414 ? -7.549 -22.526 0.076 1.00 89.12 414 ASP A O 1
ATOM 3209 N N . ALA A 1 415 ? -8.505 -20.606 -0.607 1.00 87.38 415 ALA A N 1
ATOM 3210 C CA . ALA A 1 415 ? -9.379 -21.217 -1.603 1.00 87.38 415 ALA A CA 1
ATOM 3211 C C . ALA A 1 415 ? -8.622 -21.697 -2.850 1.00 87.38 415 ALA A C 1
ATOM 3213 O O . ALA A 1 415 ? -9.128 -22.527 -3.604 1.00 87.38 415 ALA A O 1
ATOM 3214 N N . ARG A 1 416 ? -7.425 -21.149 -3.097 1.00 85.31 416 ARG A N 1
ATOM 3215 C CA . ARG A 1 416 ? -6.605 -21.464 -4.275 1.00 85.31 416 ARG A CA 1
ATOM 3216 C C . ARG A 1 416 ? -5.815 -22.751 -4.106 1.00 85.31 416 ARG A C 1
ATOM 3218 O O . ARG A 1 416 ? -5.291 -23.278 -5.087 1.00 85.31 416 ARG A O 1
ATOM 3225 N N . LEU A 1 417 ? -5.708 -23.245 -2.877 1.00 82.50 417 LEU A N 1
ATOM 3226 C CA . LEU A 1 417 ? -5.118 -24.542 -2.601 1.00 82.50 417 LEU A CA 1
ATOM 3227 C C . LEU A 1 417 ? -6.171 -25.646 -2.791 1.00 82.50 417 LEU A C 1
ATOM 3229 O O . LEU A 1 417 ? -7.334 -25.454 -2.414 1.00 82.50 417 LEU A O 1
ATOM 3233 N N . PRO A 1 418 ? -5.782 -26.812 -3.341 1.00 77.44 418 PRO A N 1
ATOM 3234 C CA . PRO A 1 418 ? -6.671 -27.962 -3.376 1.00 77.44 418 PRO A CA 1
ATOM 3235 C C . PRO A 1 418 ? -7.116 -28.371 -1.959 1.00 77.44 418 PRO A C 1
ATOM 3237 O O . PRO A 1 418 ? -6.550 -27.915 -0.965 1.00 77.44 418 PRO A O 1
ATOM 3240 N N . PRO A 1 419 ? -8.149 -29.218 -1.825 1.00 72.50 419 PRO A N 1
ATOM 3241 C CA . PRO A 1 419 ? -8.530 -29.758 -0.527 1.00 72.50 419 PRO A CA 1
ATOM 3242 C C . PRO A 1 419 ? -7.323 -30.417 0.164 1.00 72.50 419 PRO A C 1
ATOM 3244 O O . PRO A 1 419 ? -6.519 -31.069 -0.515 1.00 72.50 419 PRO A O 1
ATOM 3247 N N . PRO A 1 420 ? -7.166 -30.249 1.489 1.00 69.06 420 PRO A N 1
ATOM 3248 C CA . PRO A 1 420 ? -6.049 -30.847 2.203 1.00 69.06 420 PRO A CA 1
ATOM 3249 C C . PRO A 1 420 ? -6.091 -32.379 2.064 1.00 69.06 420 PRO A C 1
ATOM 3251 O O . PRO A 1 420 ? -7.175 -32.968 2.104 1.00 69.06 420 PRO A O 1
ATOM 3254 N N . PRO A 1 421 ? -4.933 -33.045 1.909 1.00 70.31 421 PRO A N 1
ATOM 3255 C CA . PRO A 1 421 ? -4.882 -34.502 1.920 1.00 70.31 421 PRO A CA 1
ATOM 3256 C C . PRO A 1 421 ? -5.331 -35.042 3.292 1.00 70.31 421 PRO A C 1
ATOM 3258 O O . PRO A 1 421 ? -5.122 -34.360 4.301 1.00 70.31 421 PRO A O 1
ATOM 3261 N N . PRO A 1 422 ? -5.922 -36.252 3.357 1.00 68.81 422 PRO A N 1
ATOM 3262 C CA . PRO A 1 422 ? -6.396 -36.845 4.607 1.00 68.81 422 PRO A CA 1
ATOM 3263 C C . PRO A 1 422 ? -5.278 -36.901 5.658 1.00 68.81 422 PRO A C 1
ATOM 3265 O O . PRO A 1 422 ? -4.121 -37.160 5.325 1.00 68.81 422 PRO A O 1
ATOM 3268 N N . ALA A 1 423 ? -5.631 -36.673 6.930 1.00 58.72 423 ALA A N 1
ATOM 3269 C CA . ALA A 1 423 ? -4.696 -36.475 8.048 1.00 58.72 423 ALA A CA 1
ATOM 3270 C C . ALA A 1 423 ? -3.599 -37.558 8.168 1.00 58.72 423 ALA A C 1
ATOM 3272 O O . ALA A 1 423 ? -2.472 -37.255 8.560 1.00 58.72 423 ALA A O 1
ATOM 3273 N N . ALA A 1 424 ? -3.889 -38.794 7.746 1.00 50.00 424 ALA A N 1
ATOM 3274 C CA . ALA A 1 424 ? -2.938 -39.907 7.717 1.00 50.00 424 ALA A CA 1
ATOM 3275 C C . ALA A 1 424 ? -1.720 -39.672 6.793 1.00 50.00 424 ALA A C 1
ATOM 3277 O O . ALA A 1 424 ? -0.634 -40.173 7.068 1.00 50.00 424 ALA A O 1
ATOM 3278 N N . ALA A 1 425 ? -1.862 -38.877 5.727 1.00 52.28 425 ALA A N 1
ATOM 3279 C CA . ALA A 1 425 ? -0.780 -38.572 4.786 1.00 52.28 425 ALA A CA 1
ATOM 3280 C C . ALA A 1 425 ? 0.099 -37.381 5.221 1.00 52.28 425 ALA A C 1
ATOM 3282 O O . ALA A 1 425 ? 1.147 -37.136 4.625 1.00 52.28 425 ALA A O 1
ATOM 3283 N N . GLN A 1 426 ? -0.311 -36.622 6.244 1.00 51.69 426 GLN A N 1
ATOM 3284 C CA . GLN A 1 426 ? 0.436 -35.457 6.736 1.00 51.69 426 GLN A CA 1
ATOM 3285 C C . GLN A 1 426 ? 1.453 -35.816 7.835 1.00 51.69 426 GLN A C 1
ATOM 3287 O O . GLN A 1 426 ? 2.385 -35.048 8.073 1.00 51.69 426 GLN A O 1
ATOM 3292 N N . GLN A 1 427 ? 1.326 -36.991 8.465 1.00 47.66 427 GLN A N 1
ATOM 3293 C CA . GLN A 1 427 ? 2.193 -37.436 9.567 1.00 47.66 427 GLN A CA 1
ATOM 3294 C C . GLN A 1 427 ? 3.457 -38.204 9.122 1.00 47.66 427 GLN A C 1
ATOM 3296 O O . GLN A 1 427 ? 4.295 -38.530 9.956 1.00 47.66 427 GLN A O 1
ATOM 3301 N N . SER A 1 428 ? 3.669 -38.456 7.824 1.00 43.53 428 SER A N 1
ATOM 3302 C CA . SER A 1 428 ? 4.750 -39.340 7.347 1.00 43.53 428 SER A CA 1
ATOM 3303 C C . SER A 1 428 ? 6.100 -38.661 7.037 1.00 43.53 428 SER A C 1
ATOM 3305 O O . SER A 1 428 ? 6.861 -39.188 6.230 1.00 43.53 428 SER A O 1
ATOM 3307 N N . ASN A 1 429 ? 6.426 -37.497 7.613 1.00 48.50 429 ASN A N 1
ATOM 3308 C CA . ASN A 1 429 ? 7.682 -36.777 7.307 1.00 48.50 429 ASN A CA 1
ATOM 3309 C C . ASN A 1 429 ? 8.542 -36.481 8.550 1.00 48.50 429 ASN A C 1
ATOM 3311 O O . ASN A 1 429 ? 9.066 -35.378 8.713 1.00 48.50 429 ASN A O 1
ATOM 3315 N N . GLY A 1 430 ? 8.717 -37.480 9.415 1.00 45.25 430 GLY A N 1
ATOM 3316 C CA . GLY A 1 430 ? 9.762 -37.485 10.440 1.00 45.25 430 GLY A CA 1
ATOM 3317 C C . GLY A 1 430 ? 10.968 -38.313 9.989 1.00 45.25 430 GLY A C 1
ATOM 3318 O O . GLY A 1 430 ? 10.816 -39.495 9.714 1.00 45.25 430 GLY A O 1
ATOM 3319 N N . ASN A 1 431 ? 12.153 -37.694 9.973 1.00 40.34 431 ASN A N 1
ATOM 3320 C CA . ASN A 1 431 ? 13.493 -38.307 9.876 1.00 40.34 431 ASN A CA 1
ATOM 3321 C C . ASN A 1 431 ? 14.078 -38.638 8.489 1.00 40.34 431 ASN A C 1
ATOM 3323 O O . ASN A 1 431 ? 14.698 -39.680 8.300 1.00 40.34 431 ASN A O 1
ATOM 3327 N N . GLY A 1 432 ? 14.015 -37.693 7.547 1.00 42.28 432 GLY A N 1
ATOM 3328 C CA . GLY A 1 432 ? 14.890 -37.691 6.368 1.00 42.28 432 GLY A CA 1
ATOM 3329 C C . GLY A 1 432 ? 15.709 -36.404 6.288 1.00 42.28 432 GLY A C 1
ATOM 3330 O O . GLY A 1 432 ? 15.131 -35.320 6.232 1.00 42.28 432 GLY A O 1
ATOM 3331 N N . ALA A 1 433 ? 17.041 -36.511 6.252 1.00 42.56 433 ALA A N 1
ATOM 3332 C CA . ALA A 1 433 ? 17.990 -35.412 6.034 1.00 42.56 433 ALA A CA 1
ATOM 3333 C C . ALA A 1 433 ? 17.953 -34.888 4.577 1.00 42.56 433 ALA A C 1
ATOM 3335 O O . ALA A 1 433 ? 18.962 -34.850 3.880 1.00 42.56 433 ALA A O 1
ATOM 3336 N N . GLY A 1 434 ? 16.764 -34.520 4.100 1.00 49.19 434 GLY A N 1
ATOM 3337 C CA . GLY A 1 434 ? 16.528 -33.881 2.808 1.00 49.19 434 GLY A CA 1
ATOM 3338 C C . GLY A 1 434 ? 15.957 -32.468 2.977 1.00 49.19 434 GLY A C 1
ATOM 3339 O O . GLY A 1 434 ? 15.519 -32.099 4.071 1.00 49.19 434 GLY A O 1
ATOM 3340 N N . PRO A 1 435 ? 15.932 -31.647 1.912 1.00 51.12 435 PRO A N 1
ATOM 3341 C CA . PRO A 1 435 ? 15.331 -30.319 1.970 1.00 51.12 435 PRO A CA 1
ATOM 3342 C C . PRO A 1 435 ? 13.854 -30.436 2.375 1.00 51.12 435 PRO A C 1
ATOM 3344 O O . PRO A 1 435 ? 13.065 -31.091 1.691 1.00 51.12 435 PRO A O 1
ATOM 3347 N N . LYS A 1 436 ? 13.482 -29.810 3.503 1.00 59.12 436 LYS A N 1
ATOM 3348 C CA . LYS A 1 436 ? 12.109 -29.811 4.036 1.00 59.12 436 LYS A CA 1
ATOM 3349 C C . LYS A 1 436 ? 11.121 -29.419 2.929 1.00 59.12 436 LYS A C 1
ATOM 3351 O O . LYS A 1 436 ? 11.188 -28.306 2.400 1.00 59.12 436 LYS A O 1
ATOM 3356 N N . LYS A 1 437 ? 10.205 -30.325 2.567 1.00 66.50 437 LYS A N 1
ATOM 3357 C CA . LYS A 1 437 ? 9.127 -30.036 1.608 1.00 66.50 437 LYS A CA 1
ATOM 3358 C C . LYS A 1 437 ? 8.247 -28.914 2.172 1.00 66.50 437 LYS A C 1
ATOM 3360 O O . LYS A 1 437 ? 7.848 -28.965 3.331 1.00 66.50 437 LYS A O 1
ATOM 3365 N N . LYS A 1 438 ? 7.965 -27.898 1.352 1.00 77.62 438 LYS A N 1
ATOM 3366 C CA . LYS A 1 438 ? 7.089 -26.770 1.712 1.00 77.62 438 LYS A CA 1
ATOM 3367 C C . LYS A 1 438 ? 5.681 -27.297 1.994 1.00 77.62 438 LYS A C 1
ATOM 3369 O O . LYS A 1 438 ? 5.148 -28.018 1.154 1.00 77.62 438 LYS A O 1
ATOM 3374 N N . ASN A 1 439 ? 5.082 -26.916 3.121 1.00 79.88 439 ASN A N 1
ATOM 3375 C CA . ASN A 1 439 ? 3.728 -27.335 3.477 1.00 79.88 439 ASN A CA 1
ATOM 3376 C C . ASN A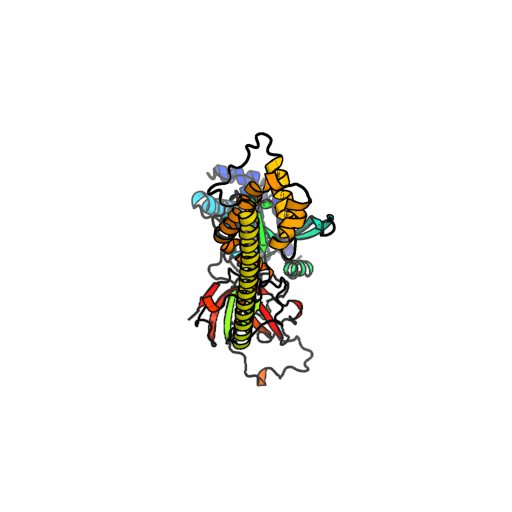 1 439 ? 2.754 -26.151 3.331 1.00 79.88 439 ASN A C 1
ATOM 3378 O O . ASN A 1 439 ? 2.715 -25.286 4.205 1.00 79.88 439 ASN A O 1
ATOM 3382 N N . PRO A 1 440 ? 1.974 -26.076 2.238 1.00 76.19 440 PRO A N 1
ATOM 3383 C CA . PRO A 1 440 ? 1.038 -24.975 2.025 1.00 76.19 440 PRO A CA 1
ATOM 3384 C C . PRO A 1 440 ? -0.192 -25.041 2.947 1.00 76.19 440 PRO A C 1
ATOM 3386 O O . PRO A 1 440 ? -0.864 -24.028 3.103 1.00 76.19 440 PRO A O 1
ATOM 3389 N N . TYR A 1 441 ? -0.452 -26.190 3.582 1.00 79.50 441 TYR A N 1
ATOM 3390 C CA . TYR A 1 441 ? -1.589 -26.421 4.483 1.00 79.50 441 TYR A CA 1
ATOM 3391 C C . TYR A 1 441 ? -1.229 -26.308 5.964 1.00 79.50 441 TYR A C 1
ATOM 3393 O O . TYR A 1 441 ? -2.063 -26.606 6.809 1.00 79.50 441 TYR A O 1
ATOM 3401 N N . ALA A 1 442 ? 0.013 -25.941 6.298 1.00 79.12 442 ALA A N 1
ATOM 3402 C CA . ALA A 1 442 ? 0.460 -25.952 7.689 1.00 79.12 442 ALA A CA 1
ATOM 3403 C C . ALA A 1 442 ? -0.313 -24.951 8.557 1.00 79.12 442 ALA A C 1
ATOM 3405 O O . ALA A 1 442 ? -0.536 -25.200 9.734 1.00 79.12 442 ALA A O 1
ATOM 3406 N N . ARG A 1 443 ? -0.699 -23.812 7.981 1.00 83.56 443 ARG A N 1
ATOM 3407 C CA . ARG A 1 443 ? -1.290 -22.704 8.724 1.00 83.56 443 ARG A CA 1
ATOM 3408 C C . ARG A 1 443 ? -2.796 -22.632 8.515 1.00 83.56 443 ARG A C 1
ATOM 3410 O O . ARG A 1 443 ? -3.255 -22.610 7.372 1.00 83.56 443 ARG A O 1
ATOM 3417 N N . GLU A 1 444 ? -3.528 -22.503 9.612 1.00 83.44 444 GLU A N 1
ATOM 3418 C CA . GLU A 1 444 ? -4.922 -22.056 9.615 1.00 83.44 444 GLU A CA 1
ATOM 3419 C C . GLU A 1 444 ? -4.985 -20.571 9.981 1.00 83.44 444 GLU A C 1
ATOM 3421 O O . GLU A 1 444 ? -4.029 -20.013 10.522 1.00 83.44 444 GLU A O 1
ATOM 3426 N N . VAL A 1 445 ? -6.097 -19.905 9.668 1.00 87.25 445 VAL A N 1
ATOM 3427 C CA . VAL A 1 445 ? -6.305 -18.504 10.054 1.00 87.25 445 VAL A CA 1
ATOM 3428 C C . VAL A 1 445 ? -7.468 -18.373 11.003 1.00 87.25 445 VAL A C 1
ATOM 3430 O O . VAL A 1 445 ? -8.533 -18.928 10.748 1.00 87.25 445 VAL A O 1
ATOM 3433 N N . LEU A 1 446 ? -7.264 -17.564 12.034 1.00 91.12 446 LEU A N 1
ATOM 3434 C CA . LEU A 1 446 ? -8.291 -17.001 12.886 1.00 91.12 446 LEU A CA 1
ATOM 3435 C C . LEU A 1 446 ? -8.542 -15.551 12.457 1.00 91.12 446 LEU A C 1
ATOM 3437 O O . LEU A 1 446 ? -7.676 -14.691 12.604 1.00 91.12 446 LEU A O 1
ATOM 3441 N N . LEU A 1 447 ? -9.709 -15.276 11.884 1.00 91.25 447 LEU A N 1
ATOM 3442 C CA . LEU A 1 447 ? -10.098 -13.946 11.434 1.00 91.25 447 LEU A CA 1
ATOM 3443 C C . LEU A 1 447 ? -11.113 -13.332 12.392 1.00 91.25 447 LEU A C 1
ATOM 3445 O O . LEU A 1 447 ? -12.251 -13.789 12.478 1.00 91.25 447 LEU A O 1
ATOM 3449 N N . THR A 1 448 ? -10.716 -12.252 13.053 1.00 90.56 448 THR A N 1
ATOM 3450 C CA . THR A 1 448 ? -11.613 -11.418 13.853 1.00 90.56 448 THR A CA 1
ATOM 3451 C C . THR A 1 448 ? -12.340 -10.437 12.939 1.00 90.56 448 THR A C 1
ATOM 3453 O O . THR A 1 448 ? -11.752 -9.473 12.440 1.00 90.56 448 THR A O 1
ATOM 3456 N N . VAL A 1 449 ? -13.624 -10.694 12.709 1.00 89.19 449 VAL A N 1
ATOM 3457 C CA . VAL A 1 449 ? -14.530 -9.848 11.933 1.00 89.19 449 VAL A CA 1
ATOM 3458 C C . VAL A 1 449 ? -15.247 -8.907 12.885 1.00 89.19 449 VAL A C 1
ATOM 3460 O O . VAL A 1 449 ? -16.145 -9.318 13.612 1.00 89.19 449 VAL A O 1
ATOM 3463 N N . TYR A 1 450 ? -14.848 -7.643 12.895 1.00 86.50 450 TYR A N 1
ATOM 3464 C CA . TYR A 1 450 ? -15.578 -6.625 13.640 1.00 86.50 450 TYR A CA 1
ATOM 3465 C C . TYR A 1 450 ? -16.846 -6.185 12.912 1.00 86.50 450 TYR A C 1
ATOM 3467 O O . TYR A 1 450 ? -16.881 -6.210 11.680 1.00 86.50 450 TYR A O 1
ATOM 3475 N N . ASP A 1 451 ? -17.837 -5.720 13.677 1.00 79.38 451 ASP A N 1
ATOM 3476 C CA . ASP A 1 451 ? -19.108 -5.191 13.160 1.00 79.38 451 ASP A CA 1
ATOM 3477 C C . ASP A 1 451 ? -19.843 -6.243 12.296 1.00 79.38 451 ASP A C 1
ATOM 3479 O O . ASP A 1 451 ? -20.419 -5.952 11.242 1.00 79.38 451 ASP A O 1
ATOM 3483 N N . ALA A 1 452 ? -19.743 -7.508 12.730 1.00 74.50 452 ALA A N 1
ATOM 3484 C CA . ALA A 1 452 ? -20.190 -8.689 11.999 1.00 74.50 452 ALA A CA 1
ATOM 3485 C C . ALA A 1 452 ? -21.711 -8.741 11.786 1.00 74.50 452 ALA A C 1
ATOM 3487 O O . ALA A 1 452 ? -22.153 -9.409 10.851 1.00 74.50 452 ALA A O 1
ATOM 3488 N N . GLY A 1 453 ? -22.507 -8.012 12.575 1.00 66.31 453 GLY A N 1
ATOM 3489 C CA . GLY A 1 453 ? -23.950 -7.895 12.382 1.00 66.31 453 GLY A CA 1
ATOM 3490 C C . GLY A 1 453 ? -24.313 -7.317 11.012 1.00 66.31 453 GLY A C 1
ATOM 3491 O O . GLY A 1 453 ? -25.316 -7.713 10.425 1.00 66.31 453 GLY A O 1
ATOM 3492 N N . LYS A 1 454 ? -23.444 -6.483 10.417 1.00 70.94 454 LYS A N 1
ATOM 3493 C CA . LYS A 1 454 ? -23.643 -5.942 9.056 1.00 70.94 454 LYS A CA 1
ATOM 3494 C C . LYS A 1 454 ? -23.507 -6.985 7.945 1.00 70.94 454 LYS A C 1
ATOM 3496 O O . LYS A 1 454 ? -24.039 -6.780 6.860 1.00 70.94 454 LYS A O 1
ATOM 3501 N N . LEU A 1 455 ? -22.768 -8.066 8.193 1.00 70.00 455 LEU A N 1
ATOM 3502 C CA . LEU A 1 455 ? -22.563 -9.166 7.241 1.00 70.00 455 LEU A CA 1
ATOM 3503 C C . LEU A 1 455 ? -23.661 -10.240 7.338 1.00 70.00 455 LEU A C 1
ATOM 3505 O O . LEU A 1 455 ? -23.738 -11.111 6.471 1.00 70.00 455 LEU A O 1
ATOM 3509 N N . GLY A 1 456 ? -24.512 -10.171 8.369 1.00 68.44 456 GLY A N 1
ATOM 3510 C CA . GLY A 1 456 ? -25.668 -11.047 8.556 1.00 68.44 456 GLY A CA 1
ATOM 3511 C C . GLY A 1 456 ? -25.346 -12.541 8.424 1.00 68.44 456 GLY A C 1
ATOM 3512 O O . GLY A 1 456 ? -24.318 -13.035 8.901 1.00 68.44 456 GLY A O 1
ATOM 3513 N N . ASP A 1 457 ? -26.236 -13.254 7.734 1.00 70.56 457 ASP A N 1
ATOM 3514 C CA . ASP A 1 457 ? -26.173 -14.701 7.497 1.00 70.56 457 ASP A CA 1
ATOM 3515 C C . ASP A 1 457 ? -25.283 -15.108 6.314 1.00 70.56 457 ASP A C 1
ATOM 3517 O O . ASP A 1 457 ? -25.286 -16.277 5.910 1.00 70.56 457 ASP A O 1
ATOM 3521 N N . GLU A 1 458 ? -24.544 -14.179 5.701 1.00 79.00 458 GLU A N 1
ATOM 3522 C CA . GLU A 1 458 ? -23.696 -14.515 4.556 1.00 79.00 458 GLU A CA 1
ATOM 3523 C C . GLU A 1 458 ? -22.472 -15.335 4.966 1.00 79.00 458 GLU A C 1
ATOM 3525 O O . GLU A 1 458 ? -22.028 -16.197 4.201 1.00 79.00 458 GLU A O 1
ATOM 3530 N N . LEU A 1 459 ? -21.962 -15.112 6.180 1.00 82.56 459 LEU A N 1
ATOM 3531 C CA . LEU A 1 459 ? -20.821 -15.822 6.755 1.00 82.56 459 LEU A CA 1
ATOM 3532 C C . LEU A 1 459 ? -21.232 -17.236 7.186 1.00 82.56 459 LEU A C 1
ATOM 3534 O O . LEU A 1 459 ? -21.532 -17.482 8.352 1.00 82.56 459 LEU A O 1
ATOM 3538 N N . ARG A 1 460 ? -21.237 -18.169 6.230 1.00 85.50 460 ARG A N 1
ATOM 3539 C CA . ARG A 1 460 ? -21.517 -19.596 6.456 1.00 85.50 460 ARG A CA 1
ATOM 3540 C C . ARG A 1 460 ? -20.301 -20.455 6.152 1.00 85.50 460 ARG A C 1
ATOM 3542 O O . ARG A 1 460 ? -19.518 -20.145 5.253 1.00 85.50 460 ARG A O 1
ATOM 3549 N N . GLU A 1 461 ? -20.182 -21.561 6.873 1.00 89.94 461 GLU A N 1
ATOM 3550 C CA . GLU A 1 461 ? -19.155 -22.571 6.622 1.00 89.94 461 GLU A CA 1
ATOM 3551 C C . GLU A 1 461 ? -19.248 -23.099 5.180 1.00 89.94 461 GLU A C 1
ATOM 3553 O O . GLU A 1 461 ? -20.330 -23.242 4.610 1.00 89.94 461 GLU A O 1
ATOM 3558 N N . GLY A 1 462 ? -18.095 -23.326 4.556 1.00 87.25 462 GLY A N 1
ATOM 3559 C CA . GLY A 1 462 ? -17.966 -23.795 3.177 1.00 87.25 462 GLY A CA 1
ATOM 3560 C C . GLY A 1 462 ? -18.072 -22.712 2.099 1.00 87.25 462 GLY A C 1
ATOM 3561 O O . GLY A 1 462 ? -17.676 -22.968 0.962 1.00 87.25 462 GLY A O 1
ATOM 3562 N N . ARG A 1 463 ? -18.543 -21.497 2.414 1.00 89.50 463 ARG A N 1
ATOM 3563 C CA . ARG A 1 463 ? -18.634 -20.416 1.419 1.00 89.50 463 ARG A CA 1
ATOM 3564 C C . ARG A 1 463 ? -17.272 -19.817 1.082 1.00 89.50 463 ARG A C 1
ATOM 3566 O O . ARG A 1 463 ? -16.397 -19.684 1.943 1.00 89.50 463 ARG A O 1
ATOM 3573 N N . ARG A 1 464 ? -17.120 -19.423 -0.185 1.00 92.31 464 ARG A N 1
ATOM 3574 C CA . ARG A 1 464 ? -15.919 -18.787 -0.724 1.00 92.31 464 ARG A CA 1
ATOM 3575 C C . ARG A 1 464 ? -16.110 -17.281 -0.850 1.00 92.31 464 ARG A C 1
ATOM 3577 O O . ARG A 1 464 ? -17.121 -16.814 -1.370 1.00 92.31 464 ARG A O 1
ATOM 3584 N N . PHE A 1 465 ? -15.108 -16.525 -0.424 1.00 92.62 465 PHE A N 1
ATOM 3585 C CA . PHE A 1 465 ? -15.101 -15.072 -0.498 1.00 92.62 465 PHE A CA 1
ATOM 3586 C C . PHE A 1 465 ? -13.775 -14.555 -1.030 1.00 92.62 465 PHE A C 1
ATOM 3588 O O . PHE A 1 465 ? -12.706 -15.079 -0.726 1.00 92.62 465 PHE A O 1
ATOM 3595 N N . LEU A 1 466 ? -13.853 -13.457 -1.767 1.00 92.94 466 LEU A N 1
ATOM 3596 C CA . LEU A 1 466 ? -12.725 -12.579 -2.001 1.00 92.94 466 LEU A CA 1
ATOM 3597 C C . LEU A 1 466 ? -12.786 -11.450 -0.967 1.00 92.94 466 LEU A C 1
ATOM 3599 O O . LEU A 1 466 ? -13.732 -10.659 -0.967 1.00 92.94 466 LEU A O 1
ATOM 3603 N N . VAL A 1 467 ? -11.797 -11.396 -0.079 1.00 93.50 467 VAL A N 1
ATOM 3604 C CA . VAL A 1 467 ? -11.763 -10.465 1.056 1.00 93.50 467 VAL A CA 1
ATOM 3605 C C . VAL A 1 467 ? -10.638 -9.462 0.863 1.00 93.50 467 VAL A C 1
ATOM 3607 O O . VAL A 1 467 ? -9.496 -9.846 0.598 1.00 93.50 467 VAL A O 1
ATOM 3610 N N . THR A 1 468 ? -10.954 -8.173 0.982 1.00 93.94 468 THR A N 1
ATOM 3611 C CA . THR A 1 468 ? -9.977 -7.087 0.833 1.00 93.94 468 THR A CA 1
ATOM 3612 C C . THR A 1 468 ? -9.531 -6.530 2.179 1.00 93.94 468 THR A C 1
ATOM 3614 O O . THR A 1 468 ? -10.304 -6.490 3.132 1.00 93.94 468 THR A O 1
ATOM 3617 N N . ASN A 1 469 ? -8.312 -5.997 2.232 1.00 93.00 469 ASN A N 1
ATOM 3618 C CA . ASN A 1 469 ? -7.818 -5.158 3.332 1.00 93.00 469 ASN A CA 1
ATOM 3619 C C . ASN A 1 469 ? -7.892 -5.827 4.718 1.00 93.00 469 ASN A C 1
ATOM 3621 O O . ASN A 1 469 ? -8.467 -5.274 5.656 1.00 93.00 469 ASN A O 1
ATOM 3625 N N . LEU A 1 470 ? -7.290 -7.009 4.855 1.00 93.69 470 LEU A N 1
ATOM 3626 C CA . LEU A 1 470 ? -7.106 -7.679 6.146 1.00 93.69 470 LEU A CA 1
ATOM 3627 C C . LEU A 1 470 ? -5.814 -7.211 6.818 1.00 93.69 470 LEU A C 1
ATOM 3629 O O . LEU A 1 470 ? -4.833 -6.903 6.142 1.00 93.69 470 LEU A O 1
ATOM 3633 N N . MET A 1 471 ? -5.783 -7.177 8.149 1.00 92.50 471 MET A N 1
ATOM 3634 C CA . MET A 1 471 ? -4.602 -6.757 8.903 1.00 92.50 471 MET A CA 1
ATOM 3635 C C . MET A 1 471 ? -4.085 -7.881 9.811 1.00 92.50 471 MET A C 1
ATOM 3637 O O . MET A 1 471 ? -4.882 -8.494 10.517 1.00 92.50 471 MET A O 1
ATOM 3641 N N . PRO A 1 472 ? -2.765 -8.145 9.840 1.00 91.88 472 PRO A N 1
ATOM 3642 C CA . PRO A 1 472 ? -2.156 -9.018 10.839 1.00 91.88 472 PRO A CA 1
ATOM 3643 C C . PRO A 1 472 ? -2.407 -8.537 12.272 1.00 91.88 472 PRO A C 1
ATOM 3645 O O . PRO A 1 472 ? -2.004 -7.424 12.629 1.00 91.88 472 PRO A O 1
ATOM 3648 N N . SER A 1 473 ? -3.012 -9.392 13.097 1.00 86.94 473 SER A N 1
ATOM 3649 C CA . SER A 1 473 ? -3.173 -9.211 14.544 1.00 86.94 473 SER A CA 1
ATOM 3650 C C . SER A 1 473 ? -2.290 -10.207 15.308 1.00 86.94 473 SER A C 1
ATOM 3652 O O . SER A 1 473 ? -1.734 -11.134 14.719 1.00 86.94 473 SER A O 1
ATOM 3654 N N . GLU A 1 474 ? -2.083 -9.970 16.609 1.00 82.69 474 GLU A N 1
ATOM 3655 C CA . GLU A 1 474 ? -1.349 -10.883 17.513 1.00 82.69 474 GLU A CA 1
ATOM 3656 C C . GLU A 1 474 ? -0.002 -11.366 16.943 1.00 82.69 474 GLU A C 1
ATOM 3658 O O . GLU A 1 474 ? 0.337 -12.547 16.948 1.00 82.69 474 GLU A O 1
ATOM 3663 N N . ARG A 1 475 ? 0.789 -10.4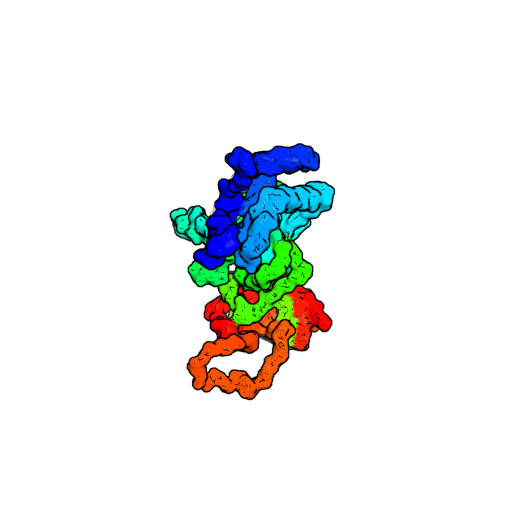21 16.421 1.00 81.12 475 ARG A N 1
ATOM 3664 C CA . ARG A 1 475 ? 2.019 -10.679 15.650 1.00 81.12 475 ARG A CA 1
ATOM 3665 C C . ARG A 1 475 ? 3.031 -11.599 16.347 1.00 81.12 475 ARG A C 1
ATOM 3667 O O . ARG A 1 475 ? 3.798 -12.269 15.663 1.00 81.12 475 ARG A O 1
ATOM 3674 N N . SER A 1 476 ? 3.048 -11.620 17.680 1.00 80.00 476 SER A N 1
ATOM 3675 C CA . SER A 1 476 ? 3.925 -12.466 18.500 1.00 80.00 476 SER A CA 1
ATOM 3676 C C . SER A 1 476 ? 3.527 -13.946 18.508 1.00 80.00 476 SER A C 1
ATOM 3678 O O . SER A 1 476 ? 4.383 -14.790 18.756 1.00 80.00 476 SER A O 1
ATOM 3680 N N . ALA A 1 477 ? 2.264 -14.275 18.221 1.00 82.06 477 ALA A N 1
ATOM 3681 C CA . ALA A 1 477 ? 1.760 -15.650 18.218 1.00 82.06 477 ALA A CA 1
ATOM 3682 C C . ALA A 1 477 ? 2.112 -16.420 16.930 1.00 82.06 477 ALA A C 1
ATOM 3684 O O . ALA A 1 477 ? 2.019 -17.647 16.881 1.00 82.06 477 ALA A O 1
ATOM 3685 N N . TRP A 1 478 ? 2.537 -15.716 15.876 1.00 86.06 478 TRP A N 1
ATOM 3686 C CA . TRP A 1 478 ? 2.758 -16.307 14.560 1.00 86.06 478 TRP A CA 1
ATOM 3687 C C . TRP A 1 478 ? 4.030 -17.163 14.528 1.00 86.06 478 TRP A C 1
ATOM 3689 O O . TRP A 1 478 ? 5.146 -16.661 14.675 1.00 86.06 478 TRP A O 1
ATOM 3699 N N . ARG A 1 479 ? 3.875 -18.458 14.237 1.00 84.50 479 ARG A N 1
ATOM 3700 C CA . ARG A 1 479 ? 5.002 -19.373 13.979 1.00 84.50 479 ARG A CA 1
ATOM 3701 C C . ARG A 1 479 ? 5.512 -19.289 12.536 1.00 84.50 479 ARG A C 1
ATOM 3703 O O . ARG A 1 479 ? 5.021 -18.514 11.707 1.00 84.50 479 ARG A O 1
ATOM 3710 N N . LYS A 1 480 ? 6.531 -20.089 12.200 1.00 82.25 480 LYS A N 1
ATOM 3711 C CA . LYS A 1 480 ? 7.133 -20.108 10.852 1.00 82.25 480 LYS A CA 1
ATOM 3712 C C . LYS A 1 480 ? 6.148 -20.599 9.779 1.00 82.25 480 LYS A C 1
ATOM 3714 O O . LYS A 1 480 ? 5.089 -21.141 10.072 1.00 82.25 480 LYS A O 1
ATOM 3719 N N . ALA A 1 481 ? 6.496 -20.369 8.511 1.00 78.50 481 ALA A N 1
ATOM 3720 C CA . ALA A 1 481 ? 5.632 -20.621 7.348 1.00 78.50 481 ALA A CA 1
ATOM 3721 C C . ALA A 1 481 ? 5.115 -22.060 7.226 1.00 78.50 481 ALA A C 1
ATOM 3723 O O . ALA A 1 481 ? 3.991 -22.264 6.785 1.00 78.50 481 ALA A O 1
ATOM 3724 N N . ASP A 1 482 ? 5.946 -23.031 7.599 1.00 79.31 482 ASP A N 1
ATOM 3725 C CA . ASP A 1 482 ? 5.678 -24.459 7.414 1.00 79.31 482 ASP A CA 1
ATOM 3726 C C . ASP A 1 482 ? 5.377 -25.180 8.745 1.00 79.31 482 ASP A C 1
ATOM 3728 O O . ASP A 1 482 ? 5.351 -26.407 8.790 1.00 79.31 482 ASP A O 1
ATOM 3732 N N . GLU A 1 483 ? 5.181 -24.432 9.835 1.00 79.94 483 GLU A N 1
ATOM 3733 C CA . GLU A 1 483 ? 4.832 -24.972 11.153 1.00 79.94 483 GLU A CA 1
ATOM 3734 C C . GLU A 1 483 ? 3.323 -24.870 11.382 1.00 79.94 483 GLU A C 1
ATOM 3736 O O . GLU A 1 483 ? 2.712 -23.862 11.024 1.00 79.94 483 GLU A O 1
ATOM 3741 N N . ALA A 1 484 ? 2.740 -25.903 11.997 1.00 77.06 484 ALA A N 1
ATOM 3742 C CA . ALA A 1 484 ? 1.331 -25.902 12.365 1.00 77.06 484 ALA A CA 1
ATOM 3743 C C . ALA A 1 484 ? 1.063 -24.826 13.425 1.00 77.06 484 ALA A C 1
ATOM 3745 O O . ALA A 1 484 ? 1.550 -24.924 14.559 1.00 77.06 484 ALA A O 1
ATOM 3746 N N . ALA A 1 485 ? 0.353 -23.775 13.019 1.00 78.44 485 ALA A N 1
ATOM 3747 C CA . ALA A 1 485 ? -0.041 -22.663 13.870 1.00 78.44 485 ALA A CA 1
ATOM 3748 C C . ALA A 1 485 ? -1.187 -21.865 13.252 1.00 78.44 485 ALA A C 1
ATOM 3750 O O . ALA A 1 485 ? -1.260 -21.709 12.028 1.00 78.44 485 ALA A O 1
ATOM 3751 N N . ASP A 1 486 ? -2.003 -21.297 14.133 1.00 82.62 486 ASP A N 1
ATOM 3752 C CA . ASP A 1 486 ? -3.042 -20.348 13.769 1.00 82.62 486 ASP A CA 1
ATOM 3753 C C . ASP A 1 486 ? -2.404 -18.967 13.545 1.00 82.62 486 ASP A C 1
ATOM 3755 O O . ASP A 1 486 ? -1.597 -18.480 14.341 1.00 82.62 486 ASP A O 1
ATOM 3759 N N . ILE A 1 487 ? -2.736 -18.350 12.415 1.00 88.88 487 ILE A N 1
ATOM 3760 C CA . ILE A 1 487 ? -2.421 -16.958 12.105 1.00 88.88 487 ILE A CA 1
ATOM 3761 C C . ILE A 1 487 ? -3.621 -16.111 12.515 1.00 88.88 487 ILE A C 1
ATOM 3763 O O . ILE A 1 487 ? -4.726 -16.368 12.044 1.00 88.88 487 ILE A O 1
ATOM 3767 N N . SER A 1 488 ? -3.413 -15.057 13.296 1.00 91.00 488 SER A N 1
ATOM 3768 C CA . SER A 1 488 ? -4.489 -14.120 13.634 1.00 91.00 488 SER A CA 1
ATOM 3769 C C . SER A 1 488 ? -4.535 -12.955 12.638 1.00 91.00 488 SER A C 1
ATOM 3771 O O . SER A 1 488 ? -3.545 -12.247 12.432 1.00 91.00 488 SER A O 1
ATOM 3773 N N . LEU A 1 489 ? -5.689 -12.749 12.003 1.00 92.56 489 LEU A N 1
ATOM 3774 C CA . LEU A 1 489 ? -5.997 -11.590 11.163 1.00 92.56 489 LEU A CA 1
ATOM 3775 C C . LEU A 1 489 ? -7.214 -10.852 11.727 1.00 92.56 489 LEU A C 1
ATOM 3777 O O . LEU A 1 489 ? -8.053 -11.435 12.411 1.00 92.56 489 LEU A O 1
ATOM 3781 N N . CYS A 1 490 ? -7.361 -9.574 11.395 1.00 92.12 490 CYS A N 1
ATOM 3782 C CA . CYS A 1 490 ? -8.562 -8.810 11.707 1.00 92.12 490 CYS A CA 1
ATOM 3783 C C . CYS A 1 490 ? -9.051 -7.970 10.523 1.00 92.12 490 CYS A C 1
ATOM 3785 O O . CYS A 1 490 ? -8.280 -7.600 9.629 1.00 92.12 490 CYS A O 1
ATOM 3787 N N . THR A 1 491 ? -10.353 -7.683 10.515 1.00 91.88 491 THR A N 1
ATOM 3788 C CA . THR A 1 491 ? -10.962 -6.783 9.534 1.00 91.88 491 THR A CA 1
ATOM 3789 C C . THR A 1 491 ? -10.716 -5.320 9.891 1.00 91.88 491 THR A C 1
ATOM 3791 O O . THR A 1 491 ? -10.523 -4.938 11.048 1.00 91.88 491 THR A O 1
ATOM 3794 N N . ARG A 1 492 ? -10.733 -4.475 8.867 1.00 89.88 492 ARG A N 1
ATOM 3795 C CA . ARG A 1 492 ? -10.726 -3.018 8.962 1.00 89.88 492 ARG A CA 1
ATOM 3796 C C . ARG A 1 492 ? -12.097 -2.469 8.579 1.00 89.88 492 ARG A C 1
ATOM 3798 O O . ARG A 1 492 ? -12.937 -3.175 8.028 1.00 89.88 492 ARG A O 1
ATOM 3805 N N . ARG A 1 493 ? -12.303 -1.173 8.823 1.00 86.44 493 ARG A N 1
ATOM 3806 C CA . ARG A 1 493 ? -13.531 -0.461 8.421 1.00 86.44 493 ARG A CA 1
ATOM 3807 C C . ARG A 1 493 ? -13.767 -0.496 6.905 1.00 86.44 493 ARG A C 1
ATOM 3809 O O . ARG A 1 493 ? -14.906 -0.435 6.467 1.00 86.44 493 ARG A O 1
ATOM 3816 N N . ASP A 1 494 ? -12.696 -0.589 6.121 1.00 89.12 494 ASP A N 1
ATOM 3817 C CA . ASP A 1 494 ? -12.695 -0.634 4.659 1.00 89.12 494 ASP A CA 1
ATOM 3818 C C . ASP A 1 494 ? -12.553 -2.059 4.087 1.00 89.12 494 ASP A C 1
ATOM 3820 O O . ASP A 1 494 ? -12.385 -2.224 2.876 1.00 89.12 494 ASP A O 1
ATOM 3824 N N . THR A 1 495 ? -12.617 -3.098 4.930 1.00 91.56 495 THR A N 1
ATOM 3825 C CA . THR A 1 495 ? -12.666 -4.492 4.472 1.00 91.56 495 THR A CA 1
ATOM 3826 C C . THR A 1 495 ? -13.956 -4.730 3.698 1.00 91.56 495 THR A C 1
ATOM 3828 O O . THR A 1 495 ? -15.052 -4.499 4.207 1.00 91.56 495 THR A O 1
ATOM 3831 N N . LYS A 1 496 ? -13.831 -5.244 2.473 1.00 90.75 496 LYS A N 1
ATOM 3832 C CA . LYS A 1 496 ? -14.961 -5.651 1.639 1.00 90.75 496 LYS A CA 1
ATOM 3833 C C . LYS A 1 496 ? -14.945 -7.156 1.454 1.00 90.75 496 LYS A C 1
ATOM 3835 O O . LYS A 1 496 ? -13.891 -7.759 1.251 1.00 90.75 496 LYS A O 1
ATOM 3840 N N . TRP A 1 497 ? -16.137 -7.730 1.482 1.00 90.81 497 TRP A N 1
ATOM 3841 C CA . TRP A 1 497 ? -16.381 -9.144 1.253 1.00 90.81 497 TRP A CA 1
ATOM 3842 C C . TRP A 1 497 ? -17.123 -9.279 -0.065 1.00 90.81 497 TRP A C 1
ATOM 3844 O O . TRP A 1 497 ? -18.175 -8.675 -0.252 1.00 90.81 497 TRP A O 1
ATOM 3854 N N . ARG A 1 498 ? -16.559 -10.039 -1.000 1.00 91.19 498 ARG A N 1
ATOM 3855 C CA . ARG A 1 498 ? -17.227 -10.373 -2.254 1.00 91.19 498 ARG A CA 1
ATOM 3856 C C . ARG A 1 498 ? -17.449 -11.882 -2.295 1.00 91.19 498 ARG A C 1
ATOM 3858 O O . ARG A 1 498 ? -16.457 -12.605 -2.410 1.00 91.19 498 ARG A O 1
ATOM 3865 N N . PRO A 1 499 ? -18.696 -12.370 -2.206 1.00 89.06 499 PRO A N 1
ATOM 3866 C CA . PRO A 1 499 ? -18.963 -13.793 -2.345 1.00 89.06 499 PRO A CA 1
ATOM 3867 C C . PRO A 1 499 ? -18.564 -14.263 -3.746 1.00 89.06 499 PRO A C 1
ATOM 3869 O O . PRO A 1 499 ? -18.765 -13.557 -4.740 1.00 89.06 499 PRO A O 1
ATOM 3872 N N . LEU A 1 500 ? -17.968 -15.448 -3.808 1.00 86.31 500 LEU A N 1
ATOM 3873 C CA . LEU A 1 500 ? -17.692 -16.165 -5.045 1.00 86.31 500 LEU A CA 1
ATOM 3874 C C . LEU A 1 500 ? -18.593 -17.400 -5.074 1.00 86.31 500 LEU A C 1
ATOM 3876 O O . LEU A 1 500 ? -18.667 -18.128 -4.083 1.00 86.31 500 LEU A O 1
ATOM 3880 N N . SER A 1 501 ? -19.295 -17.579 -6.193 1.00 72.44 501 SER A N 1
ATOM 3881 C CA . SER A 1 501 ? -20.155 -18.736 -6.471 1.00 72.44 501 SER A CA 1
ATOM 3882 C C . SER A 1 501 ? -19.363 -20.028 -6.584 1.00 72.44 501 SER A C 1
ATOM 3884 O O . SER A 1 501 ? -18.285 -19.971 -7.229 1.00 72.44 501 SER A O 1
#

pLDDT: mean 85.34, std 11.9, range [40.34, 98.44]